Protein AF-A0A6J4UCA2-F1 (afdb_monomer_lite)

Structure (mmCIF, N/CA/C/O backbone):
data_AF-A0A6J4UCA2-F1
#
_entry.id   AF-A0A6J4UCA2-F1
#
loop_
_atom_site.group_PDB
_atom_site.id
_atom_site.type_symbol
_atom_site.label_atom_id
_atom_site.label_alt_id
_atom_site.label_comp_id
_atom_site.label_asym_id
_atom_site.label_entity_id
_atom_site.label_seq_id
_atom_site.pdbx_PDB_ins_code
_atom_site.Cartn_x
_atom_site.Cartn_y
_atom_site.Cartn_z
_atom_site.occupancy
_atom_site.B_iso_or_equiv
_atom_site.auth_seq_id
_atom_site.auth_comp_id
_atom_site.auth_asym_id
_atom_site.auth_atom_id
_atom_site.pdbx_PDB_model_num
ATOM 1 N N . ASP A 1 1 ? 24.294 -7.259 -8.183 1.00 54.62 1 ASP A N 1
ATOM 2 C CA . ASP A 1 1 ? 24.715 -6.088 -7.380 1.00 54.62 1 ASP A CA 1
ATOM 3 C C . ASP A 1 1 ? 26.228 -6.201 -7.317 1.00 54.62 1 ASP A C 1
ATOM 5 O O . ASP A 1 1 ? 26.732 -7.064 -6.613 1.00 54.62 1 ASP A O 1
ATOM 9 N N . ALA A 1 2 ? 26.949 -5.469 -8.174 1.00 58.34 2 ALA A N 1
ATOM 10 C CA . ALA A 1 2 ? 28.288 -5.863 -8.644 1.00 58.34 2 ALA A CA 1
ATOM 11 C C . ALA A 1 2 ? 29.355 -6.012 -7.540 1.00 58.34 2 ALA A C 1
ATOM 13 O O . ALA A 1 2 ? 30.392 -6.632 -7.757 1.00 58.34 2 ALA A O 1
ATOM 14 N N . MET A 1 3 ? 29.115 -5.439 -6.359 1.00 49.16 3 MET A N 1
ATOM 15 C CA . MET A 1 3 ? 29.996 -5.570 -5.198 1.00 49.16 3 MET A CA 1
ATOM 16 C C . MET A 1 3 ? 29.912 -6.957 -4.552 1.00 49.16 3 MET A C 1
ATOM 18 O O . MET A 1 3 ? 30.919 -7.500 -4.109 1.00 49.16 3 MET A O 1
ATOM 22 N N . LEU A 1 4 ? 28.710 -7.518 -4.496 1.00 52.66 4 LEU A N 1
ATOM 23 C CA . LEU A 1 4 ? 28.399 -8.771 -3.821 1.00 52.66 4 LEU A CA 1
ATOM 24 C C . LEU A 1 4 ? 28.777 -9.987 -4.686 1.00 52.66 4 LEU A C 1
ATOM 26 O O . LEU A 1 4 ? 29.343 -10.957 -4.179 1.00 52.66 4 LEU A O 1
ATOM 30 N N . ASP A 1 5 ? 28.587 -9.866 -6.000 1.00 59.41 5 ASP A N 1
ATOM 31 C CA . ASP A 1 5 ? 28.944 -10.888 -6.994 1.00 59.41 5 ASP A CA 1
ATOM 32 C C . ASP A 1 5 ? 30.471 -11.111 -7.034 1.00 59.41 5 ASP A C 1
ATOM 34 O O . ASP A 1 5 ? 30.952 -12.245 -7.026 1.00 59.41 5 ASP A O 1
ATOM 38 N N . ARG A 1 6 ? 31.246 -10.022 -6.917 1.00 57.03 6 ARG A N 1
ATOM 39 C CA . ARG A 1 6 ? 32.719 -10.049 -6.838 1.00 57.03 6 ARG A CA 1
ATOM 40 C C . ARG A 1 6 ? 33.247 -10.798 -5.612 1.00 57.03 6 ARG A C 1
ATOM 42 O O . ARG A 1 6 ? 34.323 -11.379 -5.654 1.00 57.03 6 ARG A O 1
ATOM 49 N N . ILE A 1 7 ? 32.497 -10.771 -4.511 1.00 52.72 7 ILE A N 1
ATOM 50 C CA . ILE A 1 7 ? 32.869 -11.432 -3.256 1.00 52.72 7 ILE A CA 1
ATOM 51 C C . ILE A 1 7 ? 32.569 -12.943 -3.315 1.00 52.72 7 ILE A C 1
ATOM 53 O O . ILE A 1 7 ? 33.256 -13.731 -2.660 1.00 52.72 7 ILE A O 1
ATOM 57 N N . MET A 1 8 ? 31.571 -13.370 -4.100 1.00 56.06 8 MET A N 1
ATOM 58 C CA . MET A 1 8 ? 31.248 -14.792 -4.278 1.00 56.06 8 MET A CA 1
ATOM 59 C C . MET A 1 8 ? 32.252 -15.537 -5.155 1.00 56.06 8 MET A C 1
ATOM 61 O O . MET A 1 8 ? 32.602 -16.670 -4.809 1.00 56.06 8 MET A O 1
ATOM 65 N N . GLU A 1 9 ? 32.722 -14.916 -6.244 1.00 56.66 9 GLU A N 1
ATOM 66 C CA . GLU A 1 9 ? 33.675 -15.528 -7.186 1.00 56.66 9 GLU A CA 1
ATOM 67 C C . GLU A 1 9 ? 34.970 -16.000 -6.501 1.00 56.66 9 GLU A C 1
ATOM 69 O O . GLU A 1 9 ? 35.557 -16.997 -6.913 1.00 56.66 9 GLU A O 1
ATOM 74 N N . GLU A 1 10 ? 35.387 -15.350 -5.411 1.00 52.94 10 GLU A N 1
ATOM 75 C CA . GLU A 1 10 ? 36.651 -15.660 -4.735 1.00 52.94 10 GLU A CA 1
ATOM 76 C C . GLU A 1 10 ? 36.565 -16.760 -3.660 1.00 52.94 10 GLU A C 1
ATOM 78 O O . GLU A 1 10 ? 37.598 -17.324 -3.296 1.00 52.94 10 GLU A O 1
ATOM 83 N N . ARG A 1 11 ? 35.386 -17.056 -3.085 1.00 53.44 11 ARG A N 1
ATOM 84 C CA . ARG A 1 11 ? 35.318 -17.824 -1.816 1.00 53.44 11 ARG A CA 1
ATOM 85 C C . ARG A 1 11 ? 34.337 -18.992 -1.762 1.00 53.44 11 ARG A C 1
ATOM 87 O O . ARG A 1 11 ? 34.414 -19.767 -0.810 1.00 53.44 11 ARG A O 1
ATOM 94 N N . GLY A 1 12 ? 33.405 -19.139 -2.707 1.00 55.66 12 GLY A N 1
ATOM 95 C CA . GLY A 1 12 ? 32.420 -20.242 -2.710 1.00 55.66 12 GLY A CA 1
ATOM 96 C C . GLY A 1 12 ? 31.450 -20.278 -1.509 1.00 55.66 12 GLY A C 1
ATOM 97 O O . GLY A 1 12 ? 30.543 -21.106 -1.459 1.00 55.66 12 GLY A O 1
ATOM 98 N N . GLN A 1 13 ? 31.611 -19.369 -0.546 1.00 58.91 13 GLN A N 1
ATOM 99 C CA . GLN A 1 13 ? 30.700 -19.042 0.543 1.00 58.91 13 GLN A CA 1
ATOM 100 C C . GLN A 1 13 ? 30.726 -17.526 0.719 1.00 58.91 13 GLN A C 1
ATOM 102 O O . GLN A 1 13 ? 31.796 -16.915 0.679 1.00 58.91 13 GLN A O 1
ATOM 107 N N . LEU A 1 14 ? 29.558 -16.923 0.949 1.00 61.09 14 LEU A N 1
ATOM 108 C CA . LEU A 1 14 ? 29.492 -15.526 1.355 1.00 61.09 14 LEU A CA 1
ATOM 109 C C . LEU A 1 14 ? 30.293 -15.361 2.659 1.00 61.09 14 LEU A C 1
ATOM 111 O O . LEU A 1 14 ? 29.961 -16.019 3.648 1.00 61.09 14 LEU A O 1
ATOM 115 N N . PRO A 1 15 ? 31.329 -14.506 2.699 1.00 72.88 15 PRO A N 1
ATOM 116 C CA . PRO A 1 15 ? 32.141 -14.308 3.899 1.00 72.88 15 PRO A CA 1
ATOM 117 C C . PRO A 1 15 ? 31.351 -13.648 5.039 1.00 72.88 15 PRO A C 1
ATOM 119 O O . PRO A 1 15 ? 31.821 -13.628 6.173 1.00 72.88 15 PRO A O 1
ATOM 122 N N . LEU A 1 16 ? 30.159 -13.116 4.745 1.00 87.94 16 LEU A N 1
ATOM 123 C CA . LEU A 1 16 ? 29.255 -12.450 5.674 1.00 87.94 16 LEU A CA 1
ATOM 124 C C . LEU A 1 16 ? 27.815 -12.911 5.434 1.00 87.94 16 LEU A C 1
ATOM 126 O O . LEU A 1 16 ? 27.400 -13.143 4.299 1.00 87.94 16 LEU A O 1
ATOM 130 N N . TYR A 1 17 ? 27.031 -13.003 6.505 1.00 91.00 17 TYR A N 1
ATOM 131 C CA . TYR A 1 17 ? 25.588 -13.178 6.395 1.00 91.00 17 TYR A CA 1
ATOM 132 C C . TYR A 1 17 ? 24.947 -11.850 5.977 1.00 91.00 17 TYR A C 1
ATOM 134 O O . TYR A 1 17 ? 24.902 -10.904 6.761 1.00 91.00 17 TYR A O 1
ATOM 142 N N . VAL A 1 18 ? 24.475 -11.785 4.732 1.00 93.62 18 VAL A N 1
ATOM 143 C CA . VAL A 1 18 ? 23.823 -10.606 4.146 1.00 93.62 18 VAL A CA 1
ATOM 144 C C . VAL A 1 18 ? 22.371 -10.946 3.854 1.00 93.62 18 VAL A C 1
ATOM 146 O O . VAL A 1 18 ? 22.098 -11.968 3.235 1.00 93.62 18 VAL A O 1
ATOM 149 N N . VAL A 1 19 ? 21.436 -10.094 4.260 1.00 95.44 19 VAL A N 1
ATOM 150 C CA . VAL A 1 19 ? 20.022 -10.194 3.877 1.00 95.44 19 VAL A CA 1
ATOM 151 C C . VAL A 1 19 ? 19.562 -8.889 3.255 1.00 95.44 19 VAL A C 1
ATOM 153 O O . VAL A 1 19 ? 20.020 -7.817 3.647 1.00 95.44 19 VAL A O 1
ATOM 156 N N . ALA A 1 20 ? 18.663 -8.983 2.281 1.00 96.00 20 ALA A N 1
ATOM 157 C CA . ALA A 1 20 ? 18.118 -7.821 1.600 1.00 96.00 20 ALA A CA 1
ATOM 158 C C . ALA A 1 20 ? 16.825 -7.349 2.272 1.00 96.00 20 ALA A C 1
ATOM 160 O O . ALA A 1 20 ? 15.864 -8.110 2.420 1.00 96.00 20 ALA A O 1
ATOM 161 N N . GLU A 1 21 ? 16.748 -6.064 2.602 1.00 97.25 21 GLU A N 1
ATOM 162 C CA . GLU A 1 21 ? 15.450 -5.426 2.776 1.00 97.25 21 GLU A CA 1
ATOM 163 C C . GLU A 1 21 ? 14.813 -5.234 1.395 1.00 97.25 21 GLU A C 1
ATOM 165 O O . GLU A 1 21 ? 15.105 -4.290 0.663 1.00 97.25 21 GLU A O 1
ATOM 170 N N . LYS A 1 22 ? 13.984 -6.200 0.996 1.00 95.88 22 LYS A N 1
ATOM 171 C CA . LYS A 1 22 ? 13.293 -6.195 -0.292 1.00 95.88 22 LYS A CA 1
ATOM 172 C C . LYS A 1 22 ? 11.868 -6.677 -0.108 1.00 95.88 22 LYS A C 1
ATOM 174 O O . LYS A 1 22 ? 11.640 -7.786 0.371 1.00 95.88 22 LYS A O 1
ATOM 179 N N . ILE A 1 23 ? 10.921 -5.854 -0.543 1.00 96.50 23 ILE A N 1
ATOM 180 C CA . ILE A 1 23 ? 9.500 -6.192 -0.515 1.00 96.50 23 ILE A CA 1
ATOM 181 C C . ILE A 1 23 ? 9.160 -7.019 -1.749 1.00 96.50 23 ILE A C 1
ATOM 183 O O . ILE A 1 23 ? 9.384 -6.564 -2.871 1.00 96.50 23 ILE A O 1
ATOM 187 N N . LEU A 1 24 ? 8.686 -8.248 -1.543 1.00 95.06 24 LEU A N 1
ATOM 188 C CA . LEU A 1 24 ? 8.243 -9.153 -2.602 1.00 95.06 24 LEU A CA 1
ATOM 189 C C . LEU A 1 24 ? 6.725 -9.080 -2.739 1.00 95.06 24 LEU A C 1
ATOM 191 O O . LEU A 1 24 ? 6.008 -9.330 -1.773 1.00 95.06 24 LEU A O 1
ATOM 195 N N . GLU A 1 25 ? 6.249 -8.777 -3.942 1.00 93.25 25 GLU A N 1
ATOM 196 C CA . GLU A 1 25 ? 4.823 -8.845 -4.259 1.00 93.25 25 GLU A CA 1
ATOM 197 C C . GLU A 1 25 ? 4.351 -10.298 -4.391 1.00 93.25 25 GLU A C 1
ATOM 199 O O . GLU A 1 25 ? 5.142 -11.234 -4.551 1.00 93.25 25 GLU A O 1
ATOM 204 N N . HIS A 1 26 ? 3.038 -10.523 -4.334 1.00 85.50 26 HIS A N 1
ATOM 205 C CA . HIS A 1 26 ? 2.504 -11.879 -4.435 1.00 85.50 26 HIS A CA 1
ATOM 206 C C . HIS A 1 26 ? 2.902 -12.556 -5.759 1.00 85.50 26 HIS A C 1
ATOM 208 O O . HIS A 1 26 ? 2.584 -12.078 -6.847 1.00 85.50 26 HIS A O 1
ATOM 214 N N . GLY A 1 27 ? 3.563 -13.712 -5.656 1.00 84.56 27 GLY A N 1
ATOM 215 C CA . GLY A 1 27 ? 4.060 -14.464 -6.812 1.00 84.56 27 GLY A CA 1
ATOM 216 C C . GLY A 1 27 ? 5.411 -13.978 -7.348 1.00 84.56 27 GLY A C 1
ATOM 217 O O . GLY A 1 27 ? 5.944 -14.601 -8.264 1.00 84.56 27 GLY A O 1
ATOM 218 N N . GLU A 1 28 ? 5.988 -12.922 -6.771 1.00 92.56 28 GLU A N 1
ATOM 219 C CA . GLU A 1 28 ? 7.353 -12.491 -7.051 1.00 92.56 28 GLU A CA 1
ATOM 220 C C . GLU A 1 28 ? 8.355 -13.379 -6.295 1.00 92.56 28 GLU A C 1
ATOM 222 O O . GLU A 1 28 ? 8.170 -13.708 -5.122 1.00 92.56 28 GLU A O 1
ATOM 227 N N . ALA A 1 29 ? 9.437 -13.767 -6.968 1.00 89.94 29 ALA A N 1
ATOM 228 C CA . ALA A 1 29 ? 10.555 -14.471 -6.354 1.00 89.94 29 ALA A CA 1
ATOM 229 C C . ALA A 1 29 ? 11.757 -13.532 -6.219 1.00 89.94 29 ALA A C 1
ATOM 231 O O . ALA A 1 29 ? 11.998 -12.692 -7.087 1.00 89.94 29 ALA A O 1
ATOM 232 N N . LEU A 1 30 ? 12.529 -13.703 -5.144 1.00 93.25 30 LEU A N 1
ATOM 233 C CA . LEU A 1 30 ? 13.847 -13.086 -5.045 1.00 93.25 30 LEU A CA 1
ATOM 234 C C . LEU A 1 30 ? 14.755 -13.657 -6.141 1.00 93.25 30 LEU A C 1
ATOM 236 O O . LEU A 1 30 ? 14.691 -14.852 -6.440 1.00 93.25 30 LEU A O 1
ATOM 240 N N . ARG A 1 31 ? 15.574 -12.784 -6.723 1.00 90.38 31 ARG A N 1
ATOM 241 C CA . ARG A 1 31 ? 16.547 -13.105 -7.765 1.00 90.38 31 ARG A CA 1
ATOM 242 C C . ARG A 1 31 ? 17.587 -14.095 -7.237 1.00 90.38 31 ARG A C 1
ATOM 244 O O . ARG A 1 31 ? 18.148 -13.872 -6.170 1.00 90.38 31 ARG A O 1
ATOM 251 N N . ASP A 1 32 ? 17.777 -15.204 -7.943 1.00 88.50 32 ASP A N 1
ATOM 252 C CA . ASP A 1 32 ? 18.620 -16.336 -7.534 1.00 88.50 32 ASP A CA 1
ATOM 253 C C . ASP A 1 32 ? 20.118 -16.082 -7.727 1.00 88.50 32 ASP A C 1
ATOM 255 O O . ASP A 1 32 ? 20.935 -16.696 -7.044 1.00 88.50 32 ASP A O 1
ATOM 259 N N . ASP A 1 33 ? 20.466 -15.146 -8.605 1.00 86.00 33 ASP A N 1
ATOM 260 C CA . ASP A 1 33 ? 21.823 -14.658 -8.838 1.00 86.00 33 ASP A CA 1
ATOM 261 C C . ASP A 1 33 ? 22.303 -13.651 -7.778 1.00 86.00 33 ASP A C 1
ATOM 263 O O . ASP A 1 33 ? 23.468 -13.264 -7.784 1.00 86.00 33 ASP A O 1
ATOM 267 N N . TRP A 1 34 ? 21.445 -13.222 -6.844 1.00 89.38 34 TRP A N 1
ATOM 268 C CA . TRP A 1 34 ? 21.849 -12.290 -5.792 1.00 89.38 34 TRP A CA 1
ATOM 269 C C . TRP A 1 34 ? 22.654 -12.980 -4.698 1.00 89.38 34 TRP A C 1
ATOM 271 O O . TRP A 1 34 ? 22.188 -13.926 -4.061 1.00 89.38 34 TRP A O 1
ATOM 281 N N . ALA A 1 35 ? 23.816 -12.411 -4.378 1.00 90.25 35 ALA A N 1
ATOM 282 C CA . ALA A 1 35 ? 24.671 -12.873 -3.291 1.00 90.25 35 ALA A CA 1
ATOM 283 C C . ALA A 1 35 ? 24.138 -12.499 -1.887 1.00 90.25 35 ALA A C 1
ATOM 285 O O . ALA A 1 35 ? 24.766 -11.769 -1.116 1.00 90.25 35 ALA A O 1
ATOM 286 N N . VAL A 1 36 ? 22.957 -13.005 -1.536 1.00 93.19 36 VAL A N 1
ATOM 287 C CA . VAL A 1 36 ? 22.306 -12.797 -0.237 1.00 93.19 36 VAL A CA 1
ATOM 288 C C . VAL A 1 36 ? 21.849 -14.127 0.359 1.00 93.19 36 VAL A C 1
ATOM 290 O O . VAL A 1 36 ? 21.718 -15.137 -0.320 1.00 93.19 36 VAL A O 1
ATOM 293 N N . ALA A 1 37 ? 21.602 -14.151 1.662 1.00 93.88 37 ALA A N 1
ATOM 294 C CA . ALA A 1 37 ? 21.025 -15.294 2.360 1.00 93.88 37 ALA A CA 1
ATOM 295 C C . ALA A 1 37 ? 19.491 -15.367 2.221 1.00 93.88 37 ALA A C 1
ATOM 297 O O . ALA A 1 37 ? 18.897 -16.417 2.482 1.00 93.88 37 ALA A O 1
ATOM 298 N N . GLY A 1 38 ? 18.862 -14.263 1.808 1.00 95.31 38 GLY A N 1
ATOM 299 C CA . GLY A 1 38 ? 17.424 -14.107 1.612 1.00 95.31 38 GLY A CA 1
ATOM 300 C C . GLY A 1 38 ? 16.980 -12.665 1.862 1.00 95.31 38 GLY A C 1
ATOM 301 O O . GLY A 1 38 ? 17.782 -11.732 1.754 1.00 95.31 38 GLY A O 1
ATOM 302 N N . THR A 1 39 ? 15.708 -12.485 2.212 1.00 96.75 39 THR A N 1
ATOM 303 C CA . THR A 1 39 ? 15.143 -11.186 2.600 1.00 96.75 39 THR A CA 1
ATOM 304 C C . THR A 1 39 ? 15.144 -11.013 4.123 1.00 96.75 39 THR A C 1
ATOM 306 O O . THR A 1 39 ? 15.463 -11.936 4.880 1.00 96.75 39 THR A O 1
ATOM 309 N N . VAL A 1 40 ? 14.732 -9.830 4.581 1.00 97.00 40 VAL A N 1
ATOM 310 C CA . VAL A 1 40 ? 14.415 -9.571 5.995 1.00 97.00 4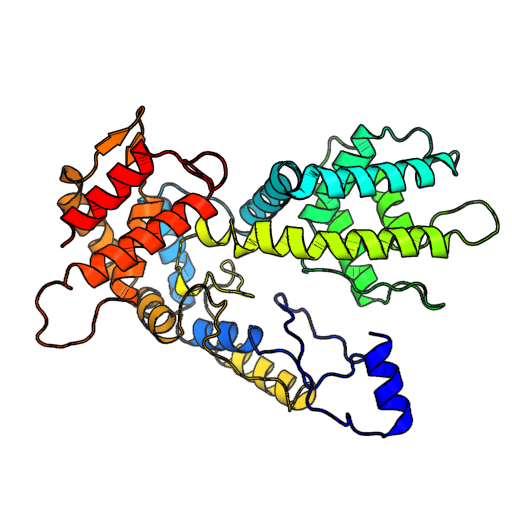0 VAL A CA 1
ATOM 311 C C . VAL A 1 40 ? 13.132 -10.263 6.479 1.00 97.00 40 VAL A C 1
ATOM 313 O O . VAL A 1 40 ? 12.928 -10.325 7.688 1.00 97.00 40 VAL A O 1
ATOM 316 N N . GLY A 1 41 ? 12.301 -10.824 5.589 1.00 96.12 41 GLY A N 1
ATOM 317 C CA . GLY A 1 41 ? 11.211 -11.740 5.953 1.00 96.12 41 GLY A CA 1
ATOM 318 C C . GLY A 1 41 ? 9.785 -11.173 5.967 1.00 96.12 41 GLY A C 1
ATOM 319 O O . GLY A 1 41 ? 8.904 -11.812 6.548 1.00 96.12 41 GLY A O 1
ATOM 320 N N . TYR A 1 42 ? 9.514 -10.023 5.331 1.00 96.81 42 TYR A N 1
ATOM 321 C CA . TYR A 1 42 ? 8.149 -9.469 5.243 1.00 96.81 42 TYR A CA 1
ATOM 322 C C . TYR A 1 42 ? 7.154 -10.457 4.614 1.00 96.81 42 TYR A C 1
ATOM 324 O O . TYR A 1 42 ? 6.018 -10.575 5.072 1.00 96.81 42 TYR A O 1
ATOM 332 N N . GLU A 1 43 ? 7.580 -11.242 3.621 1.00 94.62 43 GLU A N 1
ATOM 333 C CA . GLU A 1 43 ? 6.721 -12.238 2.979 1.00 94.62 43 GLU A CA 1
ATOM 334 C C . GLU A 1 43 ? 6.283 -13.353 3.944 1.00 94.62 43 GLU A C 1
ATOM 336 O O . GLU A 1 43 ? 5.188 -13.901 3.806 1.00 94.62 43 GLU A O 1
ATOM 341 N N . PHE A 1 44 ? 7.102 -13.672 4.956 1.00 95.69 44 PHE A N 1
ATOM 342 C CA . PHE A 1 44 ? 6.688 -14.578 6.024 1.00 95.69 44 PHE A CA 1
ATOM 343 C C . PHE A 1 44 ? 5.675 -13.914 6.961 1.00 95.69 44 PHE A C 1
ATOM 345 O O . PHE A 1 44 ? 4.645 -14.526 7.245 1.00 95.69 44 PHE A O 1
ATOM 352 N N . ALA A 1 45 ? 5.929 -12.680 7.411 1.00 95.69 45 ALA A N 1
ATOM 353 C CA . ALA A 1 45 ? 5.033 -11.963 8.324 1.00 95.69 45 ALA A CA 1
ATOM 354 C C . ALA A 1 45 ? 3.605 -11.853 7.767 1.00 95.69 45 ALA A C 1
ATOM 356 O O . ALA A 1 45 ? 2.626 -12.046 8.497 1.00 95.69 45 ALA A O 1
ATOM 357 N N . GLN A 1 46 ? 3.486 -11.600 6.461 1.00 94.81 46 GLN A N 1
ATOM 358 C CA . GLN A 1 46 ? 2.208 -11.531 5.751 1.00 94.81 46 GLN A CA 1
ATOM 359 C C . GLN A 1 46 ? 1.507 -12.886 5.691 1.00 94.81 46 GLN A C 1
ATOM 361 O O . GLN A 1 46 ? 0.319 -12.996 5.999 1.00 94.81 46 GLN A O 1
ATOM 366 N N . ALA A 1 47 ? 2.244 -13.940 5.337 1.00 94.69 47 ALA A N 1
ATOM 367 C CA . ALA A 1 47 ? 1.702 -15.289 5.272 1.00 94.69 47 ALA A CA 1
ATOM 368 C C . ALA A 1 47 ? 1.219 -15.778 6.645 1.00 94.69 47 ALA A C 1
ATOM 370 O O . ALA A 1 47 ? 0.123 -16.327 6.743 1.00 94.69 47 ALA A O 1
ATOM 371 N N . ALA A 1 48 ? 2.008 -15.522 7.694 1.00 95.88 48 ALA A N 1
ATOM 372 C CA . ALA A 1 48 ? 1.680 -15.860 9.073 1.00 95.88 48 ALA A CA 1
ATOM 373 C C . ALA A 1 48 ? 0.457 -15.080 9.575 1.00 95.88 48 ALA A C 1
ATOM 375 O O . ALA A 1 48 ? -0.459 -15.684 10.120 1.00 95.88 48 ALA A O 1
ATOM 376 N N . THR A 1 49 ? 0.388 -13.767 9.327 1.00 96.75 49 THR A N 1
ATOM 377 C CA . THR A 1 49 ? -0.799 -12.959 9.671 1.00 96.75 49 THR A CA 1
ATOM 378 C C . THR A 1 49 ? -2.041 -13.482 8.943 1.00 96.75 49 THR A C 1
ATOM 380 O O . THR A 1 49 ? -3.099 -13.627 9.546 1.00 96.75 49 THR A O 1
ATOM 383 N N . GLY A 1 50 ? -1.906 -13.837 7.661 1.00 96.38 50 GLY A N 1
ATOM 384 C CA . GLY A 1 50 ? -3.004 -14.368 6.858 1.00 96.38 50 GLY A CA 1
ATOM 385 C C . GLY A 1 50 ? -3.560 -15.713 7.337 1.00 96.38 50 GLY A C 1
ATOM 386 O O . GLY A 1 50 ? -4.713 -15.997 7.032 1.00 96.38 50 GLY A O 1
ATOM 387 N N . LEU A 1 51 ? -2.799 -16.522 8.086 1.00 96.75 51 LEU A N 1
ATOM 388 C CA . LEU A 1 51 ? -3.315 -17.762 8.691 1.00 96.75 51 LEU A CA 1
ATOM 389 C C . LEU A 1 51 ? -4.371 -17.500 9.771 1.00 96.75 51 LEU A C 1
ATOM 391 O O . LEU A 1 51 ? -5.232 -18.344 9.988 1.00 96.75 51 LEU A O 1
ATOM 395 N N . PHE A 1 52 ? -4.298 -16.348 10.441 1.00 96.81 52 PHE A N 1
ATOM 396 C CA . PHE A 1 52 ? -5.230 -15.948 11.500 1.00 96.81 52 PHE A CA 1
ATOM 397 C C . PHE A 1 52 ? -6.436 -15.165 10.968 1.00 96.81 52 PHE A C 1
ATOM 399 O O . PHE A 1 52 ? -7.182 -14.573 11.743 1.00 96.81 52 PHE A O 1
ATOM 406 N N . VAL A 1 53 ? -6.604 -15.103 9.646 1.00 98.25 53 VAL A N 1
ATOM 407 C CA . VAL A 1 53 ? -7.741 -14.448 9.002 1.00 98.25 53 VAL A CA 1
ATOM 408 C C . VAL A 1 53 ? -8.620 -15.514 8.374 1.00 98.25 53 VAL A C 1
ATOM 410 O O . VAL A 1 53 ? -8.158 -16.243 7.498 1.00 98.25 53 VAL A O 1
ATOM 413 N N . ASP A 1 54 ? -9.890 -15.556 8.770 1.00 97.69 54 ASP A N 1
ATOM 414 C CA . ASP A 1 54 ? -10.901 -16.421 8.172 1.00 97.69 54 ASP A CA 1
ATOM 415 C C . ASP A 1 54 ? -11.232 -15.953 6.736 1.00 97.69 54 ASP A C 1
ATOM 417 O O . ASP A 1 54 ? -11.876 -14.911 6.548 1.00 97.69 54 ASP A O 1
ATOM 421 N N . PRO A 1 55 ? -10.816 -16.699 5.691 1.00 96.25 55 PRO A N 1
ATOM 422 C CA . PRO A 1 55 ? -11.052 -16.308 4.308 1.00 96.25 55 PRO A CA 1
ATOM 423 C C . PRO A 1 55 ? -12.536 -16.369 3.912 1.00 96.25 55 PRO A C 1
ATOM 425 O O . PRO A 1 55 ? -12.942 -15.657 2.983 1.00 96.25 55 PRO A O 1
ATOM 428 N N . GLU A 1 56 ? -13.358 -17.174 4.595 1.00 96.44 56 GLU A N 1
ATOM 429 C CA . GLU A 1 56 ? -14.787 -17.333 4.286 1.00 96.44 56 GLU A CA 1
ATOM 430 C C . GLU A 1 56 ? -15.567 -16.044 4.578 1.00 96.44 56 GLU A C 1
ATOM 432 O O . GLU A 1 56 ? -16.510 -15.679 3.865 1.00 96.44 56 GLU A O 1
ATOM 437 N N . SER A 1 57 ? -15.088 -15.266 5.547 1.00 97.00 57 SER A N 1
ATOM 438 C CA . SER A 1 57 ? -15.693 -14.004 5.964 1.00 97.00 57 SER A CA 1
ATOM 439 C C . SER A 1 57 ? -15.427 -12.822 5.023 1.00 97.00 57 SER A C 1
ATOM 441 O O . SER A 1 57 ? -16.012 -11.747 5.205 1.00 97.00 57 SER A O 1
ATOM 443 N N . ARG A 1 58 ? -14.637 -13.002 3.950 1.00 96.75 58 ARG A N 1
ATOM 444 C CA . ARG A 1 58 ? -14.298 -11.946 2.972 1.00 96.75 58 ARG A CA 1
ATOM 445 C C . ARG A 1 58 ? -15.521 -11.180 2.464 1.00 96.75 58 ARG A C 1
ATOM 447 O O . ARG A 1 58 ? -15.549 -9.951 2.505 1.00 96.75 58 ARG A O 1
ATOM 454 N N . VAL A 1 59 ? -16.534 -11.899 1.973 1.00 96.81 59 VAL A N 1
ATOM 455 C CA . VAL A 1 59 ? -17.723 -11.290 1.347 1.00 96.81 59 VAL A CA 1
ATOM 456 C C . VAL A 1 59 ? -18.540 -10.499 2.370 1.00 96.81 59 VAL A C 1
ATOM 458 O O . VAL A 1 59 ? -19.108 -9.453 2.043 1.00 96.81 59 VAL A O 1
ATOM 461 N N . LEU A 1 60 ? -18.604 -10.975 3.617 1.00 97.31 60 LEU A N 1
ATOM 462 C CA . LEU A 1 60 ? -19.267 -10.251 4.698 1.00 97.31 60 LEU A CA 1
ATOM 463 C C . LEU A 1 60 ? -18.486 -8.991 5.068 1.00 97.31 60 LEU A C 1
ATOM 465 O O . LEU A 1 60 ? -19.098 -7.927 5.167 1.00 97.31 60 LEU A O 1
ATOM 469 N N . PHE A 1 61 ? -17.159 -9.070 5.176 1.00 97.31 61 PHE A N 1
ATOM 470 C CA . PHE A 1 61 ? -16.302 -7.914 5.449 1.00 97.31 61 PHE A CA 1
ATOM 471 C C . PHE A 1 61 ? -16.384 -6.839 4.365 1.00 97.31 61 PHE A C 1
ATOM 473 O O . PHE A 1 61 ? -16.491 -5.658 4.696 1.00 97.31 61 PHE A O 1
ATOM 480 N N . ASP A 1 62 ? -16.432 -7.228 3.088 1.00 96.56 62 ASP A N 1
ATOM 481 C CA . ASP A 1 62 ? -16.660 -6.296 1.975 1.00 96.56 62 ASP A CA 1
ATOM 482 C C . ASP A 1 62 ? -17.976 -5.526 2.149 1.00 96.56 62 ASP A C 1
ATOM 484 O O . ASP A 1 62 ? -18.021 -4.301 2.017 1.00 96.56 62 ASP A O 1
ATOM 488 N N . ARG A 1 63 ? -19.056 -6.229 2.511 1.00 97.25 63 ARG A N 1
ATOM 489 C CA . ARG A 1 63 ? -20.373 -5.611 2.739 1.00 97.25 63 ARG A CA 1
ATOM 490 C C . ARG A 1 63 ? -20.397 -4.732 3.987 1.00 97.25 63 ARG A C 1
ATOM 492 O O . ARG A 1 63 ? -21.037 -3.682 3.959 1.00 97.25 63 ARG A O 1
ATOM 499 N N . ILE A 1 64 ? -19.758 -5.165 5.076 1.00 97.94 64 ILE A N 1
ATOM 500 C CA . ILE A 1 64 ? -19.688 -4.418 6.341 1.00 97.94 64 ILE A CA 1
ATOM 501 C C . ILE A 1 64 ? -18.949 -3.105 6.116 1.00 97.94 64 ILE A C 1
ATOM 503 O O . ILE A 1 64 ? -19.502 -2.045 6.412 1.00 97.94 64 ILE A O 1
ATOM 507 N N . TYR A 1 65 ? -17.752 -3.182 5.533 1.00 97.69 65 TYR A N 1
ATOM 508 C CA . TYR A 1 65 ? -16.926 -2.021 5.239 1.00 97.69 65 TYR A CA 1
ATOM 509 C C . TYR A 1 65 ? -17.665 -1.048 4.316 1.00 97.69 65 TYR A C 1
ATOM 511 O O . TYR A 1 65 ? -17.923 0.085 4.717 1.00 97.69 65 TYR A O 1
ATOM 519 N N . ALA A 1 66 ? -18.143 -1.514 3.156 1.00 97.31 66 ALA A N 1
ATOM 520 C CA . ALA A 1 66 ? -18.822 -0.655 2.185 1.00 97.31 66 ALA A CA 1
ATOM 521 C C . ALA A 1 66 ? -20.104 -0.005 2.724 1.00 97.31 66 ALA A C 1
ATOM 523 O O . ALA A 1 66 ? -20.427 1.126 2.364 1.00 97.31 66 ALA A O 1
ATOM 524 N N . ARG A 1 67 ? -20.863 -0.698 3.584 1.00 97.56 67 ARG A N 1
ATOM 525 C CA . ARG A 1 67 ? -22.077 -0.134 4.192 1.00 97.56 67 ARG A CA 1
ATOM 526 C C . ARG A 1 67 ? -21.757 0.887 5.281 1.00 97.56 67 ARG A C 1
ATOM 528 O O . ARG A 1 67 ? -22.510 1.844 5.425 1.00 97.56 67 ARG A O 1
ATOM 535 N N . PHE A 1 68 ? -20.698 0.671 6.060 1.00 97.81 68 PHE A N 1
ATOM 536 C CA . PHE A 1 68 ? -20.344 1.565 7.160 1.00 97.81 68 PHE A CA 1
ATOM 537 C C . PHE A 1 68 ? -19.631 2.829 6.672 1.00 97.81 68 PHE A C 1
ATOM 539 O O . PHE A 1 68 ? -19.967 3.926 7.117 1.00 97.81 68 PHE A O 1
ATOM 546 N N . THR A 1 69 ? -18.665 2.686 5.761 1.00 96.06 69 THR A N 1
ATOM 547 C CA . THR A 1 69 ? -17.839 3.802 5.271 1.00 96.06 69 THR A CA 1
ATOM 548 C C . THR A 1 69 ? -18.429 4.494 4.049 1.00 96.06 69 THR A C 1
ATOM 550 O O . THR A 1 69 ? -18.180 5.679 3.852 1.00 96.06 69 THR A O 1
ATOM 553 N N . GLY A 1 70 ? -19.222 3.774 3.250 1.00 95.25 70 GLY A N 1
ATOM 554 C CA . GLY A 1 70 ? -19.667 4.217 1.927 1.00 95.25 70 GLY A CA 1
ATOM 555 C C . GLY A 1 70 ? -18.648 3.945 0.813 1.00 95.25 70 GLY A C 1
ATOM 556 O O . GLY A 1 70 ? -18.989 4.097 -0.360 1.00 95.25 70 GLY A O 1
ATOM 557 N N . ASP A 1 71 ? -17.434 3.498 1.149 1.00 91.44 71 ASP A N 1
ATOM 558 C CA . ASP A 1 71 ? -16.370 3.253 0.176 1.00 91.44 71 ASP A CA 1
ATOM 559 C C . ASP A 1 71 ? -16.596 1.907 -0.543 1.00 91.44 71 ASP A C 1
ATOM 561 O O . ASP A 1 71 ? -16.769 0.859 0.080 1.00 91.44 71 ASP A O 1
ATOM 565 N N . ARG A 1 72 ? -16.588 1.924 -1.882 1.00 88.69 72 ARG A N 1
ATOM 566 C CA . ARG A 1 72 ? -16.770 0.731 -2.744 1.00 88.69 72 ARG A CA 1
ATOM 567 C C . ARG A 1 72 ? -15.603 0.491 -3.704 1.00 88.69 72 ARG A C 1
ATOM 569 O O . ARG A 1 72 ? -15.753 -0.218 -4.698 1.00 88.69 72 ARG A O 1
ATOM 576 N N . ILE A 1 73 ? -14.458 1.116 -3.443 1.00 87.38 73 ILE A N 1
ATOM 577 C CA . ILE A 1 73 ? -13.318 1.068 -4.353 1.00 87.38 73 ILE A CA 1
ATOM 578 C C . ILE A 1 73 ? -12.668 -0.318 -4.354 1.00 87.38 73 ILE A C 1
ATOM 580 O O . ILE A 1 73 ? -12.484 -0.950 -3.311 1.00 87.38 73 ILE A O 1
ATOM 584 N N . ARG A 1 74 ? -12.305 -0.796 -5.544 1.00 93.94 74 ARG A N 1
ATOM 585 C CA . ARG A 1 74 ? -11.495 -2.003 -5.695 1.00 93.94 74 ARG A CA 1
ATOM 586 C C . ARG A 1 74 ? -10.051 -1.666 -5.355 1.00 93.94 74 ARG A C 1
ATOM 588 O O . ARG A 1 74 ? -9.502 -0.708 -5.888 1.00 93.94 74 ARG A O 1
ATOM 595 N N . PHE A 1 75 ? -9.423 -2.490 -4.523 1.00 95.31 75 PHE A N 1
ATOM 596 C CA . PHE A 1 75 ? -8.061 -2.229 -4.061 1.00 95.31 75 PHE A CA 1
ATOM 597 C C . PHE A 1 75 ? -7.036 -2.006 -5.197 1.00 95.31 75 PHE A C 1
ATOM 599 O O . PHE A 1 75 ? -6.327 -1.006 -5.136 1.00 95.31 75 PHE A O 1
ATOM 606 N N . PRO A 1 76 ? -6.999 -2.808 -6.284 1.00 94.88 76 PRO A N 1
ATOM 607 C CA . PRO A 1 76 ? -6.060 -2.555 -7.383 1.00 94.88 76 PRO A CA 1
ATOM 608 C C . PRO A 1 76 ? -6.263 -1.204 -8.084 1.00 94.88 76 PRO A C 1
ATOM 610 O O . PRO A 1 76 ? -5.293 -0.582 -8.511 1.00 94.88 76 PRO A O 1
ATOM 613 N N . ASP A 1 77 ? -7.511 -0.736 -8.188 1.00 95.94 77 ASP A N 1
ATOM 614 C CA . ASP A 1 77 ? -7.817 0.567 -8.788 1.00 95.94 77 ASP A CA 1
ATOM 615 C C . ASP A 1 77 ? -7.372 1.707 -7.864 1.00 95.94 77 ASP A C 1
ATOM 617 O O . ASP A 1 77 ? -6.762 2.668 -8.326 1.00 95.94 77 ASP A O 1
ATOM 621 N N . LEU A 1 78 ? -7.559 1.550 -6.548 1.00 96.75 78 LEU A N 1
ATOM 622 C CA . LEU A 1 78 ? -7.037 2.489 -5.556 1.00 96.75 78 LEU A CA 1
ATOM 623 C C . LEU A 1 78 ? -5.506 2.602 -5.629 1.00 96.75 78 LEU A C 1
ATOM 625 O O . LEU A 1 78 ? -4.981 3.711 -5.644 1.00 96.75 78 LEU A O 1
ATOM 629 N N . VAL A 1 79 ? -4.781 1.480 -5.692 1.00 97.50 79 VAL A N 1
ATOM 630 C CA . VAL A 1 79 ? -3.308 1.488 -5.786 1.00 97.50 79 VAL A CA 1
ATOM 631 C C . VAL A 1 79 ? -2.851 2.219 -7.047 1.00 97.50 79 VAL A C 1
ATOM 633 O O . VAL A 1 79 ? -1.967 3.073 -6.981 1.00 97.50 79 VAL A O 1
ATOM 636 N N . TYR A 1 80 ? -3.484 1.932 -8.184 1.00 97.50 80 TYR A N 1
ATOM 637 C CA . TYR A 1 80 ? -3.222 2.619 -9.446 1.00 97.50 80 TYR A CA 1
ATOM 638 C C . TYR A 1 80 ? -3.448 4.139 -9.335 1.00 97.50 80 TYR A C 1
ATOM 640 O O . TYR A 1 80 ? -2.576 4.928 -9.712 1.00 97.50 80 TYR A O 1
ATOM 648 N N . GLU A 1 81 ? -4.577 4.566 -8.761 1.00 97.06 81 GLU A N 1
ATOM 649 C CA . GLU A 1 81 ? -4.888 5.985 -8.558 1.00 97.06 81 GLU A CA 1
ATOM 650 C C . GLU A 1 81 ? -3.869 6.672 -7.641 1.00 97.06 81 GLU A C 1
ATOM 652 O O . GLU A 1 81 ? -3.444 7.800 -7.916 1.00 97.06 81 GLU A O 1
ATOM 657 N N . MET A 1 82 ? -3.455 6.001 -6.560 1.00 97.69 82 MET A N 1
ATOM 658 C CA . MET A 1 82 ? -2.505 6.562 -5.597 1.00 97.69 82 MET A CA 1
ATOM 659 C C . MET A 1 82 ? -1.095 6.651 -6.176 1.00 97.69 82 MET A C 1
ATOM 661 O O . MET A 1 82 ? -0.453 7.686 -6.006 1.00 97.69 82 MET A O 1
ATOM 665 N N . LYS A 1 83 ? -0.639 5.664 -6.958 1.00 98.25 83 LYS A N 1
ATOM 666 C CA . LYS A 1 83 ? 0.620 5.771 -7.722 1.00 98.25 83 LYS A CA 1
ATOM 667 C C . LYS A 1 83 ? 0.600 6.976 -8.659 1.00 98.25 83 LYS A C 1
ATOM 669 O O . LYS A 1 83 ? 1.537 7.774 -8.670 1.00 98.25 83 LYS A O 1
ATOM 674 N N . HIS A 1 84 ? -0.495 7.162 -9.401 1.00 97.50 84 HIS A N 1
ATOM 675 C CA . HIS A 1 84 ? -0.679 8.330 -10.270 1.00 97.50 84 HIS A CA 1
ATOM 676 C C . HIS A 1 84 ? -0.628 9.647 -9.512 1.00 97.50 84 HIS A C 1
ATOM 678 O O . HIS A 1 84 ? -0.050 10.621 -9.997 1.00 97.50 84 HIS A O 1
ATOM 684 N N . ARG A 1 85 ? -1.247 9.688 -8.333 1.00 96.50 85 ARG A N 1
ATOM 685 C CA . ARG A 1 85 ? -1.227 10.861 -7.469 1.00 96.50 85 ARG A CA 1
ATOM 686 C C . ARG A 1 85 ? 0.182 11.167 -6.975 1.00 96.50 85 ARG A C 1
ATOM 688 O O . ARG A 1 85 ? 0.632 12.295 -7.148 1.00 96.50 85 ARG A O 1
ATOM 695 N N . MET A 1 86 ? 0.899 10.169 -6.465 1.00 96.06 86 MET A N 1
ATOM 696 C CA . MET A 1 86 ? 2.273 10.337 -5.988 1.00 96.06 86 MET A CA 1
ATOM 697 C C . MET A 1 86 ? 3.212 10.797 -7.104 1.00 96.06 86 MET A C 1
ATOM 699 O O . MET A 1 86 ? 4.029 11.684 -6.885 1.00 96.06 86 MET A O 1
ATOM 703 N N . MET A 1 87 ? 3.037 10.302 -8.331 1.00 97.81 87 MET A N 1
ATOM 704 C CA . MET A 1 87 ? 3.786 10.797 -9.491 1.00 97.81 87 MET A CA 1
ATOM 705 C C . MET A 1 87 ? 3.514 12.267 -9.843 1.00 97.81 87 MET A C 1
ATOM 707 O O . MET A 1 87 ? 4.376 12.909 -10.434 1.00 97.81 87 MET A O 1
ATOM 711 N N . ARG A 1 88 ? 2.335 12.814 -9.513 1.00 95.75 88 ARG A N 1
ATOM 712 C CA . ARG A 1 88 ? 2.024 14.243 -9.724 1.00 95.75 88 ARG A CA 1
ATOM 713 C C . ARG A 1 88 ? 2.505 15.134 -8.595 1.00 95.75 88 ARG A C 1
ATOM 715 O O . ARG A 1 88 ? 2.865 16.272 -8.858 1.00 95.75 88 ARG A O 1
ATOM 722 N N . GLU A 1 89 ? 2.416 14.646 -7.366 1.00 93.19 89 GLU A N 1
ATOM 723 C CA . GLU A 1 89 ? 2.593 15.470 -6.170 1.00 93.19 89 GLU A CA 1
ATOM 724 C C . GLU A 1 89 ? 4.005 15.327 -5.599 1.00 93.19 89 GLU A C 1
ATOM 726 O O . GLU A 1 89 ? 4.682 16.327 -5.391 1.00 93.19 89 GLU A O 1
ATOM 731 N N . ALA A 1 90 ? 4.470 14.092 -5.397 1.00 94.31 90 ALA A N 1
ATOM 732 C CA . ALA A 1 90 ? 5.741 13.805 -4.735 1.00 94.31 90 ALA A CA 1
ATOM 733 C C . ALA A 1 90 ? 6.903 13.578 -5.715 1.00 94.31 90 ALA A C 1
ATOM 735 O O . ALA A 1 90 ? 8.039 13.892 -5.379 1.00 94.31 90 ALA A O 1
ATOM 736 N N . PHE A 1 91 ? 6.627 13.056 -6.918 1.00 97.25 91 PHE A N 1
ATOM 737 C CA . PHE A 1 91 ? 7.663 12.648 -7.883 1.00 97.25 91 PHE A CA 1
ATOM 738 C C . PHE A 1 91 ? 7.573 13.357 -9.241 1.00 97.25 91 PHE A C 1
ATOM 740 O O . PHE A 1 91 ? 7.981 12.818 -10.275 1.00 97.25 91 PHE A O 1
ATOM 747 N N . ALA A 1 92 ? 6.999 14.563 -9.268 1.00 97.00 92 ALA A N 1
ATOM 748 C CA . ALA A 1 92 ? 6.823 15.319 -10.507 1.00 97.00 92 ALA A CA 1
ATOM 749 C C . ALA A 1 92 ? 8.163 15.575 -11.218 1.00 97.00 92 ALA A C 1
ATOM 751 O O . ALA A 1 92 ? 8.253 15.474 -12.444 1.00 97.00 92 ALA A O 1
ATOM 752 N N . SER A 1 93 ? 9.209 15.875 -10.446 1.00 97.50 93 SER A N 1
ATOM 753 C CA . SER A 1 93 ? 10.555 16.155 -10.950 1.00 97.50 93 SER A CA 1
ATOM 754 C C . SER A 1 93 ? 11.190 14.927 -11.602 1.00 97.50 93 SER A C 1
ATOM 756 O O . SER A 1 93 ? 11.679 15.015 -12.727 1.00 97.50 93 SER A O 1
ATOM 758 N N . GLU A 1 94 ? 11.130 13.765 -10.956 1.00 98.12 94 GLU A N 1
ATOM 759 C CA . GLU A 1 94 ? 11.690 12.507 -11.458 1.00 98.12 94 GLU A CA 1
ATOM 760 C C . GLU A 1 94 ? 10.970 12.047 -12.729 1.00 98.12 94 GLU A C 1
ATOM 762 O O . GLU A 1 94 ? 11.614 11.641 -13.701 1.00 98.12 94 GLU A O 1
ATOM 767 N N . VAL A 1 95 ? 9.639 12.182 -12.764 1.00 98.25 95 VAL A N 1
ATOM 768 C CA . VAL A 1 95 ? 8.840 11.914 -13.968 1.00 98.25 95 VAL A CA 1
ATOM 769 C C . VAL A 1 95 ? 9.237 12.857 -15.106 1.00 98.25 95 VAL A C 1
ATOM 771 O O . VAL A 1 95 ? 9.372 12.410 -16.246 1.00 98.25 95 VAL A O 1
ATOM 774 N N . ASN A 1 96 ? 9.462 14.145 -14.828 1.00 97.88 96 ASN A N 1
ATOM 775 C CA . ASN A 1 96 ? 9.907 15.104 -15.843 1.00 97.88 96 ASN A CA 1
ATOM 776 C C . ASN A 1 96 ? 11.309 14.764 -16.376 1.00 97.88 96 ASN A C 1
ATOM 778 O O . ASN A 1 96 ? 11.529 14.831 -17.585 1.00 97.88 96 ASN A O 1
ATOM 782 N N . VAL A 1 97 ? 12.239 14.339 -15.513 1.00 97.75 97 VAL A N 1
ATOM 783 C CA . VAL A 1 97 ? 13.581 13.889 -15.928 1.00 97.75 97 VAL A CA 1
ATOM 784 C C . VAL A 1 97 ? 13.492 12.695 -16.880 1.00 97.75 97 VAL A C 1
ATOM 786 O O . VAL A 1 97 ? 14.097 12.726 -17.952 1.00 97.75 97 VAL A O 1
ATOM 789 N N . LEU A 1 98 ? 12.705 11.672 -16.535 1.00 98.06 98 LEU A N 1
ATOM 790 C CA . LEU A 1 98 ? 12.503 10.505 -17.401 1.00 98.06 98 LEU A CA 1
ATOM 791 C C . LEU A 1 98 ? 11.785 10.871 -18.705 1.00 98.06 98 LEU A C 1
ATOM 793 O O . LEU A 1 98 ? 12.159 10.390 -19.769 1.00 98.06 98 LEU A O 1
ATOM 797 N N . THR A 1 99 ? 10.800 11.766 -18.649 1.00 98.06 99 THR A N 1
ATOM 798 C CA . THR A 1 99 ? 10.103 12.255 -19.848 1.00 98.06 99 THR A CA 1
ATOM 799 C C . THR A 1 99 ? 11.074 12.960 -20.798 1.00 98.06 99 THR A C 1
ATOM 801 O O . THR A 1 99 ? 11.053 12.705 -21.998 1.00 98.06 99 THR A O 1
ATOM 804 N N . ASN A 1 100 ? 11.961 13.813 -20.276 1.00 97.06 100 ASN A N 1
ATOM 805 C CA . ASN A 1 100 ? 12.975 14.496 -21.083 1.00 97.06 100 ASN A CA 1
ATOM 806 C C . ASN A 1 100 ? 13.965 13.510 -21.709 1.00 97.06 100 ASN A C 1
ATOM 808 O O . ASN A 1 100 ? 14.369 13.694 -22.856 1.00 97.06 100 ASN A O 1
ATOM 812 N N . ALA A 1 101 ? 14.341 12.459 -20.975 1.00 95.25 101 ALA A N 1
ATOM 813 C CA . ALA A 1 101 ? 15.171 11.390 -21.514 1.00 95.25 101 ALA A CA 1
ATOM 814 C C . ALA A 1 101 ? 14.454 10.643 -22.653 1.00 95.25 101 ALA A C 1
ATOM 816 O O . ALA A 1 101 ? 15.039 10.492 -23.721 1.00 95.25 101 ALA A O 1
ATOM 817 N N . LEU A 1 102 ? 13.179 10.267 -22.478 1.00 95.12 102 LEU A N 1
ATOM 818 C CA . LEU A 1 102 ? 12.372 9.646 -23.539 1.00 95.12 102 LEU A CA 1
ATOM 819 C C . LEU A 1 102 ? 12.248 10.532 -24.776 1.00 95.12 102 LEU A C 1
ATOM 821 O O . LEU A 1 102 ? 12.375 10.028 -25.885 1.00 95.12 102 LEU A O 1
ATOM 825 N N . ASN A 1 103 ? 12.033 11.836 -24.592 1.00 95.31 103 ASN A N 1
ATOM 826 C CA . ASN A 1 103 ? 11.898 12.776 -25.703 1.00 95.31 103 ASN A CA 1
ATOM 827 C C . ASN A 1 103 ? 13.171 12.805 -26.563 1.00 95.31 103 ASN A C 1
ATOM 829 O O . ASN A 1 103 ? 13.098 12.656 -27.780 1.00 95.31 103 ASN A O 1
ATOM 833 N N . ARG A 1 104 ? 14.350 12.877 -25.929 1.00 92.94 104 ARG A N 1
ATOM 834 C CA . ARG A 1 104 ? 15.641 12.811 -26.638 1.00 92.94 104 ARG A CA 1
ATOM 835 C C . ARG A 1 104 ? 15.837 11.494 -27.387 1.00 92.94 104 ARG A C 1
ATOM 837 O O . ARG A 1 104 ? 16.425 11.499 -28.459 1.00 92.94 104 ARG A O 1
ATOM 844 N N . ILE A 1 105 ? 15.366 10.377 -26.827 1.00 91.75 105 ILE A N 1
ATOM 845 C CA . ILE A 1 105 ? 15.416 9.072 -27.503 1.00 91.75 105 ILE A CA 1
ATOM 846 C C . ILE A 1 105 ? 14.463 9.068 -28.704 1.00 91.75 105 ILE A C 1
ATOM 848 O O . I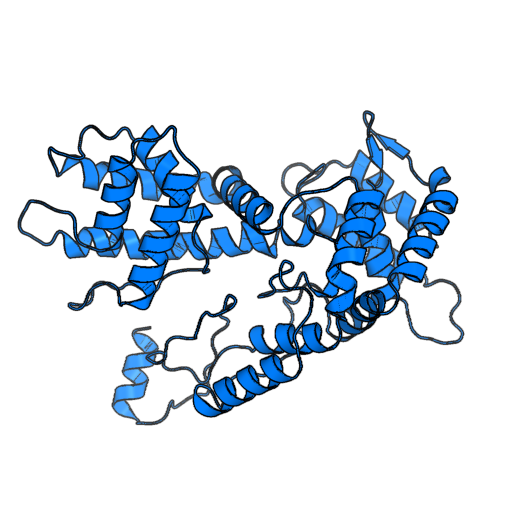LE A 1 105 ? 14.831 8.595 -29.774 1.00 91.75 105 ILE A O 1
ATOM 852 N N . SER A 1 106 ? 13.259 9.629 -28.558 1.00 92.94 106 SER A N 1
ATOM 853 C CA . SER A 1 106 ? 12.266 9.670 -29.637 1.00 92.94 106 SER A CA 1
ATOM 854 C C . SER A 1 106 ? 12.706 10.531 -30.827 1.00 92.94 106 SER A C 1
ATOM 856 O O . SER A 1 106 ? 12.465 10.172 -31.972 1.00 92.94 106 SER A O 1
ATOM 858 N N . GLU A 1 107 ? 13.447 11.618 -30.591 1.00 91.50 107 GLU A N 1
ATOM 859 C CA . GLU A 1 107 ? 13.958 12.502 -31.652 1.00 91.50 107 GLU A CA 1
ATOM 860 C C . GLU A 1 107 ? 14.942 11.800 -32.615 1.00 91.50 107 GLU A C 1
ATOM 862 O O . GLU A 1 107 ? 15.122 12.237 -33.757 1.00 91.50 107 GLU A O 1
ATOM 867 N N . GLN A 1 108 ? 15.551 10.688 -32.186 1.00 87.75 108 GLN A N 1
ATOM 868 C CA . GLN A 1 108 ? 16.543 9.937 -32.963 1.00 87.75 108 GLN A CA 1
ATOM 869 C C . GLN A 1 108 ? 15.927 9.077 -34.077 1.00 87.75 108 GLN A C 1
ATOM 871 O O . GLN A 1 108 ? 16.638 8.689 -35.001 1.00 87.75 108 GLN A O 1
ATOM 876 N N . ASP A 1 109 ? 14.619 8.810 -34.045 1.00 84.00 109 ASP A N 1
ATOM 877 C CA . ASP A 1 109 ? 13.927 7.978 -35.034 1.00 84.00 109 ASP A CA 1
ATOM 878 C C . ASP A 1 109 ? 12.816 8.782 -35.733 1.00 84.00 109 ASP A C 1
ATOM 880 O O . ASP A 1 109 ? 12.125 9.614 -35.147 1.00 84.00 109 ASP A O 1
ATOM 884 N N . ARG A 1 110 ? 12.656 8.576 -37.041 1.00 85.81 110 ARG A N 1
ATOM 885 C CA . ARG A 1 110 ? 11.588 9.201 -37.834 1.00 85.81 110 ARG A CA 1
ATOM 886 C C . ARG A 1 110 ? 10.199 8.733 -37.415 1.00 85.81 110 ARG A C 1
ATOM 888 O O . ARG A 1 110 ? 9.264 9.509 -37.549 1.00 85.81 110 ARG A O 1
ATOM 895 N N . LEU A 1 111 ? 10.069 7.505 -36.918 1.00 85.75 111 LEU A N 1
ATOM 896 C CA . LEU A 1 111 ? 8.782 6.929 -36.525 1.00 85.75 111 LEU A CA 1
ATOM 897 C C . LEU A 1 111 ? 8.291 7.411 -35.154 1.00 85.75 111 LEU A C 1
ATOM 899 O O . LEU A 1 111 ? 7.101 7.302 -34.878 1.00 85.75 111 LEU A O 1
ATOM 903 N N . SER A 1 112 ? 9.180 7.935 -34.303 1.00 89.00 112 SER A N 1
ATOM 904 C CA . SER A 1 112 ? 8.841 8.357 -32.937 1.00 89.00 112 SER A CA 1
ATOM 905 C C . SER A 1 112 ? 9.079 9.841 -32.647 1.00 89.00 112 SER A C 1
ATOM 907 O O . SER A 1 112 ? 8.551 10.340 -31.657 1.00 89.00 112 SER A O 1
ATOM 909 N N . ARG A 1 113 ? 9.786 10.588 -33.508 1.00 90.56 113 ARG A N 1
ATOM 910 C CA . ARG A 1 113 ? 10.077 12.025 -33.297 1.00 90.56 113 ARG A CA 1
ATOM 911 C C . ARG A 1 113 ? 8.861 12.941 -33.174 1.00 90.56 113 ARG A C 1
ATOM 913 O O . ARG A 1 113 ? 8.982 14.010 -32.590 1.00 90.56 113 ARG A O 1
ATOM 920 N N . ASP A 1 114 ? 7.715 12.540 -33.720 1.00 92.75 114 ASP A N 1
ATOM 921 C CA . ASP A 1 114 ? 6.480 13.330 -33.654 1.00 92.75 114 ASP A CA 1
ATOM 922 C C . ASP A 1 114 ? 5.704 13.084 -32.345 1.00 92.75 114 ASP A C 1
ATOM 924 O O . ASP A 1 114 ? 4.662 13.700 -32.095 1.00 92.75 114 ASP A O 1
ATOM 928 N N . PHE A 1 115 ? 6.199 12.202 -31.467 1.00 94.62 115 PHE A N 1
ATOM 929 C CA . PHE A 1 115 ? 5.620 12.016 -30.144 1.00 94.62 115 PHE A CA 1
ATOM 930 C C . PHE A 1 115 ? 5.828 13.260 -29.291 1.00 94.62 115 PHE A C 1
ATOM 932 O O . PHE A 1 115 ? 6.938 13.634 -28.926 1.00 94.62 115 PHE A O 1
ATOM 939 N N . THR A 1 116 ? 4.720 13.890 -28.911 1.00 94.31 116 THR A N 1
ATOM 940 C CA . THR A 1 116 ? 4.779 15.058 -28.036 1.00 94.31 116 THR A CA 1
ATOM 941 C C . THR A 1 116 ? 5.264 14.671 -26.638 1.00 94.31 116 THR A C 1
ATOM 943 O O . THR A 1 116 ? 4.898 13.626 -26.090 1.00 94.31 116 THR A O 1
ATOM 946 N N . GLN A 1 117 ? 5.999 15.578 -25.993 1.00 95.31 117 GLN A N 1
ATOM 947 C CA . GLN A 1 117 ? 6.409 15.434 -24.592 1.00 95.31 117 GLN A CA 1
ATOM 948 C C . GLN A 1 117 ? 5.211 15.171 -23.656 1.00 95.31 117 GLN A C 1
ATOM 950 O O . GLN A 1 117 ? 5.328 14.439 -22.671 1.00 95.31 117 GLN A O 1
ATOM 955 N N . HIS A 1 118 ? 4.039 15.738 -23.970 1.00 94.88 118 HIS A N 1
ATOM 956 C CA . HIS A 1 118 ? 2.798 15.482 -23.240 1.00 94.88 118 HIS A CA 1
ATOM 957 C C . HIS A 1 118 ? 2.391 14.002 -23.308 1.00 94.88 118 HIS A C 1
ATOM 959 O O . HIS A 1 118 ? 2.150 13.398 -22.261 1.00 94.88 118 HIS A O 1
ATOM 965 N N . ASN A 1 119 ? 2.367 13.417 -24.511 1.00 95.31 119 ASN A N 1
ATOM 966 C CA . ASN A 1 119 ? 1.996 12.016 -24.719 1.00 95.31 119 ASN A CA 1
ATOM 967 C C . ASN A 1 119 ? 3.018 11.061 -24.094 1.00 95.31 119 ASN A C 1
ATOM 969 O O . ASN A 1 119 ? 2.619 10.104 -23.432 1.00 95.31 119 ASN A O 1
ATOM 973 N N . LEU A 1 120 ? 4.318 11.355 -24.219 1.00 96.75 120 LEU A N 1
ATOM 974 C CA . LEU A 1 120 ? 5.385 10.577 -23.576 1.00 96.75 120 LEU A CA 1
ATOM 975 C C . LEU A 1 120 ? 5.233 10.567 -22.053 1.00 96.75 120 LEU A C 1
ATOM 977 O O . LEU A 1 120 ? 5.281 9.508 -21.430 1.00 96.75 120 LEU A O 1
ATOM 981 N N . ARG A 1 121 ? 4.989 11.735 -21.445 1.00 97.25 121 ARG A N 1
ATOM 982 C CA . ARG A 1 121 ? 4.782 11.846 -19.995 1.00 97.25 121 ARG A CA 1
ATOM 983 C C . ARG A 1 121 ? 3.535 11.104 -19.536 1.00 97.25 121 ARG A C 1
ATOM 985 O O . ARG A 1 121 ? 3.563 10.461 -18.488 1.00 97.25 121 ARG A O 1
ATOM 992 N N . ALA A 1 122 ? 2.439 11.230 -20.284 1.00 96.19 122 ALA A N 1
ATOM 993 C CA . ALA A 1 122 ? 1.197 10.531 -19.985 1.00 96.19 122 ALA A CA 1
ATOM 994 C C . ALA A 1 122 ? 1.420 9.013 -20.031 1.00 96.19 122 ALA A C 1
ATOM 996 O O . ALA A 1 122 ? 1.230 8.351 -19.015 1.00 96.19 122 ALA A O 1
ATOM 997 N N . ALA A 1 123 ? 1.935 8.482 -21.143 1.00 97.56 123 ALA A N 1
ATOM 998 C CA . ALA A 1 123 ? 2.198 7.053 -21.309 1.00 97.56 123 ALA A CA 1
ATOM 999 C C . ALA A 1 123 ? 3.194 6.503 -20.272 1.00 97.56 123 ALA A C 1
ATOM 1001 O O . ALA A 1 123 ? 2.958 5.443 -19.695 1.00 97.56 123 ALA A O 1
ATOM 1002 N N . LEU A 1 124 ? 4.268 7.242 -19.967 1.00 97.69 124 LEU A N 1
ATOM 1003 C CA . LEU A 1 124 ? 5.244 6.861 -18.942 1.00 97.69 124 LEU A CA 1
ATOM 1004 C C . LEU A 1 124 ? 4.590 6.690 -17.566 1.00 97.69 124 LEU A C 1
ATOM 1006 O O . LEU A 1 124 ? 4.836 5.699 -16.879 1.00 97.69 124 LEU A O 1
ATOM 1010 N N . ARG A 1 125 ? 3.751 7.648 -17.159 1.00 97.75 125 ARG A N 1
ATOM 1011 C CA . ARG A 1 125 ? 3.036 7.574 -15.878 1.00 97.75 125 ARG A CA 1
ATOM 1012 C C . ARG A 1 125 ? 2.068 6.400 -15.842 1.00 97.75 125 ARG A C 1
ATOM 1014 O O . ARG A 1 125 ? 1.947 5.750 -14.812 1.00 97.75 125 ARG A O 1
ATOM 1021 N N . GLU A 1 126 ? 1.407 6.113 -16.954 1.00 97.81 126 GLU A N 1
ATOM 1022 C CA . GLU A 1 126 ? 0.489 4.979 -17.045 1.00 97.81 126 GLU A CA 1
ATOM 1023 C C . GLU A 1 126 ? 1.208 3.639 -16.901 1.00 97.81 126 GLU A C 1
ATOM 1025 O O . GLU A 1 126 ? 0.783 2.784 -16.122 1.00 97.81 126 GLU A O 1
ATOM 1030 N N . ILE A 1 127 ? 2.355 3.488 -17.565 1.00 98.00 127 ILE A N 1
ATOM 1031 C CA . ILE A 1 127 ? 3.213 2.308 -17.424 1.00 98.00 127 ILE A CA 1
ATOM 1032 C C . ILE A 1 127 ? 3.707 2.175 -15.975 1.00 98.00 127 ILE A C 1
ATOM 1034 O O . ILE A 1 127 ? 3.563 1.108 -15.379 1.00 98.00 127 ILE A O 1
ATOM 1038 N N . LEU A 1 128 ? 4.220 3.257 -15.371 1.00 98.00 128 LEU A N 1
ATOM 1039 C CA . LEU A 1 128 ? 4.678 3.272 -13.973 1.00 98.00 128 LEU A CA 1
ATOM 1040 C C . LEU A 1 128 ? 3.572 2.879 -12.981 1.00 98.00 128 LEU A C 1
ATOM 1042 O O . LEU A 1 128 ? 3.818 2.102 -12.058 1.00 98.00 128 LEU A O 1
ATOM 1046 N N . ALA A 1 129 ? 2.347 3.370 -13.179 1.00 97.81 129 ALA A N 1
ATOM 1047 C CA . ALA A 1 129 ? 1.209 3.025 -12.329 1.00 97.81 129 ALA A CA 1
ATOM 1048 C C . ALA A 1 129 ? 0.790 1.548 -12.468 1.00 97.81 129 ALA A C 1
ATOM 1050 O O . ALA A 1 129 ? 0.279 0.967 -11.506 1.00 97.81 129 ALA A O 1
ATOM 1051 N N . CYS A 1 130 ? 1.030 0.938 -13.633 1.00 97.50 130 CYS A N 1
ATOM 1052 C CA . CYS A 1 130 ? 0.660 -0.444 -13.942 1.00 97.50 130 CYS A CA 1
ATOM 1053 C C . CYS A 1 130 ? 1.730 -1.491 -13.588 1.00 97.50 130 CYS A C 1
ATOM 1055 O O . CYS A 1 130 ? 1.457 -2.685 -13.704 1.00 97.50 130 CYS A O 1
ATOM 1057 N N . PHE A 1 131 ? 2.924 -1.098 -13.129 1.00 96.25 131 PHE A N 1
ATOM 1058 C CA . PHE A 1 131 ? 3.890 -2.076 -12.618 1.00 96.25 131 PHE A CA 1
ATOM 1059 C C . PHE A 1 131 ? 3.326 -2.816 -11.398 1.00 96.25 131 PHE A C 1
ATOM 1061 O O . PHE A 1 131 ? 2.931 -2.201 -10.402 1.00 96.25 131 PHE A O 1
ATOM 1068 N N . SER A 1 132 ? 3.319 -4.148 -11.480 1.00 94.12 132 SER A N 1
ATOM 1069 C CA . SER A 1 132 ? 2.840 -5.055 -10.428 1.00 94.12 132 SER A CA 1
ATOM 1070 C C . SER A 1 132 ? 3.918 -5.459 -9.421 1.00 94.12 132 SER A C 1
ATOM 1072 O O . SER A 1 132 ? 3.643 -6.263 -8.545 1.00 94.12 132 SER A O 1
ATOM 1074 N N . VAL A 1 133 ? 5.137 -4.945 -9.579 1.00 95.94 133 VAL A N 1
ATOM 1075 C CA . VAL A 1 133 ? 6.290 -5.157 -8.695 1.00 95.94 133 VAL A CA 1
ATOM 1076 C C . VAL A 1 133 ? 6.920 -3.812 -8.364 1.00 95.94 133 VAL A C 1
ATOM 1078 O O . VAL A 1 133 ? 6.714 -2.839 -9.093 1.00 95.94 133 VAL A O 1
ATOM 1081 N N . TYR A 1 134 ? 7.712 -3.747 -7.293 1.00 96.62 134 TYR A N 1
ATOM 1082 C CA . TYR A 1 134 ? 8.419 -2.516 -6.920 1.00 96.62 134 TYR A CA 1
ATOM 1083 C C . TYR A 1 134 ? 9.336 -2.040 -8.048 1.00 96.62 134 TYR A C 1
ATOM 1085 O O . TYR A 1 134 ? 9.394 -0.851 -8.352 1.00 96.62 134 TYR A O 1
ATOM 1093 N N . ARG A 1 135 ? 10.061 -2.956 -8.693 1.00 95.69 135 ARG A N 1
ATOM 1094 C CA . ARG A 1 135 ? 10.955 -2.632 -9.807 1.00 95.69 135 ARG A CA 1
ATOM 1095 C C . ARG A 1 135 ? 11.384 -3.878 -10.565 1.00 95.69 135 ARG A C 1
ATOM 1097 O O . ARG A 1 135 ? 11.389 -4.971 -10.009 1.00 95.69 135 ARG A O 1
ATOM 1104 N N . THR A 1 136 ? 11.806 -3.662 -11.801 1.00 94.81 136 THR A N 1
ATOM 1105 C CA . THR A 1 136 ? 12.610 -4.613 -12.570 1.00 94.81 136 THR A CA 1
ATOM 1106 C C . THR A 1 136 ? 14.101 -4.456 -12.240 1.00 94.81 136 THR A C 1
ATOM 1108 O O . THR A 1 136 ? 14.510 -3.521 -11.528 1.00 94.81 136 THR A O 1
ATOM 1111 N N . TYR A 1 137 ? 14.920 -5.374 -12.747 1.00 92.06 137 TYR A N 1
ATOM 1112 C CA . TYR A 1 137 ? 16.360 -5.457 -12.499 1.00 92.06 137 TYR A CA 1
ATOM 1113 C C . TYR A 1 137 ? 17.184 -5.593 -13.790 1.00 92.06 137 TYR A C 1
ATOM 1115 O O . TYR A 1 137 ? 18.297 -6.116 -13.771 1.00 92.06 137 TYR A O 1
ATOM 1123 N N . SER A 1 138 ? 16.690 -5.024 -14.891 1.00 88.31 138 SER A N 1
ATOM 1124 C CA . SER A 1 138 ? 17.413 -4.923 -16.154 1.00 88.31 138 SER A CA 1
ATOM 1125 C C . SER A 1 138 ? 18.718 -4.144 -15.968 1.00 88.31 138 SER A C 1
ATOM 1127 O O . SER A 1 138 ? 18.743 -3.073 -15.345 1.00 88.31 138 SER A O 1
ATOM 1129 N N . THR A 1 139 ? 19.796 -4.679 -16.542 1.00 85.69 139 THR A N 1
ATOM 1130 C CA . THR A 1 139 ? 21.150 -4.103 -16.564 1.00 85.69 139 THR A CA 1
ATOM 1131 C C . THR A 1 139 ? 21.675 -4.033 -17.998 1.00 85.69 139 THR A C 1
ATOM 1133 O O . THR A 1 139 ? 21.090 -4.620 -18.909 1.00 85.69 139 THR A O 1
ATOM 1136 N N . CYS A 1 140 ? 22.792 -3.333 -18.221 1.00 82.81 140 CYS A N 1
ATOM 1137 C CA . CYS A 1 140 ? 23.352 -3.139 -19.569 1.00 82.81 140 CYS A CA 1
ATOM 1138 C C . CYS A 1 140 ? 24.215 -4.319 -20.033 1.00 82.81 140 CYS A C 1
ATOM 1140 O O . CYS A 1 140 ? 25.121 -4.150 -20.842 1.00 82.81 140 CYS A O 1
ATOM 1142 N N . THR A 1 141 ? 23.957 -5.512 -19.500 1.00 74.06 141 THR A N 1
ATOM 1143 C CA . THR A 1 141 ? 24.666 -6.736 -19.872 1.00 74.06 141 THR A CA 1
ATOM 1144 C C . THR A 1 141 ? 24.302 -7.174 -21.292 1.00 74.06 141 THR A C 1
ATOM 1146 O O . THR A 1 141 ? 23.230 -6.860 -21.821 1.00 74.06 141 THR A O 1
ATOM 1149 N N . GLU A 1 142 ? 25.188 -7.952 -21.920 1.00 66.25 142 GLU A N 1
ATOM 1150 C CA . GLU A 1 142 ? 25.020 -8.439 -23.296 1.00 66.25 142 GLU A CA 1
ATOM 1151 C C . GLU A 1 142 ? 23.799 -9.358 -23.502 1.00 66.25 142 GLU A C 1
ATOM 1153 O O . GLU A 1 142 ? 23.434 -9.633 -24.648 1.00 66.25 142 GLU A O 1
ATOM 1158 N N . GLY A 1 143 ? 23.109 -9.776 -22.433 1.00 69.06 143 GLY A N 1
ATOM 1159 C CA . GLY A 1 143 ? 21.849 -10.532 -22.477 1.00 69.06 143 GLY A CA 1
ATOM 1160 C C . GLY A 1 143 ? 20.577 -9.671 -22.524 1.00 69.06 143 GLY A C 1
ATOM 1161 O O . GLY A 1 143 ? 19.565 -10.113 -23.060 1.00 69.06 143 GLY A O 1
ATOM 1162 N N . GLY A 1 144 ? 20.640 -8.402 -22.093 1.00 74.06 144 GLY A N 1
ATOM 1163 C CA . GLY A 1 144 ? 19.474 -7.512 -22.014 1.00 74.06 144 GLY A CA 1
ATOM 1164 C C . GLY A 1 144 ? 18.588 -7.865 -20.816 1.00 74.06 144 GLY A C 1
ATOM 1165 O O . GLY A 1 144 ? 19.045 -8.570 -19.918 1.00 74.06 144 GLY A O 1
ATOM 1166 N N . PRO A 1 145 ? 17.334 -7.378 -20.768 1.00 82.25 145 PRO A N 1
ATOM 1167 C CA . PRO A 1 145 ? 16.404 -7.767 -19.714 1.00 82.25 145 PRO A CA 1
ATOM 1168 C C . PRO A 1 145 ? 16.185 -9.277 -19.717 1.00 82.25 145 PRO A C 1
ATOM 1170 O O . PRO A 1 145 ? 15.928 -9.870 -20.768 1.00 82.25 145 PRO A O 1
ATOM 1173 N N . ASP A 1 146 ? 16.228 -9.888 -18.538 1.00 87.06 146 ASP A N 1
ATOM 1174 C CA . ASP A 1 146 ? 15.854 -11.289 -18.408 1.00 87.06 146 ASP A CA 1
ATOM 1175 C C . ASP A 1 146 ? 14.359 -11.515 -18.700 1.00 87.06 146 ASP A C 1
ATOM 1177 O O . ASP A 1 146 ? 13.554 -10.583 -18.818 1.00 87.06 146 ASP A O 1
ATOM 1181 N N . MET A 1 147 ? 13.967 -12.786 -18.826 1.00 89.69 147 MET A N 1
ATOM 1182 C CA . MET A 1 147 ? 12.585 -13.152 -19.156 1.00 89.69 147 MET A CA 1
ATOM 1183 C C . MET A 1 147 ? 11.563 -12.651 -18.126 1.00 89.69 147 MET A C 1
ATOM 1185 O O . MET A 1 147 ? 10.416 -12.382 -18.490 1.00 89.69 147 MET A O 1
ATOM 1189 N N . LEU A 1 148 ? 11.950 -12.538 -16.852 1.00 90.31 148 LEU A N 1
ATOM 1190 C CA . LEU A 1 148 ? 11.047 -12.119 -15.787 1.00 90.31 148 LEU A CA 1
ATOM 1191 C C . LEU A 1 148 ? 10.785 -10.609 -15.860 1.00 90.31 148 LEU A C 1
ATOM 1193 O O . LEU A 1 148 ? 9.627 -10.191 -15.862 1.00 90.31 148 LEU A O 1
ATOM 1197 N N . ASP A 1 149 ? 11.835 -9.802 -16.004 1.00 92.56 149 ASP A N 1
ATOM 1198 C CA . ASP A 1 149 ? 11.726 -8.350 -16.174 1.00 92.56 149 ASP A CA 1
ATOM 1199 C C . ASP A 1 149 ? 11.003 -7.997 -17.467 1.00 92.56 149 ASP A C 1
ATOM 1201 O O . ASP A 1 149 ? 10.110 -7.147 -17.464 1.00 92.56 149 ASP A O 1
ATOM 1205 N N . ARG A 1 150 ? 11.316 -8.708 -18.557 1.00 94.50 150 ARG A N 1
ATOM 1206 C CA . ARG A 1 150 ? 10.603 -8.562 -19.826 1.00 94.50 150 ARG A CA 1
ATOM 1207 C C . ARG A 1 150 ? 9.103 -8.773 -19.649 1.00 94.50 150 ARG A C 1
ATOM 1209 O O . ARG A 1 150 ? 8.314 -7.942 -20.095 1.00 94.50 150 ARG A O 1
ATOM 1216 N N . ARG A 1 151 ? 8.706 -9.838 -18.947 1.00 95.25 151 ARG A N 1
ATOM 1217 C CA . ARG A 1 151 ? 7.295 -10.129 -18.668 1.00 95.25 151 ARG A CA 1
ATOM 1218 C C . ARG A 1 151 ? 6.638 -9.026 -17.837 1.00 95.25 151 ARG A C 1
ATOM 1220 O O . ARG A 1 151 ? 5.499 -8.665 -18.127 1.00 95.25 151 ARG A O 1
ATOM 1227 N N . TYR A 1 152 ? 7.316 -8.485 -16.823 1.00 96.25 152 TYR A N 1
ATOM 1228 C CA . TYR A 1 152 ? 6.767 -7.380 -16.030 1.00 96.25 152 TYR A CA 1
ATOM 1229 C C . TYR A 1 152 ? 6.567 -6.112 -16.862 1.00 96.25 152 TYR A C 1
ATOM 1231 O O . TYR A 1 152 ? 5.510 -5.488 -16.757 1.00 96.25 152 TYR A O 1
ATOM 1239 N N . VAL A 1 153 ? 7.532 -5.765 -17.720 1.00 96.94 153 VAL A N 1
ATOM 1240 C CA . VAL A 1 153 ? 7.418 -4.625 -18.643 1.00 96.94 153 VAL A CA 1
ATOM 1241 C C . VAL A 1 153 ? 6.242 -4.820 -19.604 1.00 96.94 153 VAL A C 1
ATOM 1243 O O . VAL A 1 153 ? 5.380 -3.948 -19.697 1.00 96.94 153 VAL A O 1
ATOM 1246 N N . GLU A 1 154 ? 6.157 -5.970 -20.275 1.00 97.38 154 GLU A N 1
ATOM 1247 C CA . GLU A 1 154 ? 5.091 -6.266 -21.246 1.00 97.38 154 GLU A CA 1
ATOM 1248 C C . GLU A 1 154 ? 3.695 -6.253 -20.595 1.00 97.38 154 GLU A C 1
ATOM 1250 O O . GLU A 1 154 ? 2.746 -5.699 -21.158 1.00 97.38 154 GLU A O 1
ATOM 1255 N N . LEU A 1 155 ? 3.557 -6.806 -19.382 1.00 97.06 155 LEU A N 1
ATOM 1256 C CA . LEU A 1 155 ? 2.298 -6.775 -18.630 1.00 97.06 155 LEU A CA 1
ATOM 1257 C C . LEU A 1 155 ? 1.905 -5.351 -18.221 1.00 97.06 155 LEU A C 1
ATOM 1259 O O . LEU A 1 155 ? 0.743 -4.975 -18.395 1.00 97.06 155 LEU A O 1
ATOM 1263 N N . ALA A 1 156 ? 2.850 -4.557 -17.708 1.00 97.50 156 ALA A N 1
ATOM 1264 C CA . ALA A 1 156 ? 2.594 -3.172 -17.319 1.00 97.50 156 ALA A CA 1
ATOM 1265 C C . ALA A 1 156 ? 2.159 -2.328 -18.528 1.00 97.50 156 ALA A C 1
ATOM 1267 O O . ALA A 1 156 ? 1.170 -1.599 -18.450 1.00 97.50 156 ALA A O 1
ATOM 1268 N N . VAL A 1 157 ? 2.831 -2.489 -19.672 1.00 97.94 157 VAL A N 1
ATOM 1269 C CA . VAL A 1 157 ? 2.489 -1.799 -20.925 1.00 97.94 157 VAL A CA 1
ATOM 1270 C C . VAL A 1 157 ? 1.118 -2.231 -21.448 1.00 97.94 157 VAL A C 1
ATOM 1272 O O . VAL A 1 157 ? 0.305 -1.378 -21.805 1.00 97.94 157 VAL A O 1
ATOM 1275 N N . GLN A 1 158 ? 0.805 -3.533 -21.454 1.00 97.25 158 GLN A N 1
ATOM 1276 C CA . GLN A 1 158 ? -0.528 -4.003 -21.851 1.00 97.25 158 GLN A CA 1
ATOM 1277 C C . GLN A 1 158 ? -1.636 -3.427 -20.966 1.00 97.25 158 GLN A C 1
ATOM 1279 O O . GLN A 1 158 ? -2.694 -3.047 -21.475 1.00 97.25 158 GLN A O 1
ATOM 1284 N N . GLN A 1 159 ? -1.423 -3.372 -19.651 1.00 96.69 159 GLN A N 1
ATOM 1285 C CA . GLN A 1 159 ? -2.398 -2.796 -18.727 1.00 96.69 159 GLN A CA 1
ATOM 1286 C C . GLN A 1 159 ? -2.555 -1.287 -18.938 1.00 96.69 159 GLN A C 1
ATOM 1288 O O . GLN A 1 159 ? -3.689 -0.808 -18.981 1.00 96.69 159 GLN A O 1
ATOM 1293 N N . ALA A 1 160 ? -1.453 -0.567 -19.156 1.00 97.19 160 ALA A N 1
ATOM 1294 C CA . ALA A 1 160 ? -1.462 0.863 -19.447 1.00 97.19 160 ALA A CA 1
ATOM 1295 C C . ALA A 1 160 ? -2.267 1.176 -20.721 1.00 97.19 160 ALA A C 1
ATOM 1297 O O . ALA A 1 160 ? -3.190 1.989 -20.685 1.00 97.19 160 ALA A O 1
ATOM 1298 N N . LYS A 1 161 ? -2.036 0.432 -21.812 1.00 96.44 161 LYS A N 1
ATOM 1299 C CA . LYS A 1 161 ? -2.819 0.556 -23.057 1.00 96.44 161 LYS A CA 1
ATOM 1300 C C . LYS A 1 161 ? -4.321 0.359 -22.839 1.00 96.44 161 LYS A C 1
ATOM 1302 O O . LYS A 1 161 ? -5.130 1.072 -23.422 1.00 96.44 161 LYS A O 1
ATOM 1307 N N . ARG A 1 162 ? -4.715 -0.600 -21.990 1.00 94.81 162 ARG A N 1
ATOM 1308 C CA . ARG A 1 162 ? -6.135 -0.860 -21.680 1.00 94.81 162 ARG A CA 1
ATOM 1309 C C . ARG A 1 162 ? -6.774 0.246 -20.841 1.00 94.81 162 ARG A C 1
ATOM 1311 O O . ARG A 1 162 ? -7.973 0.474 -20.973 1.00 94.81 162 ARG A O 1
ATOM 1318 N N . ARG A 1 163 ? -6.007 0.895 -19.959 1.00 93.25 163 ARG A N 1
ATOM 1319 C CA . ARG A 1 163 ? -6.498 1.966 -19.077 1.00 93.25 163 ARG A CA 1
ATOM 1320 C C . ARG A 1 163 ? -6.514 3.342 -19.747 1.00 93.25 163 ARG A C 1
ATOM 1322 O O . ARG A 1 163 ? -7.281 4.197 -19.311 1.00 93.25 163 ARG A O 1
ATOM 1329 N N . SER A 1 164 ? -5.743 3.533 -20.817 1.00 90.19 164 SER A N 1
ATOM 1330 C CA . SER A 1 164 ? -5.545 4.841 -21.457 1.00 90.19 164 SER A CA 1
ATOM 1331 C C . SER A 1 164 ? -5.915 4.836 -22.946 1.00 90.19 164 SER A C 1
ATOM 1333 O O . SER A 1 164 ? -5.040 4.993 -23.795 1.00 90.19 164 SER A O 1
ATOM 1335 N N . PRO A 1 165 ? -7.213 4.730 -23.295 1.00 80.44 165 PRO A N 1
ATOM 1336 C CA . PRO A 1 165 ? -7.656 4.679 -24.692 1.00 80.44 165 PRO A CA 1
ATOM 1337 C C . PRO A 1 165 ? -7.440 5.992 -25.465 1.00 80.44 165 PRO A C 1
ATOM 1339 O O . PRO A 1 165 ? -7.540 6.000 -26.686 1.00 80.44 165 PRO A O 1
ATOM 1342 N N . ALA A 1 166 ? -7.183 7.105 -24.770 1.00 80.44 166 ALA A N 1
ATOM 1343 C CA . ALA A 1 166 ? -7.005 8.425 -25.378 1.00 80.44 166 ALA A CA 1
ATOM 1344 C C . ALA A 1 166 ? -5.574 8.698 -25.877 1.00 80.44 166 ALA A C 1
ATOM 1346 O O . ALA A 1 166 ? -5.367 9.647 -26.629 1.00 80.44 166 ALA A O 1
ATOM 1347 N N . VAL A 1 167 ? -4.587 7.910 -25.440 1.00 83.19 167 VAL A N 1
ATOM 1348 C CA . VAL A 1 167 ? -3.187 8.055 -25.861 1.00 83.19 167 VAL A CA 1
ATOM 1349 C C . VAL A 1 167 ? -2.918 7.067 -26.990 1.00 83.19 167 VAL A C 1
ATOM 1351 O O . VAL A 1 167 ? -3.338 5.914 -26.911 1.00 83.19 167 VAL A O 1
ATOM 1354 N N . ASP A 1 168 ? -2.212 7.512 -28.029 1.00 88.31 168 ASP A N 1
ATOM 1355 C CA . ASP A 1 168 ? -1.831 6.641 -29.140 1.00 88.31 168 ASP A CA 1
ATOM 1356 C C . ASP A 1 168 ? -1.024 5.433 -28.630 1.00 88.31 168 ASP A C 1
ATOM 1358 O O . ASP A 1 168 ? -0.029 5.563 -27.909 1.00 88.31 168 ASP A O 1
ATOM 1362 N N . VAL A 1 169 ? -1.478 4.242 -29.022 1.00 92.25 169 VAL A N 1
ATOM 1363 C CA . VAL A 1 169 ? -0.880 2.949 -28.684 1.00 92.25 169 VAL A CA 1
ATOM 1364 C C . VAL A 1 169 ? 0.589 2.882 -29.114 1.00 92.25 169 VAL A C 1
ATOM 1366 O O . VAL A 1 169 ? 1.393 2.266 -28.409 1.00 92.25 169 VAL A O 1
ATOM 1369 N N . SER A 1 170 ? 0.954 3.571 -30.201 1.00 94.12 170 SER A N 1
ATOM 1370 C CA . SER A 1 170 ? 2.325 3.638 -30.721 1.00 94.12 170 SER A CA 1
ATOM 1371 C C . SER A 1 170 ? 3.329 4.200 -29.704 1.00 94.12 170 SER A C 1
ATOM 1373 O O . SER A 1 170 ? 4.464 3.727 -29.630 1.00 94.12 170 SER A O 1
ATOM 1375 N N . VAL A 1 171 ? 2.903 5.130 -28.840 1.00 96.06 171 VAL A N 1
ATOM 1376 C CA . VAL A 1 171 ? 3.749 5.726 -27.790 1.00 96.06 171 VAL A CA 1
ATOM 1377 C C . VAL A 1 171 ? 4.088 4.692 -26.715 1.00 96.06 171 VAL A C 1
ATOM 1379 O O . VAL A 1 171 ? 5.218 4.629 -26.233 1.00 96.06 171 VAL A O 1
ATOM 1382 N N . PHE A 1 172 ? 3.124 3.844 -26.352 1.00 97.06 172 PHE A N 1
ATOM 1383 C CA . PHE A 1 172 ? 3.346 2.757 -25.398 1.00 97.06 172 PHE A CA 1
ATOM 1384 C C . PHE A 1 172 ? 4.280 1.686 -25.963 1.00 97.06 172 PHE A C 1
ATOM 1386 O O . PHE A 1 172 ? 5.157 1.209 -25.245 1.00 97.06 172 PHE A O 1
ATOM 1393 N N . ASP A 1 173 ? 4.108 1.326 -27.239 1.00 95.50 173 ASP A N 1
ATOM 1394 C CA . ASP A 1 173 ? 4.993 0.380 -27.930 1.00 95.50 173 ASP A CA 1
ATOM 1395 C C . ASP A 1 173 ? 6.424 0.904 -28.026 1.00 95.50 173 ASP A C 1
ATOM 1397 O O . ASP A 1 173 ? 7.374 0.160 -27.781 1.00 95.50 173 ASP A O 1
ATOM 1401 N N . PHE A 1 174 ? 6.584 2.200 -28.288 1.00 95.62 174 PHE A N 1
ATOM 1402 C CA . PHE A 1 174 ? 7.887 2.849 -28.262 1.00 95.62 174 PHE A CA 1
ATOM 1403 C C . PHE A 1 174 ? 8.544 2.768 -26.881 1.00 95.62 174 PHE A C 1
ATOM 1405 O O . PHE A 1 174 ? 9.671 2.289 -26.780 1.00 95.62 174 PHE A O 1
ATOM 1412 N N . ILE A 1 175 ? 7.847 3.159 -25.806 1.00 96.12 175 ILE A N 1
ATOM 1413 C CA . ILE A 1 175 ? 8.414 3.089 -24.447 1.00 96.12 175 ILE A CA 1
ATOM 1414 C C . ILE A 1 175 ? 8.749 1.639 -24.069 1.00 96.12 175 ILE A C 1
ATOM 1416 O O . ILE A 1 175 ? 9.797 1.395 -23.470 1.00 96.12 175 ILE A O 1
ATOM 1420 N N . GLN A 1 176 ? 7.912 0.668 -24.450 1.00 96.19 176 GLN A N 1
ATOM 1421 C CA . GLN A 1 176 ? 8.220 -0.753 -24.273 1.00 96.19 176 GLN A CA 1
ATOM 1422 C C . GLN A 1 176 ? 9.521 -1.130 -24.989 1.00 96.19 176 GLN A C 1
ATOM 1424 O O . GLN A 1 176 ? 10.390 -1.758 -24.388 1.00 96.19 176 GLN A O 1
ATOM 1429 N N . GLY A 1 177 ? 9.674 -0.721 -26.248 1.00 93.12 177 GLY A N 1
ATOM 1430 C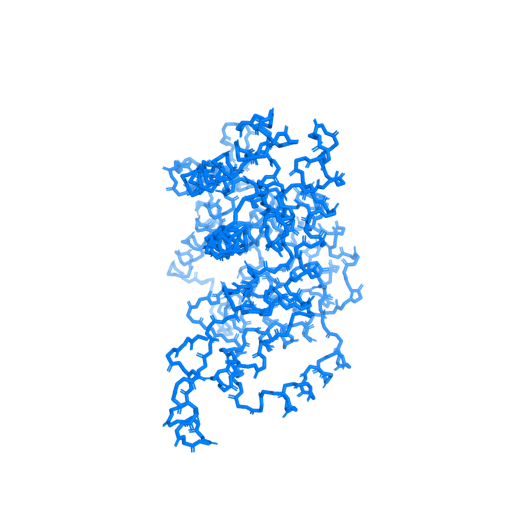 CA . GLY A 1 177 ? 10.883 -0.959 -27.026 1.00 93.12 177 GLY A CA 1
ATOM 1431 C C . GLY A 1 177 ? 12.129 -0.349 -26.376 1.00 93.12 177 GLY A C 1
ATOM 1432 O O . GLY A 1 177 ? 13.150 -1.028 -26.284 1.00 93.12 177 GLY A O 1
ATOM 1433 N N . VAL A 1 178 ? 12.030 0.870 -25.835 1.00 93.00 178 VAL A N 1
ATOM 1434 C CA . VAL A 1 178 ? 13.122 1.514 -25.080 1.00 93.00 178 VAL A CA 1
ATOM 1435 C C . VAL A 1 178 ? 13.487 0.693 -23.842 1.00 93.00 178 VAL A C 1
ATOM 1437 O O . VAL A 1 178 ? 14.658 0.375 -23.641 1.00 93.00 178 VAL A O 1
ATOM 1440 N N . LEU A 1 179 ? 12.496 0.298 -23.036 1.00 93.69 179 LEU A N 1
ATOM 1441 C CA . LEU A 1 179 ? 12.709 -0.483 -21.810 1.00 93.69 179 LEU A CA 1
ATOM 1442 C C . LEU A 1 179 ? 13.293 -1.872 -22.073 1.00 93.69 179 LEU A C 1
ATOM 1444 O O . LEU A 1 179 ? 14.013 -2.407 -21.231 1.00 93.69 179 LEU A O 1
ATOM 1448 N N . LEU A 1 180 ? 12.990 -2.449 -23.236 1.00 91.38 180 LEU A N 1
ATOM 1449 C CA . LEU A 1 180 ? 13.501 -3.749 -23.654 1.00 91.38 180 LEU A CA 1
ATOM 1450 C C . LEU A 1 180 ? 14.805 -3.667 -24.463 1.00 91.38 180 LEU A C 1
ATOM 1452 O O . LEU A 1 180 ? 15.307 -4.705 -24.896 1.00 91.38 180 LEU A O 1
ATOM 1456 N N . GLY A 1 181 ? 15.356 -2.466 -24.673 1.00 85.94 181 GLY A N 1
ATOM 1457 C CA . GLY A 1 181 ? 16.583 -2.252 -25.447 1.00 85.94 181 GLY A CA 1
ATOM 1458 C C . GLY A 1 181 ? 16.444 -2.572 -26.941 1.00 85.94 181 GLY A C 1
ATOM 1459 O O . GLY A 1 181 ? 17.419 -2.972 -27.570 1.00 85.94 181 GLY A O 1
ATOM 1460 N N . GLN A 1 182 ? 15.236 -2.439 -27.495 1.00 81.69 182 GLN A N 1
ATOM 1461 C CA . GLN A 1 182 ? 14.872 -2.799 -28.874 1.00 81.69 182 GLN A CA 1
ATOM 1462 C C . GLN A 1 182 ? 14.826 -1.598 -29.836 1.00 81.69 182 GLN A C 1
ATOM 1464 O O . GLN A 1 182 ? 14.675 -1.792 -31.038 1.00 81.69 182 GLN A O 1
ATOM 1469 N N . THR A 1 183 ? 14.936 -0.362 -29.340 1.00 68.69 183 THR A N 1
ATOM 1470 C CA . THR A 1 183 ? 14.804 0.867 -30.147 1.00 68.69 183 THR A CA 1
ATOM 1471 C C . THR A 1 183 ? 16.144 1.558 -30.389 1.00 68.69 183 THR A C 1
ATOM 1473 O O . THR A 1 183 ? 16.800 1.943 -29.421 1.00 68.69 183 THR A O 1
ATOM 1476 N N . GLY A 1 184 ? 16.489 1.796 -31.661 1.00 56.19 184 GLY A N 1
ATOM 1477 C CA . GLY A 1 184 ? 17.489 2.773 -32.120 1.00 56.19 184 GLY A CA 1
ATOM 1478 C C . GLY A 1 184 ? 18.026 2.458 -33.524 1.00 56.19 184 GLY A C 1
ATOM 1479 O O . GLY A 1 184 ? 18.169 1.294 -33.890 1.00 56.19 184 GLY A O 1
ATOM 1480 N N . VAL A 1 185 ? 18.269 3.510 -34.314 1.00 49.41 185 VAL A N 1
ATOM 1481 C CA . VAL A 1 185 ? 18.503 3.422 -35.771 1.00 49.41 185 VAL A CA 1
ATOM 1482 C C . VAL A 1 185 ? 19.981 3.611 -36.161 1.00 49.41 185 VAL A C 1
ATOM 1484 O O . VAL A 1 185 ? 20.356 3.173 -37.241 1.00 49.41 185 VAL A O 1
ATOM 1487 N N . ASP A 1 186 ? 20.845 4.146 -35.283 1.00 50.09 186 ASP A N 1
ATOM 1488 C CA . ASP A 1 186 ? 22.267 4.402 -35.590 1.00 50.09 186 ASP A CA 1
ATOM 1489 C C . ASP A 1 186 ? 23.272 3.832 -34.560 1.00 50.09 186 ASP A C 1
ATOM 1491 O O . ASP A 1 186 ? 22.989 3.594 -33.383 1.00 50.09 186 ASP A O 1
ATOM 1495 N N . SER A 1 187 ? 24.478 3.570 -35.063 1.00 48.12 187 SER A N 1
ATOM 1496 C CA . SER A 1 187 ? 25.370 2.443 -34.769 1.00 48.12 187 SER A CA 1
ATOM 1497 C C . SER A 1 187 ? 26.406 2.611 -33.640 1.00 48.12 187 SER A C 1
ATOM 1499 O O . SER A 1 187 ? 27.557 2.214 -33.820 1.00 48.12 187 SER A O 1
ATOM 1501 N N . THR A 1 188 ? 26.046 3.137 -32.464 1.00 52.31 188 THR A N 1
ATOM 1502 C CA . THR A 1 188 ? 26.983 3.141 -31.303 1.00 52.31 188 THR A CA 1
ATOM 1503 C C . THR A 1 188 ? 26.446 2.580 -29.983 1.00 52.31 188 THR A C 1
ATOM 1505 O O . THR A 1 188 ? 27.256 2.211 -29.143 1.00 52.31 188 THR A O 1
ATOM 1508 N N . SER A 1 189 ? 25.129 2.395 -29.841 1.00 62.66 189 SER A N 1
ATOM 1509 C CA . SER A 1 189 ? 24.451 1.223 -29.239 1.00 62.66 189 SER A CA 1
ATOM 1510 C C . SER A 1 189 ? 23.053 1.619 -28.703 1.00 62.66 189 SER A C 1
ATOM 1512 O O . SER A 1 189 ? 22.881 2.034 -27.554 1.00 62.66 189 SER A O 1
ATOM 1514 N N . PRO A 1 190 ? 21.997 1.473 -29.527 1.00 65.44 190 PRO A N 1
ATOM 1515 C CA . PRO A 1 190 ? 20.585 1.605 -29.124 1.00 65.44 190 PRO A CA 1
ATOM 1516 C C . PRO A 1 190 ? 20.243 0.959 -27.771 1.00 65.44 190 PRO A C 1
ATOM 1518 O O . PRO A 1 190 ? 19.495 1.485 -26.944 1.00 65.44 190 PRO A O 1
ATOM 1521 N N . ARG A 1 191 ? 20.884 -0.182 -27.529 1.00 73.25 191 ARG A N 1
ATOM 1522 C CA . ARG A 1 191 ? 20.767 -0.992 -26.327 1.00 73.25 191 ARG A CA 1
ATOM 1523 C C . ARG A 1 191 ? 21.255 -0.293 -25.059 1.00 73.25 191 ARG A C 1
ATOM 1525 O O . ARG A 1 191 ? 20.606 -0.427 -24.027 1.00 73.25 191 ARG A O 1
ATOM 1532 N N . GLU A 1 192 ? 22.369 0.435 -25.109 1.00 82.12 192 GLU A N 1
ATOM 1533 C CA . GLU A 1 192 ? 22.921 1.117 -23.932 1.00 82.12 192 GLU A CA 1
ATOM 1534 C C . GLU A 1 192 ? 22.040 2.293 -23.524 1.00 82.12 192 GLU A C 1
ATOM 1536 O O . GLU A 1 192 ? 21.712 2.437 -22.350 1.00 82.12 192 GLU A O 1
ATOM 1541 N N . THR A 1 193 ? 21.558 3.076 -24.492 1.00 84.31 193 THR A N 1
ATOM 1542 C CA . THR A 1 193 ? 20.654 4.200 -24.201 1.00 84.31 193 THR A CA 1
ATOM 1543 C C . THR A 1 193 ? 19.334 3.711 -23.595 1.00 84.31 193 THR A C 1
ATOM 1545 O O . THR A 1 193 ? 18.905 4.224 -22.557 1.00 84.31 193 THR A O 1
ATOM 1548 N N . GLY A 1 194 ? 18.714 2.684 -24.190 1.00 87.69 194 GLY A N 1
ATOM 1549 C CA . GLY A 1 194 ? 17.507 2.059 -23.637 1.00 87.69 194 GLY A CA 1
ATOM 1550 C C . GLY A 1 194 ? 17.743 1.443 -22.256 1.00 87.69 194 GLY A C 1
ATOM 1551 O O . GLY A 1 194 ? 16.935 1.628 -21.344 1.00 87.69 194 GLY A O 1
ATOM 1552 N N . CYS A 1 195 ? 18.895 0.799 -22.056 1.00 89.19 195 CYS A N 1
ATOM 1553 C CA . CYS A 1 195 ? 19.286 0.260 -20.759 1.00 89.19 195 CYS A CA 1
ATOM 1554 C C . CYS A 1 195 ? 19.428 1.348 -19.685 1.00 89.19 195 CYS A C 1
ATOM 1556 O O . CYS A 1 195 ? 18.842 1.225 -18.609 1.00 89.19 195 CYS A O 1
ATOM 1558 N N . LEU A 1 196 ? 20.180 2.419 -19.957 1.00 91.19 196 LEU A N 1
ATOM 1559 C CA . LEU A 1 196 ? 20.378 3.516 -19.006 1.00 91.19 196 LEU A CA 1
ATOM 1560 C C . LEU A 1 196 ? 19.041 4.161 -18.631 1.00 91.19 196 LEU A C 1
ATOM 1562 O O . LEU A 1 196 ? 18.803 4.475 -17.460 1.00 91.19 196 LEU A O 1
ATOM 1566 N N . PHE A 1 197 ? 18.136 4.294 -19.605 1.00 94.38 197 PHE A N 1
ATOM 1567 C CA . PHE A 1 197 ? 16.770 4.728 -19.350 1.00 94.38 197 PHE A CA 1
ATOM 1568 C C . PHE A 1 197 ? 16.019 3.756 -18.427 1.00 94.38 197 PHE A C 1
ATOM 1570 O O . PHE A 1 197 ? 15.468 4.185 -17.411 1.00 94.38 197 PHE A O 1
ATOM 1577 N N . ALA A 1 198 ? 16.031 2.454 -18.730 1.00 94.31 198 ALA A N 1
ATOM 1578 C CA . ALA A 1 198 ? 15.383 1.430 -17.911 1.00 94.31 198 ALA A 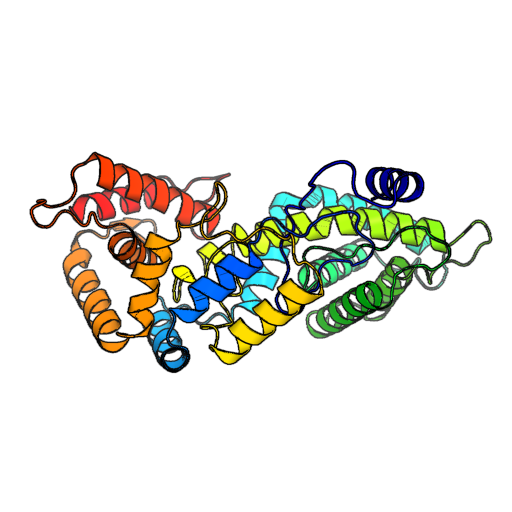CA 1
ATOM 1579 C C . ALA A 1 198 ? 15.933 1.414 -16.476 1.00 94.31 198 ALA A C 1
ATOM 1581 O O . ALA A 1 198 ? 15.164 1.415 -15.515 1.00 94.31 198 ALA A O 1
ATOM 1582 N N . MET A 1 199 ? 17.254 1.504 -16.306 1.00 94.31 199 MET A N 1
ATOM 1583 C CA . MET A 1 199 ? 17.898 1.596 -14.995 1.00 94.31 199 MET A CA 1
ATOM 1584 C C . MET A 1 199 ? 17.441 2.830 -14.214 1.00 94.31 199 MET A C 1
ATOM 1586 O O . MET A 1 199 ? 17.200 2.731 -13.008 1.00 94.31 199 MET A O 1
ATOM 1590 N N . LYS A 1 200 ? 17.269 3.978 -14.882 1.00 95.62 200 LYS A N 1
ATOM 1591 C CA . LYS A 1 200 ? 16.743 5.188 -14.241 1.00 95.62 200 LYS A CA 1
ATOM 1592 C C . LYS A 1 200 ? 15.268 5.041 -13.867 1.00 95.62 200 LYS A C 1
ATOM 1594 O O . LYS A 1 200 ? 14.886 5.440 -12.769 1.00 95.62 200 LYS A O 1
ATOM 1599 N N . LEU A 1 201 ? 14.454 4.426 -14.725 1.00 97.19 201 LEU A N 1
ATOM 1600 C CA . LEU A 1 201 ? 13.048 4.138 -14.428 1.00 97.19 201 LEU A CA 1
ATOM 1601 C C . LEU A 1 201 ? 12.911 3.212 -13.210 1.00 97.19 201 LEU A C 1
ATOM 1603 O O . LEU A 1 201 ? 12.093 3.478 -12.331 1.00 97.19 201 LEU A O 1
ATOM 1607 N N . GLN A 1 202 ? 13.761 2.187 -13.105 1.00 96.25 202 GLN A N 1
ATOM 1608 C CA . GLN A 1 202 ? 13.800 1.245 -11.975 1.00 96.25 202 GLN A CA 1
ATOM 1609 C C . GLN A 1 202 ? 14.118 1.911 -10.628 1.00 96.25 202 GLN A C 1
ATOM 1611 O O . GLN A 1 202 ? 13.733 1.393 -9.580 1.00 96.25 202 GLN A O 1
ATOM 1616 N N . GLN A 1 203 ? 14.820 3.050 -10.633 1.00 96.25 203 GLN A N 1
ATOM 1617 C CA . GLN A 1 203 ? 15.058 3.845 -9.421 1.00 96.25 203 GLN A CA 1
ATOM 1618 C C . GLN A 1 203 ? 13.804 4.607 -8.970 1.00 96.25 203 GLN A C 1
ATOM 1620 O O . GLN A 1 203 ? 13.685 4.907 -7.786 1.00 96.25 203 GLN A O 1
ATOM 1625 N N . LEU A 1 204 ? 12.875 4.907 -9.885 1.00 97.75 204 LEU A N 1
ATOM 1626 C CA . LEU A 1 204 ? 11.634 5.625 -9.587 1.00 97.75 204 LEU A CA 1
ATOM 1627 C C . LEU A 1 204 ? 10.457 4.686 -9.286 1.00 97.75 204 LEU A C 1
ATOM 1629 O O . LEU A 1 204 ? 9.634 5.000 -8.427 1.00 97.75 204 LEU A O 1
ATOM 1633 N N . SER A 1 205 ? 10.363 3.536 -9.960 1.00 97.81 205 SER A N 1
ATOM 1634 C CA . SER A 1 205 ? 9.220 2.624 -9.802 1.00 97.81 205 SER A CA 1
ATOM 1635 C C . SER A 1 205 ? 9.046 2.142 -8.355 1.00 97.81 205 SER A C 1
ATOM 1637 O O . SER A 1 205 ? 7.918 2.073 -7.869 1.00 97.81 205 SER A O 1
ATOM 1639 N N . GLY A 1 206 ? 10.154 1.891 -7.645 1.00 97.00 206 GLY A N 1
ATOM 1640 C CA . GLY A 1 206 ? 10.145 1.442 -6.248 1.00 97.00 206 GLY A CA 1
ATOM 1641 C C . GLY A 1 206 ? 9.536 2.480 -5.301 1.00 97.00 206 GLY A C 1
ATOM 1642 O O . GLY A 1 206 ? 8.538 2.176 -4.651 1.00 97.00 206 GLY A O 1
ATOM 1643 N N . PRO A 1 207 ? 10.065 3.718 -5.252 1.00 97.62 207 PRO A N 1
ATOM 1644 C CA . PRO A 1 207 ? 9.467 4.813 -4.487 1.00 97.62 207 PRO A CA 1
ATOM 1645 C C . PRO A 1 207 ? 8.005 5.104 -4.846 1.00 97.62 207 PRO A C 1
ATOM 1647 O O . PRO A 1 207 ? 7.198 5.365 -3.953 1.00 97.62 207 PRO A O 1
ATOM 1650 N N . VAL A 1 208 ? 7.636 5.020 -6.132 1.00 98.12 208 VAL A N 1
ATOM 1651 C CA . VAL A 1 208 ? 6.239 5.183 -6.575 1.00 98.12 208 VAL A CA 1
ATOM 1652 C C . VAL A 1 208 ? 5.346 4.078 -6.010 1.00 98.12 208 VAL A C 1
ATOM 1654 O O . VAL A 1 208 ? 4.246 4.380 -5.546 1.00 98.12 208 VAL A O 1
ATOM 1657 N N . MET A 1 209 ? 5.808 2.821 -6.011 1.00 97.56 209 MET A N 1
ATOM 1658 C CA . MET A 1 209 ? 5.102 1.713 -5.364 1.00 97.56 209 MET A CA 1
ATOM 1659 C C . MET A 1 209 ? 4.966 1.964 -3.863 1.00 97.56 209 MET A C 1
ATOM 1661 O O . MET A 1 209 ? 3.842 2.017 -3.381 1.00 97.56 209 MET A O 1
ATOM 1665 N N . ALA A 1 210 ? 6.067 2.204 -3.149 1.00 96.75 210 ALA A N 1
ATOM 1666 C CA . ALA A 1 210 ? 6.058 2.389 -1.698 1.00 96.75 210 ALA A CA 1
ATOM 1667 C C . ALA A 1 210 ? 5.124 3.534 -1.265 1.00 96.75 210 ALA A C 1
ATOM 1669 O O . ALA A 1 210 ? 4.236 3.340 -0.436 1.00 96.75 210 ALA A O 1
ATOM 1670 N N . LYS A 1 211 ? 5.245 4.716 -1.886 1.00 96.38 211 LYS A N 1
ATOM 1671 C CA . LYS A 1 211 ? 4.387 5.860 -1.545 1.00 96.38 211 LYS A CA 1
ATOM 1672 C C . LYS A 1 211 ? 2.939 5.682 -1.987 1.00 96.38 211 LYS A C 1
ATOM 1674 O O . LYS A 1 211 ? 2.037 6.078 -1.261 1.00 96.38 211 LYS A O 1
ATOM 1679 N N . GLY A 1 212 ? 2.692 5.086 -3.153 1.00 97.12 212 GLY A N 1
ATOM 1680 C CA . GLY A 1 212 ? 1.329 4.872 -3.645 1.00 97.12 212 GLY A CA 1
ATOM 1681 C C . GLY A 1 212 ? 0.578 3.776 -2.880 1.00 97.12 212 GLY A C 1
ATOM 1682 O O . GLY A 1 212 ? -0.597 3.943 -2.549 1.00 97.12 212 GLY A O 1
ATOM 1683 N N . LEU A 1 213 ? 1.249 2.659 -2.600 1.00 97.00 213 LEU A N 1
ATOM 1684 C CA . LEU A 1 213 ? 0.689 1.475 -1.952 1.00 97.00 213 LEU A CA 1
ATOM 1685 C C . LEU A 1 213 ? 0.737 1.598 -0.425 1.00 97.00 213 LEU A C 1
ATOM 1687 O O . LEU A 1 213 ? -0.309 1.693 0.220 1.00 97.00 213 LEU A O 1
ATOM 1691 N N . GLU A 1 214 ? 1.938 1.615 0.150 1.00 96.25 214 GLU A N 1
ATOM 1692 C CA . GLU A 1 214 ? 2.127 1.448 1.591 1.00 96.25 214 GLU A CA 1
ATOM 1693 C C . GLU A 1 214 ? 1.772 2.696 2.393 1.00 96.25 214 GLU A C 1
ATOM 1695 O O . GLU A 1 214 ? 1.137 2.602 3.444 1.00 96.25 214 GLU A O 1
ATOM 1700 N N . ASP A 1 215 ? 2.176 3.863 1.896 1.00 96.00 215 ASP A N 1
ATOM 1701 C CA . ASP A 1 215 ? 2.009 5.135 2.603 1.00 96.00 215 ASP A CA 1
ATOM 1702 C C . ASP A 1 215 ? 0.746 5.888 2.165 1.00 96.00 215 ASP A C 1
ATOM 1704 O O . ASP A 1 215 ? 0.506 7.012 2.583 1.00 96.00 215 ASP A O 1
ATOM 1708 N N . THR A 1 216 ? -0.110 5.293 1.327 1.00 96.25 216 THR A N 1
ATOM 1709 C CA . THR A 1 216 ? -1.391 5.927 0.971 1.00 96.25 216 THR A CA 1
ATOM 1710 C C . THR A 1 216 ? -2.524 4.922 0.796 1.00 96.25 216 THR A C 1
ATOM 1712 O O . THR A 1 216 ? -3.535 5.024 1.496 1.00 96.25 216 THR A O 1
ATOM 1715 N N . ALA A 1 217 ? -2.408 3.927 -0.093 1.00 97.50 217 ALA A N 1
ATOM 1716 C CA . ALA A 1 217 ? -3.507 2.982 -0.328 1.00 97.50 217 ALA A CA 1
ATOM 1717 C C . ALA A 1 217 ? -3.855 2.153 0.925 1.00 97.50 217 ALA A C 1
ATOM 1719 O O . ALA A 1 217 ? -5.039 1.987 1.233 1.00 97.50 217 ALA A O 1
ATOM 1720 N N . PHE A 1 218 ? -2.858 1.715 1.701 1.00 97.38 218 PHE A N 1
ATOM 1721 C CA . PHE A 1 218 ? -3.068 1.030 2.986 1.00 97.38 218 PHE A CA 1
ATOM 1722 C C . PHE A 1 218 ? -3.757 1.887 4.049 1.00 97.38 218 PHE A C 1
ATOM 1724 O O . PHE A 1 218 ? -4.390 1.332 4.943 1.00 97.38 218 PHE A O 1
ATOM 1731 N N . TYR A 1 219 ? -3.691 3.214 3.959 1.00 96.88 219 TYR A N 1
ATOM 1732 C CA . TYR A 1 219 ? -4.412 4.108 4.871 1.00 96.88 219 TYR A CA 1
ATOM 1733 C C . TYR A 1 219 ? -5.816 4.465 4.367 1.00 96.88 219 TYR A C 1
ATOM 1735 O O . TYR A 1 219 ? -6.612 5.053 5.099 1.00 96.88 219 TYR A O 1
ATOM 1743 N N . ARG A 1 220 ? -6.157 4.084 3.129 1.00 96.12 220 ARG A N 1
ATOM 1744 C CA . ARG A 1 220 ? -7.473 4.321 2.516 1.00 96.12 220 ARG A CA 1
ATOM 1745 C C . ARG A 1 220 ? -8.347 3.073 2.457 1.00 96.12 220 ARG A C 1
ATOM 1747 O O . ARG A 1 220 ? -9.560 3.194 2.599 1.00 96.12 220 ARG A O 1
ATOM 1754 N N . PHE A 1 221 ? -7.765 1.889 2.267 1.00 97.06 221 PHE A N 1
ATOM 1755 C CA . PHE A 1 221 ? -8.503 0.626 2.169 1.00 97.06 221 PHE A CA 1
ATOM 1756 C C . PHE A 1 221 ? -8.548 -0.113 3.509 1.00 97.06 221 PHE A C 1
ATOM 1758 O O . PHE A 1 221 ? -7.887 -1.124 3.714 1.00 97.06 221 PHE A O 1
ATOM 1765 N N . ASN A 1 222 ? -9.344 0.383 4.450 1.00 96.31 222 ASN A N 1
ATOM 1766 C CA . ASN A 1 222 ? -9.277 -0.045 5.852 1.00 96.31 222 ASN A CA 1
ATOM 1767 C C . ASN A 1 222 ? -10.219 -1.205 6.218 1.00 96.31 222 ASN A C 1
ATOM 1769 O O . ASN A 1 222 ? -10.655 -1.291 7.365 1.00 96.31 222 ASN A O 1
ATOM 1773 N N . ARG A 1 223 ? -10.550 -2.091 5.262 1.00 97.12 223 ARG A N 1
ATOM 1774 C CA . ARG A 1 223 ? -11.523 -3.192 5.445 1.00 97.12 223 ARG A CA 1
ATOM 1775 C C . ARG A 1 223 ? -11.195 -4.074 6.653 1.00 97.12 223 ARG A C 1
ATOM 1777 O O . ARG A 1 223 ? -12.083 -4.339 7.462 1.00 97.12 223 ARG A O 1
ATOM 1784 N N . LEU A 1 224 ? -9.937 -4.501 6.750 1.00 98.00 224 LEU A N 1
ATOM 1785 C CA . LEU A 1 224 ? -9.362 -5.220 7.884 1.00 98.00 224 LEU A CA 1
ATOM 1786 C C . LEU A 1 224 ? -7.887 -4.818 7.984 1.00 98.00 224 LEU A C 1
ATOM 1788 O O . LEU A 1 224 ? -7.066 -5.227 7.169 1.00 98.00 224 LEU A O 1
ATOM 1792 N N . THR A 1 225 ? -7.562 -3.966 8.948 1.00 97.81 225 THR A N 1
ATOM 1793 C CA . THR A 1 225 ? -6.278 -3.249 8.983 1.00 97.81 225 THR A CA 1
ATOM 1794 C C . THR A 1 225 ? -5.084 -4.123 9.374 1.00 97.81 225 THR A C 1
ATOM 1796 O O . THR A 1 225 ? -3.948 -3.700 9.173 1.00 97.81 225 THR A O 1
ATOM 1799 N N . SER A 1 226 ? -5.304 -5.354 9.854 1.00 98.00 226 SER A N 1
ATOM 1800 C CA . SER A 1 226 ? -4.231 -6.343 10.035 1.00 98.00 226 SER A CA 1
ATOM 1801 C C . SER A 1 226 ? -3.611 -6.810 8.715 1.00 98.00 226 SER A C 1
ATOM 1803 O O . SER A 1 226 ? -2.468 -7.250 8.723 1.00 98.00 226 SER A O 1
ATOM 1805 N N . LEU A 1 227 ? -4.325 -6.676 7.590 1.00 97.44 227 LEU A N 1
ATOM 1806 C CA . LEU A 1 227 ? -3.824 -7.007 6.249 1.00 97.44 227 LEU A CA 1
ATOM 1807 C C . LEU A 1 227 ? -3.087 -5.836 5.573 1.00 97.44 227 LEU A C 1
ATOM 1809 O O . LEU A 1 227 ? -2.486 -6.012 4.516 1.00 97.44 227 LEU A O 1
ATOM 1813 N N . ASN A 1 228 ? -3.144 -4.638 6.162 1.00 97.19 228 ASN A N 1
ATOM 1814 C CA . ASN A 1 228 ? -2.555 -3.416 5.617 1.00 97.19 228 ASN A CA 1
ATOM 1815 C C . ASN A 1 228 ? -1.165 -3.214 6.220 1.00 97.19 228 ASN A C 1
ATOM 1817 O O . ASN A 1 228 ? -0.980 -2.381 7.114 1.00 97.19 228 ASN A O 1
ATOM 1821 N N . GLU A 1 229 ? -0.218 -4.025 5.764 1.00 96.12 229 GLU A N 1
ATOM 1822 C CA . GLU A 1 229 ? 1.120 -4.121 6.334 1.00 96.12 229 GLU A CA 1
ATOM 1823 C C . GLU A 1 229 ? 2.182 -4.188 5.224 1.00 96.12 229 GLU A C 1
ATOM 1825 O O . GLU A 1 229 ? 1.855 -4.544 4.094 1.00 96.12 229 GLU A O 1
ATOM 1830 N N . VAL A 1 230 ? 3.436 -3.831 5.514 1.00 95.81 230 VAL A N 1
ATOM 1831 C CA . VAL A 1 230 ? 4.549 -3.794 4.549 1.00 95.81 230 VAL A CA 1
ATOM 1832 C C . VAL A 1 230 ? 4.687 -5.142 3.822 1.00 95.81 230 VAL A C 1
ATOM 1834 O O . VAL A 1 230 ? 4.805 -6.194 4.454 1.00 95.81 230 VAL A O 1
ATOM 1837 N N . GLY A 1 231 ? 4.619 -5.122 2.486 1.00 91.38 231 GLY A N 1
ATOM 1838 C CA . GLY A 1 231 ? 4.586 -6.322 1.631 1.00 91.38 231 GLY A CA 1
ATOM 1839 C C . GLY A 1 231 ? 3.251 -7.070 1.568 1.00 91.38 231 GLY A C 1
ATOM 1840 O O . GLY A 1 231 ? 3.190 -8.175 1.033 1.00 91.38 231 GLY A O 1
ATOM 1841 N N . GLY A 1 232 ? 2.187 -6.509 2.137 1.00 91.88 232 GLY A N 1
ATOM 1842 C CA . GLY A 1 232 ? 0.850 -7.091 2.140 1.00 91.88 232 GLY A CA 1
ATOM 1843 C C . GLY A 1 232 ? 0.049 -6.758 0.887 1.00 91.88 232 GLY A C 1
ATOM 1844 O O . GLY A 1 232 ? 0.207 -5.706 0.276 1.00 91.88 232 GLY A O 1
ATOM 1845 N N . ASP A 1 233 ? -0.894 -7.634 0.551 1.00 94.06 233 ASP A N 1
ATOM 1846 C CA . ASP A 1 233 ? -1.917 -7.373 -0.461 1.00 94.06 233 ASP A CA 1
ATOM 1847 C C . ASP A 1 233 ? -3.305 -7.507 0.184 1.00 94.06 233 ASP A C 1
ATOM 1849 O O . ASP A 1 233 ? -3.859 -8.611 0.235 1.00 94.06 233 ASP A O 1
ATOM 1853 N N . PRO A 1 234 ? -3.907 -6.395 0.651 1.00 94.44 234 PRO A N 1
ATOM 1854 C CA . PRO A 1 234 ? -5.252 -6.375 1.214 1.00 94.44 234 PRO A CA 1
ATOM 1855 C C . PRO A 1 234 ? -6.342 -6.923 0.290 1.00 94.44 234 PRO A C 1
ATOM 1857 O O . PRO A 1 234 ? -7.448 -7.187 0.762 1.00 94.44 234 PRO A O 1
ATOM 1860 N N . SER A 1 235 ? -6.095 -7.105 -1.015 1.00 92.81 235 SER A N 1
ATOM 1861 C CA . SER A 1 235 ? -7.046 -7.774 -1.908 1.00 92.81 235 SER A CA 1
ATOM 1862 C C . SER A 1 235 ? -7.122 -9.290 -1.672 1.00 92.81 235 SER A C 1
ATOM 1864 O O . SER A 1 235 ? -8.148 -9.905 -2.000 1.00 92.81 235 SER A O 1
ATOM 1866 N N . ARG A 1 236 ? -6.099 -9.885 -1.043 1.00 92.88 236 ARG A N 1
ATOM 1867 C CA . ARG A 1 236 ? -6.061 -11.277 -0.572 1.00 92.88 236 ARG A CA 1
ATOM 1868 C C . ARG A 1 236 ? -6.494 -11.315 0.894 1.00 92.88 236 ARG A C 1
ATOM 1870 O O . ARG A 1 236 ? -5.844 -10.764 1.772 1.00 92.88 236 ARG A O 1
ATOM 1877 N N . PHE A 1 237 ? -7.646 -11.928 1.151 1.00 95.69 237 PHE A N 1
ATOM 1878 C CA . PHE A 1 237 ? -8.247 -11.973 2.484 1.00 95.69 237 PHE A CA 1
ATOM 1879 C C . PHE A 1 237 ? -7.898 -13.305 3.150 1.00 95.69 237 PHE A C 1
ATOM 1881 O O . PHE A 1 237 ? -8.610 -14.286 2.960 1.00 95.69 237 PHE A O 1
ATOM 1888 N N . GLY A 1 238 ? -6.764 -13.332 3.850 1.00 95.06 238 GLY A N 1
ATOM 1889 C CA . GLY A 1 238 ? -6.229 -14.528 4.501 1.00 95.06 238 GLY A CA 1
ATOM 1890 C C . GLY A 1 238 ? -5.360 -15.418 3.604 1.00 95.06 238 GLY A C 1
ATOM 1891 O O . GLY A 1 238 ? -5.232 -15.210 2.393 1.00 95.06 238 GLY A O 1
ATOM 1892 N N . THR A 1 239 ? -4.744 -16.419 4.232 1.00 94.62 239 THR A N 1
ATOM 1893 C CA . THR A 1 239 ? -3.832 -17.396 3.625 1.00 94.62 239 THR A CA 1
ATOM 1894 C C . THR A 1 239 ? -4.225 -18.793 4.097 1.00 94.62 239 THR A C 1
ATOM 1896 O O . THR A 1 239 ? -4.220 -19.070 5.288 1.00 94.62 239 THR A O 1
ATOM 1899 N N . SER A 1 240 ? -4.528 -19.707 3.170 1.00 95.38 240 SER A N 1
ATOM 1900 C CA . SER A 1 240 ? -4.810 -21.109 3.520 1.00 95.38 240 SER A CA 1
ATOM 1901 C C . SER A 1 240 ? -3.570 -21.817 4.081 1.00 95.38 240 SER A C 1
ATOM 1903 O O . SER A 1 240 ? -2.455 -21.554 3.619 1.00 95.38 240 SER A O 1
ATOM 1905 N N . VAL A 1 241 ? -3.770 -22.808 4.953 1.00 97.31 241 VAL A N 1
ATOM 1906 C CA . VAL A 1 241 ? -2.704 -23.669 5.502 1.00 97.31 241 VAL A CA 1
ATOM 1907 C C . VAL A 1 241 ? -1.847 -24.313 4.400 1.00 97.31 241 VAL A C 1
ATOM 1909 O O . VAL A 1 241 ? -0.617 -24.309 4.481 1.00 97.31 241 VAL A O 1
ATOM 1912 N N . ASP A 1 242 ? -2.465 -24.787 3.314 1.00 97.38 242 ASP A N 1
ATOM 1913 C CA . ASP A 1 242 ? -1.743 -25.382 2.183 1.00 97.38 242 ASP A CA 1
ATOM 1914 C C . ASP A 1 242 ? -0.815 -24.391 1.477 1.00 97.38 242 ASP A C 1
ATOM 1916 O O . ASP A 1 242 ? 0.323 -24.728 1.138 1.00 97.38 242 ASP A O 1
ATOM 1920 N N . GLU A 1 243 ? -1.291 -23.164 1.255 1.00 94.62 243 GLU A N 1
ATOM 1921 C CA . GLU A 1 243 ? -0.487 -22.082 0.681 1.00 94.62 243 GLU A CA 1
ATOM 1922 C C . GLU A 1 243 ? 0.686 -21.722 1.592 1.00 94.62 243 GLU A C 1
ATOM 1924 O O . GLU A 1 243 ? 1.822 -21.647 1.125 1.00 94.62 243 GLU A O 1
ATOM 1929 N N . PHE A 1 244 ? 0.449 -21.604 2.898 1.00 96.38 244 PHE A N 1
ATOM 1930 C CA . PHE A 1 244 ? 1.510 -21.358 3.871 1.00 96.38 244 PHE A CA 1
ATOM 1931 C C . PHE A 1 244 ? 2.578 -22.464 3.853 1.00 96.38 244 PHE A C 1
ATOM 1933 O O . PHE A 1 244 ? 3.780 -22.190 3.782 1.00 96.38 244 PHE A O 1
ATOM 1940 N N . HIS A 1 245 ? 2.171 -23.737 3.822 1.00 97.81 245 HIS A N 1
ATOM 1941 C CA . HIS A 1 245 ? 3.118 -24.847 3.712 1.00 97.81 245 HIS A CA 1
ATOM 1942 C C . HIS A 1 245 ? 3.851 -24.884 2.365 1.00 97.81 245 HIS A C 1
ATOM 1944 O O . HIS A 1 245 ? 5.036 -25.235 2.334 1.00 97.81 245 HIS A O 1
ATOM 1950 N N . ARG A 1 246 ? 3.203 -24.509 1.251 1.00 96.31 246 ARG A N 1
ATOM 1951 C CA . ARG A 1 246 ? 3.883 -24.342 -0.048 1.00 96.31 246 ARG A CA 1
ATOM 1952 C C . ARG A 1 246 ? 4.973 -23.276 0.035 1.00 96.31 246 ARG A C 1
ATOM 1954 O O . ARG A 1 246 ? 6.096 -23.548 -0.390 1.00 96.31 246 ARG A O 1
ATOM 1961 N N . GLN A 1 247 ? 4.677 -22.125 0.634 1.00 94.44 247 GLN A N 1
ATOM 1962 C CA . GLN A 1 247 ? 5.645 -21.041 0.821 1.00 94.44 247 GLN A CA 1
ATOM 1963 C C . GLN A 1 247 ? 6.808 -21.462 1.728 1.00 94.44 247 GLN A C 1
ATOM 1965 O O . GLN A 1 247 ? 7.964 -21.215 1.393 1.00 94.44 247 GLN A O 1
ATOM 1970 N N . ASN A 1 248 ? 6.543 -22.193 2.816 1.00 96.00 248 ASN A N 1
ATOM 1971 C CA . ASN A 1 248 ? 7.600 -22.725 3.683 1.00 96.00 248 ASN A CA 1
ATOM 1972 C C . ASN A 1 248 ? 8.514 -23.725 2.964 1.00 96.00 248 ASN A C 1
ATOM 1974 O O . ASN A 1 248 ? 9.733 -23.671 3.130 1.00 96.00 248 ASN A O 1
ATOM 1978 N N . ARG A 1 249 ? 7.958 -24.607 2.120 1.00 97.12 249 ARG A N 1
ATOM 1979 C CA . ARG A 1 249 ? 8.764 -25.514 1.284 1.00 97.12 249 ARG A CA 1
ATOM 1980 C C . ARG A 1 249 ? 9.608 -24.749 0.264 1.00 97.12 249 ARG A C 1
ATOM 1982 O O . ARG A 1 249 ? 10.776 -25.085 0.088 1.00 97.12 249 ARG A O 1
ATOM 1989 N N . ALA A 1 250 ? 9.041 -23.727 -0.378 1.00 94.19 250 ALA A N 1
ATOM 1990 C CA . ALA A 1 250 ? 9.767 -22.879 -1.320 1.00 94.19 250 ALA A CA 1
ATOM 1991 C C . ALA A 1 250 ? 10.916 -22.124 -0.633 1.00 94.19 250 ALA A C 1
ATOM 1993 O O . ALA A 1 250 ? 12.039 -22.165 -1.129 1.00 94.19 250 ALA A O 1
ATOM 1994 N N . ARG A 1 251 ? 10.672 -21.531 0.545 1.00 94.31 251 ARG A N 1
ATOM 1995 C CA . ARG A 1 251 ? 11.705 -20.862 1.353 1.00 94.31 251 ARG A CA 1
ATOM 1996 C C . ARG A 1 251 ? 12.811 -21.827 1.764 1.00 94.31 251 ARG A C 1
ATOM 1998 O O . ARG A 1 251 ? 13.970 -21.541 1.512 1.00 94.31 251 ARG A O 1
ATOM 2005 N N . LYS A 1 252 ? 12.472 -23.007 2.299 1.00 95.31 252 LYS A N 1
ATOM 2006 C CA . LYS A 1 252 ? 13.470 -24.026 2.675 1.00 95.31 252 LYS A CA 1
ATOM 2007 C C . LYS A 1 252 ? 14.338 -24.468 1.491 1.00 95.31 252 LYS A C 1
ATOM 2009 O O . LYS A 1 252 ? 15.516 -24.741 1.681 1.00 95.31 252 LYS A O 1
ATOM 2014 N N . ARG A 1 253 ? 13.757 -24.583 0.294 1.00 95.19 253 ARG A N 1
ATOM 2015 C CA . ARG A 1 253 ? 14.481 -25.024 -0.905 1.00 95.19 253 ARG A CA 1
ATOM 2016 C C . ARG A 1 253 ? 15.358 -23.922 -1.496 1.00 95.19 253 ARG A C 1
ATOM 2018 O O . ARG A 1 253 ? 16.492 -24.203 -1.856 1.00 95.19 253 ARG A O 1
ATOM 2025 N N . ASN A 1 254 ? 14.820 -22.711 -1.620 1.00 93.25 254 ASN A N 1
ATOM 2026 C CA . ASN A 1 254 ? 15.445 -21.646 -2.402 1.00 93.25 254 ASN A CA 1
ATOM 2027 C C . ASN A 1 254 ? 16.253 -20.672 -1.527 1.00 93.25 254 ASN A C 1
ATOM 2029 O O . ASN A 1 254 ? 17.303 -20.211 -1.946 1.00 93.25 254 ASN A O 1
ATOM 2033 N N . TRP A 1 255 ? 15.782 -20.382 -0.310 1.00 94.94 255 TRP A N 1
ATOM 2034 C CA . TRP A 1 255 ? 16.356 -19.377 0.595 1.00 94.94 255 TRP A CA 1
ATOM 2035 C C . TRP A 1 255 ? 16.357 -19.873 2.056 1.00 94.94 255 TRP A C 1
ATOM 2037 O O . TRP A 1 255 ? 15.710 -19.275 2.921 1.00 94.94 255 TRP A O 1
ATOM 2047 N N . PRO A 1 256 ? 17.050 -20.991 2.368 1.00 94.19 256 PRO A N 1
ATOM 2048 C CA . PRO A 1 256 ? 16.993 -21.643 3.684 1.00 94.19 256 PRO A CA 1
ATOM 2049 C C . PRO A 1 256 ? 17.533 -20.788 4.836 1.00 94.19 256 PRO A C 1
ATOM 2051 O O . PRO A 1 256 ? 17.320 -21.131 5.996 1.00 94.19 256 PRO A O 1
ATOM 2054 N N . ARG A 1 257 ? 18.257 -19.710 4.519 1.00 94.31 257 ARG A N 1
ATOM 2055 C CA . ARG A 1 257 ? 18.852 -18.773 5.475 1.00 94.31 257 ARG A CA 1
ATOM 2056 C C . ARG A 1 257 ? 18.159 -17.404 5.465 1.00 94.31 257 ARG A C 1
ATOM 2058 O O . ARG A 1 257 ? 18.686 -16.482 6.068 1.00 94.31 257 ARG A O 1
ATOM 2065 N N . SER A 1 258 ? 17.014 -17.259 4.793 1.00 95.25 258 SER A N 1
ATOM 2066 C CA . SER A 1 258 ? 16.230 -16.019 4.834 1.00 95.25 258 SER A CA 1
ATOM 2067 C C . SER A 1 258 ? 15.737 -15.752 6.251 1.00 95.25 258 SER A C 1
ATOM 2069 O O . SER A 1 258 ? 15.393 -16.695 6.971 1.00 95.25 258 SER A O 1
ATOM 2071 N N . MET A 1 259 ? 15.644 -14.480 6.643 1.00 96.62 259 MET A N 1
ATOM 2072 C CA . MET A 1 259 ? 15.032 -14.140 7.923 1.00 96.62 259 MET A CA 1
ATOM 2073 C C . MET A 1 259 ? 13.543 -14.495 7.927 1.00 96.62 259 MET A C 1
ATOM 2075 O O . MET A 1 259 ? 12.859 -14.493 6.902 1.00 96.62 259 MET A O 1
ATOM 2079 N N . ILE A 1 260 ? 13.055 -14.789 9.124 1.00 96.31 260 ILE A N 1
ATOM 2080 C CA . ILE A 1 260 ? 11.645 -14.957 9.449 1.00 96.31 260 ILE A CA 1
ATOM 2081 C C . ILE A 1 260 ? 11.350 -13.883 10.488 1.00 96.31 260 ILE A C 1
ATOM 2083 O O . ILE A 1 260 ? 11.979 -13.873 11.545 1.00 96.31 260 ILE A O 1
ATOM 2087 N N . ASN A 1 261 ? 10.434 -12.971 10.175 1.00 95.44 261 ASN A N 1
ATOM 2088 C CA . ASN A 1 261 ? 10.030 -11.910 11.087 1.00 95.44 261 ASN A CA 1
ATOM 2089 C C . ASN A 1 261 ? 8.503 -11.862 11.217 1.00 95.44 261 ASN A C 1
ATOM 2091 O O . ASN A 1 261 ? 7.770 -12.398 10.387 1.00 95.44 261 ASN A O 1
ATOM 2095 N N . SER A 1 262 ? 8.039 -11.218 12.278 1.00 96.00 262 SER A N 1
ATOM 2096 C CA . SER A 1 262 ? 6.625 -10.948 12.540 1.00 96.00 262 SER A CA 1
ATOM 2097 C C . SER A 1 262 ? 6.397 -9.477 12.904 1.00 96.00 262 SER A C 1
ATOM 2099 O O . SER A 1 262 ? 5.330 -8.938 12.612 1.00 96.00 262 SER A O 1
ATOM 2101 N N . SER A 1 263 ? 7.404 -8.779 13.429 1.00 97.56 263 SER A N 1
ATOM 2102 C CA . SER A 1 263 ? 7.395 -7.327 13.635 1.00 97.56 263 SER A CA 1
ATOM 2103 C C . SER A 1 263 ? 8.759 -6.734 13.285 1.00 97.56 263 SER A C 1
ATOM 2105 O O . SER A 1 263 ? 9.792 -7.348 13.553 1.00 97.56 263 SER A O 1
ATOM 2107 N N . THR A 1 264 ? 8.769 -5.531 12.714 1.00 97.50 264 THR A N 1
ATOM 2108 C CA . THR A 1 264 ? 9.989 -4.749 12.443 1.00 97.50 264 THR A CA 1
ATOM 2109 C C . THR A 1 264 ? 9.799 -3.311 12.925 1.00 97.50 264 THR A C 1
ATOM 2111 O O . THR A 1 264 ? 8.703 -2.922 13.334 1.00 97.50 264 THR A O 1
ATOM 2114 N N . HIS A 1 265 ? 10.855 -2.501 12.868 1.00 96.94 265 HIS A N 1
ATOM 2115 C CA . HIS A 1 265 ? 10.753 -1.068 13.154 1.00 96.94 265 HIS A CA 1
ATOM 2116 C C . HIS A 1 265 ? 9.904 -0.306 12.118 1.00 96.94 265 HIS A C 1
ATOM 2118 O O . HIS A 1 265 ? 9.386 0.759 12.446 1.00 96.94 265 HIS A O 1
ATOM 2124 N N . ASP A 1 266 ? 9.695 -0.882 10.929 1.00 96.69 266 ASP A N 1
ATOM 2125 C CA . ASP A 1 266 ? 8.908 -0.288 9.843 1.00 96.69 266 ASP A CA 1
ATOM 2126 C C . ASP A 1 266 ? 7.513 -0.900 9.677 1.00 96.69 266 ASP A C 1
ATOM 2128 O O . ASP A 1 266 ? 6.692 -0.363 8.924 1.00 96.69 266 ASP A O 1
ATOM 2132 N N . THR A 1 267 ? 7.201 -1.990 10.395 1.00 96.75 267 THR A N 1
ATOM 2133 C CA . THR A 1 267 ? 5.843 -2.545 10.353 1.00 96.75 267 THR A CA 1
ATOM 2134 C C . THR A 1 267 ? 4.812 -1.506 10.796 1.00 96.75 267 THR A C 1
ATOM 2136 O O . THR A 1 267 ? 4.977 -0.833 11.816 1.00 96.75 267 THR A O 1
ATOM 2139 N N . LYS A 1 268 ? 3.715 -1.377 10.044 1.00 96.81 268 LYS A N 1
ATOM 2140 C CA . LYS A 1 268 ? 2.636 -0.420 10.336 1.00 96.81 268 LYS A CA 1
ATOM 2141 C C . LYS A 1 268 ? 1.943 -0.762 11.662 1.00 96.81 268 LYS A C 1
ATOM 2143 O O . LYS A 1 268 ? 1.454 0.144 12.342 1.00 96.81 268 LYS A O 1
ATOM 2148 N N . ARG A 1 269 ? 1.879 -2.051 12.025 1.00 97.00 269 ARG A N 1
ATOM 2149 C CA . ARG A 1 269 ? 1.361 -2.582 13.305 1.00 97.00 269 ARG A CA 1
ATOM 2150 C C . ARG A 1 269 ? 2.207 -3.773 13.758 1.00 97.00 269 ARG A C 1
ATOM 2152 O O . ARG A 1 269 ? 2.599 -4.571 12.915 1.00 97.00 269 ARG A O 1
ATOM 2159 N N . SER A 1 270 ? 2.427 -3.944 15.065 1.00 97.50 270 SER A N 1
ATOM 2160 C CA . SER A 1 270 ? 3.115 -5.133 15.595 1.00 97.50 270 SER A CA 1
ATOM 2161 C C . SER A 1 270 ? 2.275 -6.407 15.439 1.00 97.50 270 SER A C 1
ATOM 2163 O O . SER A 1 270 ? 1.056 -6.350 15.256 1.00 97.50 270 SER A O 1
ATOM 2165 N N . GLU A 1 271 ? 2.924 -7.565 15.526 1.00 97.94 271 GLU A N 1
ATOM 2166 C CA . GLU A 1 271 ? 2.298 -8.884 15.380 1.00 97.94 271 GLU A CA 1
ATOM 2167 C C . GLU A 1 271 ? 1.101 -9.105 16.306 1.00 97.94 271 GLU A C 1
ATOM 2169 O O . GLU A 1 271 ? 0.051 -9.516 15.821 1.00 97.94 271 GLU A O 1
ATOM 2174 N N . ASP A 1 272 ? 1.202 -8.738 17.586 1.00 97.25 272 ASP A N 1
ATOM 2175 C CA . ASP A 1 272 ? 0.107 -8.900 18.551 1.00 97.25 272 ASP A CA 1
ATOM 2176 C C . ASP A 1 272 ? -1.108 -8.041 18.189 1.00 97.25 272 ASP A C 1
ATOM 2178 O O . ASP A 1 272 ? -2.256 -8.477 18.303 1.00 97.25 272 ASP A O 1
ATOM 2182 N N . VAL A 1 273 ? -0.865 -6.819 17.703 1.00 97.88 273 VAL A N 1
ATOM 2183 C CA . VAL A 1 273 ? -1.927 -5.912 17.251 1.00 97.88 273 VAL A CA 1
ATOM 2184 C C . VAL A 1 273 ? -2.628 -6.505 16.034 1.00 97.88 273 VAL A C 1
ATOM 2186 O O . VAL A 1 273 ? -3.861 -6.518 15.970 1.00 97.88 273 VAL A O 1
ATOM 2189 N N . ARG A 1 274 ? -1.861 -7.038 15.073 1.00 98.25 274 ARG A N 1
ATOM 2190 C CA . ARG A 1 274 ? -2.425 -7.693 13.885 1.00 98.25 274 ARG A CA 1
ATOM 2191 C C . ARG A 1 274 ? -3.168 -8.976 14.249 1.00 98.25 274 ARG A C 1
ATOM 2193 O O . ARG A 1 274 ? -4.246 -9.195 13.698 1.00 98.25 274 ARG A O 1
ATOM 2200 N N . ALA A 1 275 ? -2.660 -9.779 15.182 1.00 97.62 275 ALA A N 1
ATOM 2201 C CA . ALA A 1 275 ? -3.315 -10.997 15.652 1.00 97.62 275 ALA A CA 1
ATOM 2202 C C . ALA A 1 275 ? -4.695 -10.687 16.250 1.00 97.62 275 ALA A C 1
ATOM 2204 O O . ALA A 1 275 ? -5.694 -11.255 15.816 1.00 97.62 275 ALA A O 1
ATOM 2205 N N . ARG A 1 276 ? -4.784 -9.696 17.148 1.00 97.75 276 ARG A N 1
ATOM 2206 C CA . ARG A 1 276 ? -6.064 -9.280 17.752 1.00 97.75 276 ARG A CA 1
ATOM 2207 C C . ARG A 1 276 ? -7.063 -8.738 16.740 1.00 97.75 276 ARG A C 1
ATOM 2209 O O . ARG A 1 276 ? -8.241 -9.072 16.804 1.00 97.75 276 ARG A O 1
ATOM 2216 N N . ILE A 1 277 ? -6.610 -7.907 15.801 1.00 98.50 277 ILE A N 1
ATOM 2217 C CA . ILE A 1 277 ? -7.487 -7.375 14.748 1.00 98.50 277 ILE A CA 1
ATOM 2218 C C . ILE A 1 277 ? -7.976 -8.506 13.835 1.00 98.50 277 ILE A C 1
ATOM 2220 O O . ILE A 1 277 ? -9.124 -8.475 13.401 1.00 98.50 277 ILE A O 1
ATOM 2224 N N . SER A 1 278 ? -7.145 -9.517 13.564 1.00 98.38 278 SER A N 1
ATOM 2225 C CA . SER A 1 278 ? -7.500 -10.619 12.659 1.00 98.38 278 SER A CA 1
ATOM 2226 C C . SER A 1 278 ? -8.651 -11.480 13.186 1.00 98.38 278 SER A C 1
ATOM 2228 O O . SER A 1 278 ? -9.474 -11.907 12.381 1.00 98.38 278 SER A O 1
ATOM 2230 N N . VAL A 1 279 ? -8.825 -11.595 14.510 1.00 98.06 279 VAL A N 1
ATOM 2231 C CA . VAL A 1 279 ? -9.988 -12.263 15.141 1.00 98.06 279 VAL A CA 1
ATOM 2232 C C . VAL A 1 279 ? -11.324 -11.647 14.710 1.00 98.06 279 VAL A C 1
ATOM 2234 O O . VAL A 1 279 ? -12.342 -12.333 14.671 1.00 98.06 279 VAL A O 1
ATOM 2237 N N . LEU A 1 280 ? -11.355 -10.368 14.307 1.00 98.44 280 LEU A N 1
ATOM 2238 C CA . LEU A 1 280 ? -12.578 -9.762 13.768 1.00 98.44 280 LEU A CA 1
ATOM 2239 C C . LEU A 1 280 ? -13.107 -10.523 12.548 1.00 98.44 280 LEU A C 1
ATOM 2241 O O . LEU A 1 280 ? -14.319 -10.536 12.332 1.00 98.44 280 LEU A O 1
ATOM 2245 N N . SER A 1 281 ? -12.218 -11.148 11.767 1.00 98.44 281 SER A N 1
ATOM 2246 C CA . SER A 1 281 ? -12.604 -11.973 10.622 1.00 98.44 281 SER A CA 1
ATOM 2247 C C . SER A 1 281 ? -13.452 -13.180 11.020 1.00 98.44 281 SER A C 1
ATOM 2249 O O . SER A 1 281 ? -14.336 -13.533 10.257 1.00 98.44 281 SER A O 1
ATOM 2251 N N . GLU A 1 282 ? -13.278 -13.726 12.225 1.00 98.38 282 GLU A N 1
ATOM 2252 C CA . GLU A 1 282 ? -14.066 -14.849 12.754 1.00 98.38 282 GLU A CA 1
ATOM 2253 C C . GLU A 1 282 ? -15.415 -14.396 13.344 1.00 98.38 282 GLU A C 1
ATOM 2255 O O . GLU A 1 282 ? -16.325 -15.200 13.537 1.00 98.38 282 GLU A O 1
ATOM 2260 N N . LEU A 1 283 ? -15.570 -13.093 13.614 1.00 97.94 283 LEU A N 1
ATOM 2261 C CA . LEU A 1 283 ? -16.732 -12.498 14.287 1.00 97.94 283 LEU A CA 1
ATOM 2262 C C . LEU A 1 283 ? -17.382 -11.364 13.459 1.00 97.94 283 LEU A C 1
ATOM 2264 O O . LEU A 1 283 ? -17.611 -10.259 13.974 1.00 97.94 283 LEU A O 1
ATOM 2268 N N . PRO A 1 284 ? -17.695 -11.565 12.158 1.00 97.88 284 PRO A N 1
ATOM 2269 C CA . PRO A 1 284 ? -18.162 -10.487 11.283 1.00 97.88 284 PRO A CA 1
ATOM 2270 C C . PRO A 1 284 ? -19.510 -9.897 11.726 1.00 97.88 284 PRO A C 1
ATOM 2272 O O . PRO A 1 284 ? -19.777 -8.704 11.535 1.00 97.88 284 PRO A O 1
ATOM 2275 N N . THR A 1 285 ? -20.390 -10.710 12.314 1.00 98.00 285 THR A N 1
ATOM 2276 C CA . THR A 1 285 ? -21.728 -10.265 12.728 1.00 98.00 285 THR A CA 1
ATOM 2277 C C . THR A 1 285 ? -21.655 -9.382 13.969 1.00 98.00 285 THR A C 1
ATOM 2279 O O . THR A 1 285 ? -22.278 -8.314 14.004 1.00 98.00 285 THR A O 1
ATOM 2282 N N . GLU A 1 286 ? -20.858 -9.793 14.947 1.00 98.50 286 GLU A N 1
ATOM 2283 C CA . GLU A 1 286 ? -20.560 -9.096 16.192 1.00 98.50 286 GLU A CA 1
ATOM 2284 C C . GLU A 1 286 ? -19.822 -7.798 15.893 1.00 98.50 286 GLU A C 1
ATOM 2286 O O . GLU A 1 286 ? -20.223 -6.741 16.383 1.00 98.50 286 GLU A O 1
ATOM 2291 N N . TRP A 1 287 ? -18.819 -7.848 15.012 1.00 98.50 287 TRP A N 1
ATOM 2292 C CA . TRP A 1 287 ? -18.096 -6.669 14.548 1.00 98.50 287 TRP A CA 1
ATOM 2293 C C . TRP A 1 287 ? -19.045 -5.631 13.940 1.00 98.50 287 TRP A C 1
ATOM 2295 O O . TRP A 1 287 ? -19.061 -4.466 14.350 1.00 98.50 287 TRP A O 1
ATOM 2305 N N . ARG A 1 288 ? -19.924 -6.058 13.023 1.00 98.56 288 ARG A N 1
ATOM 2306 C CA . ARG A 1 288 ? -20.951 -5.188 12.432 1.00 98.56 288 ARG A CA 1
ATOM 2307 C C . ARG A 1 288 ? -21.885 -4.599 13.491 1.00 98.56 288 ARG A C 1
ATOM 2309 O O . ARG A 1 288 ? -22.261 -3.429 13.390 1.00 98.56 288 ARG A O 1
ATOM 2316 N N . ALA A 1 289 ? -22.322 -5.391 14.466 1.00 98.56 289 ALA A N 1
ATOM 2317 C CA . ALA A 1 289 ? -23.191 -4.904 15.534 1.00 98.56 289 ALA A CA 1
ATOM 2318 C C . ALA A 1 289 ? -22.465 -3.870 16.412 1.00 98.56 289 ALA A C 1
ATOM 2320 O O . ALA A 1 289 ? -23.030 -2.815 16.718 1.00 98.56 289 ALA A O 1
ATOM 2321 N N . ALA A 1 290 ? -21.200 -4.133 16.744 1.00 98.50 290 ALA A N 1
ATOM 2322 C CA . ALA A 1 290 ? -20.360 -3.283 17.574 1.00 98.50 290 ALA A CA 1
ATOM 2323 C C . ALA A 1 290 ? -20.132 -1.904 16.945 1.00 98.50 290 ALA A C 1
ATOM 2325 O O . ALA A 1 290 ? -20.491 -0.906 17.569 1.00 98.50 290 ALA A O 1
ATOM 2326 N N . ILE A 1 291 ? -19.663 -1.824 15.692 1.00 98.31 291 ILE A N 1
ATOM 2327 C CA . ILE A 1 291 ? -19.406 -0.528 15.029 1.00 98.31 291 ILE A CA 1
ATOM 2328 C C . ILE A 1 291 ? -20.667 0.324 14.878 1.00 98.31 291 ILE A C 1
ATOM 2330 O O . ILE A 1 291 ? -20.618 1.544 15.027 1.00 98.31 291 ILE A O 1
ATOM 2334 N N . ASN A 1 292 ? -21.821 -0.299 14.619 1.00 98.38 292 ASN A N 1
ATOM 2335 C CA . ASN A 1 292 ? -23.084 0.428 14.493 1.00 98.38 292 ASN A CA 1
ATOM 2336 C C . ASN A 1 292 ? -23.552 0.962 15.849 1.00 98.38 292 ASN A C 1
ATOM 2338 O O . ASN A 1 292 ? -24.004 2.106 15.944 1.00 98.38 292 ASN A O 1
ATOM 2342 N N . ARG A 1 293 ? -23.415 0.153 16.907 1.00 98.50 293 ARG A N 1
ATOM 2343 C CA . ARG A 1 293 ? -23.724 0.561 18.280 1.00 98.50 293 ARG A CA 1
ATOM 2344 C C . ARG A 1 293 ? -22.807 1.696 18.732 1.00 98.50 293 ARG A C 1
ATOM 2346 O O . ARG A 1 293 ? -23.312 2.733 19.155 1.00 98.50 293 ARG A O 1
ATOM 2353 N N . TRP A 1 294 ? -21.492 1.524 18.617 1.00 98.31 294 TRP A N 1
ATOM 2354 C CA . TRP A 1 294 ? -20.511 2.523 19.043 1.00 98.31 294 TRP A CA 1
ATOM 2355 C C . TRP A 1 294 ? -20.662 3.822 18.269 1.00 98.31 294 TRP A C 1
ATOM 2357 O O . TRP A 1 294 ? -20.718 4.883 18.879 1.00 98.31 294 TRP A O 1
ATOM 2367 N N . SER A 1 295 ? -20.875 3.758 16.957 1.00 97.62 295 SER A N 1
ATOM 2368 C CA . SER A 1 295 ? -21.055 4.986 16.191 1.00 97.62 295 SER A CA 1
ATOM 2369 C C . SER A 1 295 ? -22.343 5.738 16.548 1.00 97.62 295 SER A C 1
ATOM 2371 O O . SER A 1 295 ? -22.380 6.970 16.538 1.00 97.62 295 SER A O 1
ATOM 2373 N N . LYS A 1 296 ? -23.412 5.023 16.928 1.00 97.88 296 LYS A N 1
ATOM 2374 C CA . LYS A 1 296 ? -24.628 5.658 17.458 1.00 97.88 296 LYS A CA 1
ATOM 2375 C C . LYS A 1 296 ? -24.363 6.349 18.799 1.00 97.88 296 LYS A C 1
ATOM 2377 O O . LYS A 1 296 ? -24.830 7.472 18.984 1.00 97.88 296 LYS A O 1
ATOM 2382 N N . LEU A 1 297 ? -23.629 5.699 19.706 1.00 97.62 297 LEU A N 1
ATOM 2383 C CA . LEU A 1 297 ? -23.261 6.254 21.018 1.00 97.62 297 LEU A CA 1
ATOM 2384 C C . LEU A 1 297 ? -22.359 7.489 20.877 1.00 97.62 297 LEU A C 1
ATOM 2386 O O . LEU A 1 297 ? -22.598 8.514 21.517 1.00 97.62 297 LEU A O 1
ATOM 2390 N N . ASN A 1 298 ? -21.393 7.419 19.964 1.00 97.88 298 ASN A N 1
ATOM 2391 C CA . ASN A 1 298 ? -20.361 8.436 19.782 1.00 97.88 298 ASN A CA 1
ATOM 2392 C C . ASN A 1 298 ? -20.806 9.571 18.850 1.00 97.88 298 ASN A C 1
ATOM 2394 O O . ASN A 1 298 ? -20.065 10.524 18.634 1.00 97.88 298 ASN A O 1
ATOM 2398 N N . ARG A 1 299 ? -22.037 9.527 18.316 1.00 96.56 299 ARG A N 1
ATOM 2399 C CA . ARG A 1 299 ? -22.569 10.555 17.404 1.00 96.56 299 ARG A CA 1
ATOM 2400 C C . ARG A 1 299 ? -22.481 11.967 17.986 1.00 96.56 299 ARG A C 1
ATOM 2402 O O . ARG A 1 299 ? -22.239 12.903 17.235 1.00 96.56 299 ARG A O 1
ATOM 2409 N N . LYS A 1 300 ? -22.677 12.113 19.302 1.00 97.06 300 LYS A N 1
ATOM 2410 C CA . LYS A 1 300 ? -22.602 13.404 20.009 1.00 97.06 300 LYS A CA 1
ATOM 2411 C C . LYS A 1 300 ? -21.184 13.984 20.090 1.00 97.06 300 LYS A C 1
ATOM 2413 O O . LYS A 1 300 ? -21.049 15.172 20.338 1.00 97.06 300 LYS A O 1
ATOM 2418 N N . LEU A 1 301 ? -20.159 13.150 19.908 1.00 97.56 301 LEU A N 1
ATOM 2419 C CA . LEU A 1 301 ? -18.751 13.553 19.939 1.00 97.56 301 LEU A CA 1
ATOM 2420 C C . LEU A 1 301 ? -18.282 14.085 18.580 1.00 97.56 301 LEU A C 1
ATOM 2422 O O . LEU A 1 301 ? -17.233 14.712 18.493 1.00 97.56 301 LEU A O 1
ATOM 2426 N N . LYS A 1 302 ? -19.042 13.826 17.508 1.00 97.06 302 LYS A N 1
ATOM 2427 C CA . LYS A 1 302 ? -18.686 14.288 16.169 1.00 97.06 302 LYS A CA 1
ATOM 2428 C C . LYS A 1 302 ? -18.944 15.777 16.014 1.00 97.06 302 LYS A C 1
ATOM 2430 O O . LYS A 1 302 ? -19.993 16.278 16.419 1.00 97.06 302 LYS A O 1
ATOM 2435 N N . ARG A 1 303 ? -18.033 16.452 15.320 1.00 96.19 303 ARG A N 1
ATOM 2436 C CA . ARG A 1 303 ? -18.189 17.852 14.909 1.00 96.19 303 ARG A CA 1
ATOM 2437 C C . ARG A 1 303 ? -18.397 17.943 13.407 1.00 96.19 303 ARG A C 1
ATOM 2439 O O . ARG A 1 303 ? -18.043 17.029 12.666 1.00 96.19 303 ARG A O 1
ATOM 2446 N N . LYS A 1 304 ? -19.011 19.034 12.957 1.00 95.56 304 LYS A N 1
ATOM 2447 C CA . LYS A 1 304 ? -19.179 19.331 11.535 1.00 95.56 304 LYS A CA 1
ATOM 2448 C C . LYS A 1 304 ? -18.214 20.452 11.165 1.00 95.56 304 LYS A C 1
ATOM 2450 O O . LYS A 1 304 ? -18.393 21.565 11.645 1.00 95.56 304 LYS A O 1
ATOM 2455 N N . ILE A 1 305 ? -17.224 20.137 10.339 1.00 93.69 305 ILE A N 1
ATOM 2456 C CA . ILE A 1 305 ? -16.200 21.055 9.831 1.00 93.69 305 ILE A CA 1
ATOM 2457 C C . ILE A 1 305 ? -16.453 21.205 8.330 1.00 93.69 305 ILE A C 1
ATOM 2459 O O . ILE A 1 305 ? -16.512 20.200 7.625 1.00 93.69 305 ILE A O 1
ATOM 2463 N N . ASP A 1 306 ? -16.736 22.422 7.863 1.00 88.31 306 ASP A N 1
ATOM 2464 C CA . ASP A 1 306 ? -16.977 22.738 6.443 1.00 88.31 306 ASP A CA 1
ATOM 2465 C C . ASP A 1 306 ? -17.950 21.795 5.719 1.00 88.31 306 ASP A C 1
ATOM 2467 O O . ASP A 1 306 ? -17.761 21.373 4.581 1.00 88.31 306 ASP A O 1
ATOM 2471 N N . GLY A 1 307 ? -19.036 21.423 6.400 1.00 88.31 307 GLY A N 1
ATOM 2472 C CA . GLY A 1 307 ? -20.039 20.523 5.829 1.00 88.31 307 GLY A CA 1
ATOM 2473 C C . GLY A 1 307 ? -19.778 19.033 6.068 1.00 88.31 307 GLY A C 1
ATOM 2474 O O . GLY A 1 307 ? -20.719 18.243 5.961 1.00 88.31 307 GLY A O 1
ATOM 2475 N N . VAL A 1 308 ? -18.563 18.652 6.463 1.00 90.56 308 VAL A N 1
ATOM 2476 C CA . VAL A 1 308 ? -18.114 17.267 6.659 1.00 90.56 308 VAL A CA 1
ATOM 2477 C C . VAL A 1 308 ? -18.141 16.898 8.143 1.00 90.56 308 VAL A C 1
ATOM 2479 O O . VAL A 1 308 ? -17.753 17.678 9.007 1.00 90.56 308 VAL A O 1
ATOM 2482 N N . LEU A 1 309 ? -18.621 15.695 8.468 1.00 93.94 309 LEU A N 1
ATOM 2483 C CA . LEU A 1 309 ? -18.540 15.178 9.837 1.00 93.94 309 LEU A CA 1
ATOM 2484 C C . LEU A 1 309 ? -17.130 14.660 10.131 1.00 93.94 309 LEU A C 1
ATOM 2486 O O . LEU A 1 309 ? -16.625 13.813 9.394 1.00 93.94 309 LEU A O 1
ATOM 2490 N N . ALA A 1 310 ? -16.560 15.110 11.244 1.00 95.19 310 ALA A N 1
ATOM 2491 C CA . ALA A 1 310 ? -15.277 14.680 11.773 1.00 95.19 310 ALA A CA 1
ATOM 2492 C C . ALA A 1 310 ? -15.476 13.841 13.057 1.00 95.19 310 ALA A C 1
ATOM 2494 O O . ALA A 1 310 ? -16.218 14.268 13.951 1.00 95.19 310 ALA A O 1
ATOM 2495 N N . PRO A 1 311 ? -14.859 12.647 13.155 1.00 96.75 311 PRO A N 1
ATOM 2496 C CA . PRO A 1 311 ? -14.179 11.935 12.073 1.00 96.75 311 PRO A CA 1
ATOM 2497 C C . PRO A 1 311 ? -15.158 11.404 11.012 1.00 96.75 311 PRO A C 1
ATOM 2499 O O . PRO A 1 311 ? -16.320 11.066 11.309 1.00 96.75 311 PRO A O 1
ATOM 2502 N N . GLN A 1 312 ? -14.667 11.258 9.778 1.00 95.69 312 GLN A N 1
ATOM 2503 C CA . GLN A 1 312 ? -15.359 10.515 8.728 1.00 95.69 312 GLN A CA 1
ATOM 2504 C C . GLN A 1 312 ? -15.572 9.057 9.152 1.00 95.69 312 GLN A C 1
ATOM 2506 O O . GLN A 1 312 ? -14.893 8.517 10.024 1.00 95.69 312 GLN A O 1
ATOM 2511 N N . ARG A 1 313 ? -16.536 8.386 8.514 1.00 96.44 313 ARG A N 1
ATOM 2512 C CA . ARG A 1 313 ? -16.861 6.982 8.815 1.00 96.44 313 ARG A CA 1
ATOM 2513 C C . ARG A 1 313 ? -15.671 6.041 8.629 1.00 96.44 313 ARG A C 1
ATOM 2515 O O . ARG A 1 313 ? -15.525 5.103 9.400 1.00 96.44 313 ARG A O 1
ATOM 2522 N N . VAL A 1 314 ? -14.839 6.278 7.617 1.00 96.31 314 VAL A N 1
ATOM 2523 C CA . VAL A 1 314 ? -13.642 5.464 7.373 1.00 96.31 314 VAL A CA 1
ATOM 2524 C C . VAL A 1 314 ? -12.612 5.614 8.493 1.00 96.31 314 VAL A C 1
ATOM 2526 O O . VAL A 1 314 ? -12.065 4.610 8.937 1.00 96.31 314 VAL A O 1
ATOM 2529 N N . ASP A 1 315 ? -12.429 6.826 9.015 1.00 97.44 315 ASP A N 1
ATOM 2530 C CA . ASP A 1 315 ? -11.490 7.088 10.106 1.00 97.44 315 ASP A CA 1
ATOM 2531 C C . ASP A 1 315 ? -12.018 6.507 11.421 1.00 97.44 315 ASP A C 1
ATOM 2533 O O . ASP A 1 315 ? -11.289 5.822 12.130 1.00 97.44 315 ASP A O 1
ATOM 2537 N N . GLU A 1 316 ? -13.317 6.660 11.699 1.00 97.69 316 GLU A N 1
ATOM 2538 C CA . GLU A 1 316 ? -13.991 6.016 12.836 1.00 97.69 316 GLU A CA 1
ATOM 2539 C C . GLU A 1 316 ? -13.846 4.482 12.799 1.00 97.69 316 GLU A C 1
ATOM 2541 O O . GLU A 1 316 ? -13.588 3.851 13.823 1.00 97.69 316 GLU A O 1
ATOM 2546 N N . TYR A 1 317 ? -13.937 3.876 11.610 1.00 98.38 317 TYR A N 1
ATOM 2547 C CA . TYR A 1 317 ? -13.732 2.438 11.420 1.00 98.38 317 TYR A CA 1
ATOM 2548 C C . TYR A 1 317 ? -12.287 1.998 11.731 1.00 98.38 317 TYR A C 1
ATOM 2550 O O . TYR A 1 317 ? -12.082 0.909 12.273 1.00 98.38 317 TYR A O 1
ATOM 2558 N N . VAL A 1 318 ? -11.286 2.837 11.428 1.00 98.25 318 VAL A N 1
ATOM 2559 C CA . VAL A 1 318 ? -9.877 2.595 11.797 1.00 98.25 318 VAL A CA 1
ATOM 2560 C C . VAL A 1 318 ? -9.648 2.788 13.291 1.00 98.25 318 VAL A C 1
ATOM 2562 O O . VAL A 1 318 ? -8.947 1.970 13.889 1.00 98.25 318 VAL A O 1
ATOM 2565 N N . ILE A 1 319 ? -10.254 3.808 13.911 1.00 98.50 319 ILE A N 1
ATOM 2566 C CA . ILE A 1 319 ? -10.165 4.037 15.363 1.00 98.50 319 ILE A CA 1
ATOM 2567 C C . ILE A 1 319 ? -10.621 2.782 16.103 1.00 98.50 319 ILE A C 1
ATOM 2569 O O . ILE A 1 319 ? -9.894 2.270 16.948 1.00 98.50 319 ILE A O 1
ATOM 2573 N N . TYR A 1 320 ? -11.782 2.229 15.745 1.00 98.56 320 TYR A N 1
ATOM 2574 C CA . TYR A 1 320 ? -12.314 1.041 16.414 1.00 98.56 320 TYR A CA 1
ATOM 2575 C C . TYR A 1 320 ? -11.413 -0.190 16.274 1.00 98.56 320 TYR A C 1
ATOM 2577 O O . TYR A 1 320 ? -11.184 -0.883 17.263 1.00 98.56 320 TYR A O 1
ATOM 2585 N N . GLN A 1 321 ? -10.852 -0.448 15.089 1.00 98.69 321 GLN A N 1
ATOM 2586 C CA . GLN A 1 321 ? -9.889 -1.544 14.922 1.00 98.69 321 GLN A CA 1
ATOM 2587 C C . GLN A 1 321 ? -8.589 -1.293 15.694 1.00 98.69 321 GLN A C 1
ATOM 2589 O O . GLN A 1 321 ? -8.049 -2.215 16.297 1.00 98.69 321 GLN A O 1
ATOM 2594 N N . THR A 1 322 ? -8.108 -0.048 15.715 1.00 98.19 322 THR A N 1
ATOM 2595 C CA . THR A 1 322 ? -6.910 0.349 16.469 1.00 98.19 322 THR A CA 1
ATOM 2596 C C . THR A 1 322 ? -7.102 0.123 17.961 1.00 98.19 322 THR A C 1
ATOM 2598 O O . THR A 1 322 ? -6.232 -0.470 18.597 1.00 98.19 322 THR A O 1
ATOM 2601 N N . LEU A 1 323 ? -8.244 0.541 18.515 1.00 97.00 323 LEU A N 1
ATOM 2602 C CA . LEU A 1 323 ? -8.566 0.327 19.923 1.00 97.00 323 LEU A CA 1
ATOM 2603 C C . LEU A 1 323 ? -8.611 -1.168 20.238 1.00 97.00 323 LEU A C 1
ATOM 2605 O O . LEU A 1 323 ? -7.908 -1.597 21.139 1.00 97.00 323 LEU A O 1
ATOM 2609 N N . ILE A 1 324 ? -9.312 -1.985 19.446 1.00 96.19 324 ILE A N 1
ATOM 2610 C CA . ILE A 1 324 ? -9.345 -3.450 19.637 1.00 96.19 324 ILE A CA 1
ATOM 2611 C C . ILE A 1 324 ? -7.940 -4.066 19.578 1.00 96.19 324 ILE A C 1
ATOM 2613 O O . ILE A 1 324 ? -7.578 -4.890 20.418 1.00 96.19 324 ILE A O 1
ATOM 2617 N N . GLY A 1 325 ? -7.132 -3.655 18.601 1.00 97.06 325 GLY A N 1
ATOM 2618 C CA . GLY A 1 325 ? -5.792 -4.195 18.405 1.00 97.06 325 GLY A CA 1
ATOM 2619 C C . GLY A 1 325 ? -4.797 -3.797 19.494 1.00 97.06 325 GLY A C 1
ATOM 2620 O O . GLY A 1 325 ? -3.872 -4.550 19.774 1.00 97.06 325 GLY A O 1
ATOM 2621 N N . THR A 1 326 ? -4.970 -2.629 20.115 1.00 95.69 326 THR A N 1
ATOM 2622 C CA . THR A 1 326 ? -3.967 -2.045 21.024 1.00 95.69 326 THR A CA 1
ATOM 2623 C C . THR A 1 326 ? -4.442 -1.885 22.465 1.00 95.69 326 THR A C 1
ATOM 2625 O O . THR A 1 326 ? -3.649 -1.443 23.296 1.00 95.69 326 THR A O 1
ATOM 2628 N N . TRP A 1 327 ? -5.697 -2.230 22.779 1.00 92.88 327 TRP A N 1
ATOM 2629 C CA . TRP A 1 327 ? -6.238 -2.083 24.129 1.00 92.88 327 TRP A CA 1
ATOM 2630 C C . TRP A 1 327 ? -5.361 -2.835 25.145 1.00 92.88 327 TRP A C 1
ATOM 2632 O O . TRP A 1 327 ? -5.010 -3.996 24.899 1.00 92.88 327 TRP A O 1
ATOM 2642 N N . PRO A 1 328 ? -4.972 -2.218 26.272 1.00 87.81 328 PRO A N 1
ATOM 2643 C CA . PRO A 1 328 ? -4.217 -2.904 27.318 1.00 87.81 328 PRO A CA 1
ATOM 2644 C C . PRO A 1 328 ? -4.956 -4.156 27.820 1.00 87.81 328 PRO A C 1
ATOM 2646 O O . PRO A 1 328 ? -6.166 -4.119 28.012 1.00 87.81 328 PRO A O 1
ATOM 2649 N N . LEU A 1 329 ? -4.233 -5.265 28.021 1.00 77.88 329 LEU A N 1
ATOM 2650 C CA . LEU A 1 329 ? -4.810 -6.543 28.480 1.00 77.88 329 LEU A CA 1
ATOM 2651 C C . LEU A 1 329 ? -4.976 -6.645 29.996 1.00 77.88 329 LEU A C 1
ATOM 2653 O O . LEU A 1 329 ? -5.441 -7.673 30.472 1.00 77.88 329 LEU A O 1
ATOM 2657 N N . ASP A 1 330 ? -4.547 -5.636 30.749 1.00 78.50 330 ASP A N 1
ATOM 2658 C CA . ASP A 1 330 ? -4.525 -5.725 32.203 1.00 78.50 330 ASP A CA 1
ATOM 2659 C C . ASP A 1 330 ? -5.961 -5.895 32.730 1.00 78.50 330 ASP A C 1
ATOM 2661 O O . ASP A 1 330 ? -6.794 -4.996 32.584 1.00 78.50 330 ASP A O 1
ATOM 2665 N N . GLU A 1 331 ? -6.255 -7.074 33.293 1.00 52.34 331 GLU A N 1
ATOM 2666 C CA . GLU A 1 331 ? -7.608 -7.583 33.597 1.00 52.34 331 GLU A CA 1
ATOM 2667 C C . GLU A 1 331 ? -8.378 -6.721 34.619 1.00 52.34 331 GLU A C 1
ATOM 2669 O O . GLU A 1 331 ? -9.579 -6.902 34.816 1.00 52.34 331 GLU A O 1
ATOM 2674 N N . PHE A 1 332 ? -7.702 -5.742 35.232 1.00 52.16 332 PHE A N 1
ATOM 2675 C CA . PHE A 1 332 ? -8.235 -4.835 36.251 1.00 52.16 332 PHE A CA 1
ATOM 2676 C C . PHE A 1 332 ? -8.092 -3.346 35.909 1.00 52.16 332 PHE A C 1
ATOM 2678 O O . PHE A 1 332 ? -8.408 -2.495 36.746 1.00 52.16 332 PHE A O 1
ATOM 2685 N N . ALA A 1 333 ? -7.614 -2.991 34.714 1.00 56.03 333 ALA A N 1
ATOM 2686 C CA . ALA A 1 333 ? -7.441 -1.588 34.369 1.00 56.03 333 ALA A CA 1
ATOM 2687 C C . ALA A 1 333 ? -8.798 -0.908 34.116 1.00 56.03 333 ALA A C 1
ATOM 2689 O O . ALA A 1 333 ? -9.600 -1.340 33.286 1.00 56.03 333 ALA A O 1
ATOM 2690 N N . ALA A 1 334 ? -9.017 0.221 34.801 1.00 64.06 334 ALA A N 1
ATOM 2691 C CA . ALA A 1 334 ? -9.929 1.262 34.336 1.00 64.06 334 ALA A CA 1
ATOM 2692 C C . ALA A 1 334 ? -9.601 1.649 32.876 1.00 64.06 334 ALA A C 1
ATOM 2694 O O . ALA A 1 334 ? -8.574 1.234 32.332 1.00 64.06 334 ALA A O 1
ATOM 2695 N N . ALA A 1 335 ? -10.459 2.457 32.239 1.00 66.56 335 ALA A N 1
ATOM 2696 C CA . ALA A 1 335 ? -10.179 2.998 30.908 1.00 66.56 335 ALA A CA 1
ATOM 2697 C C . ALA A 1 335 ? -8.702 3.452 30.800 1.00 66.56 335 ALA A C 1
ATOM 2699 O O . ALA A 1 335 ? -8.191 4.056 31.751 1.00 66.56 335 ALA A O 1
ATOM 2700 N N . PRO A 1 336 ? -7.995 3.125 29.699 1.00 76.31 336 PRO A N 1
ATOM 2701 C CA . PRO A 1 336 ? -6.578 3.418 29.557 1.00 76.31 336 PRO A CA 1
ATOM 2702 C C . PRO A 1 336 ? -6.303 4.889 29.861 1.00 76.31 336 PRO A C 1
ATOM 2704 O O . PRO A 1 336 ? -7.023 5.767 29.391 1.00 76.31 336 PRO A O 1
ATOM 2707 N N . GLY A 1 337 ? -5.262 5.159 30.649 1.00 82.44 337 GLY A N 1
ATOM 2708 C CA . GLY A 1 337 ? -4.931 6.524 31.051 1.00 82.44 337 GLY A CA 1
ATOM 2709 C C . GLY A 1 337 ? -4.532 7.425 29.875 1.00 82.44 337 GLY A C 1
ATOM 2710 O O . GLY A 1 337 ? -4.293 6.962 28.757 1.00 82.44 337 GLY A O 1
ATOM 2711 N N . ALA A 1 338 ? -4.369 8.721 30.156 1.00 89.38 338 ALA A N 1
ATOM 2712 C CA . ALA A 1 338 ? -4.088 9.765 29.161 1.00 89.38 338 ALA A CA 1
ATOM 2713 C C . ALA A 1 338 ? -2.941 9.426 28.188 1.00 89.38 338 ALA A C 1
ATOM 2715 O O . ALA A 1 338 ? -3.036 9.704 26.998 1.00 89.38 338 ALA A O 1
ATOM 2716 N N . VAL A 1 339 ? -1.886 8.749 28.659 1.00 91.69 339 VAL A N 1
ATOM 2717 C CA . VAL A 1 339 ? -0.747 8.336 27.817 1.00 91.69 339 VAL A CA 1
ATOM 2718 C C . VAL A 1 339 ? -1.180 7.441 26.650 1.00 91.69 339 VAL A C 1
ATOM 2720 O O . VAL A 1 339 ? -0.658 7.567 25.543 1.00 91.69 339 VAL A O 1
ATOM 2723 N N . TYR A 1 340 ? -2.134 6.533 26.863 1.00 93.19 340 TYR A N 1
ATOM 2724 C CA . TYR A 1 340 ? -2.645 5.683 25.790 1.00 93.19 340 TYR A CA 1
ATOM 2725 C C . TYR A 1 340 ? -3.502 6.484 24.805 1.00 93.19 340 TYR A C 1
ATOM 2727 O O . TYR A 1 340 ? -3.309 6.350 23.596 1.00 93.19 340 TYR A O 1
ATOM 2735 N N . ALA A 1 341 ? -4.382 7.354 25.309 1.00 94.06 341 ALA A N 1
ATOM 2736 C CA . ALA A 1 341 ? -5.189 8.237 24.470 1.00 94.06 341 ALA A CA 1
ATOM 2737 C C . ALA A 1 341 ? -4.305 9.114 23.562 1.00 94.06 341 ALA A C 1
ATOM 2739 O O . ALA A 1 341 ? -4.544 9.174 22.357 1.00 94.06 341 ALA A O 1
ATOM 2740 N N . GLU A 1 342 ? -3.219 9.693 24.091 1.00 96.62 342 GLU A N 1
ATOM 2741 C CA . GLU A 1 342 ? -2.241 10.454 23.297 1.00 96.62 342 GLU A CA 1
ATOM 2742 C C . GLU A 1 342 ? -1.585 9.616 22.193 1.00 96.62 342 GLU A C 1
ATOM 2744 O O . GLU A 1 342 ? -1.436 10.078 21.061 1.00 96.62 342 GLU A O 1
ATOM 2749 N N . ARG A 1 343 ? -1.244 8.350 22.469 1.00 97.25 343 ARG A N 1
ATOM 2750 C CA . ARG A 1 343 ? -0.690 7.448 21.444 1.00 97.25 343 ARG A CA 1
ATOM 2751 C C . ARG A 1 343 ? -1.699 7.152 20.336 1.00 97.25 343 ARG A C 1
ATOM 2753 O O . ARG A 1 343 ? -1.316 7.134 19.166 1.00 97.25 343 ARG A O 1
ATOM 2760 N N . VAL A 1 344 ? -2.970 6.942 20.684 1.00 97.69 344 VAL A N 1
ATOM 2761 C CA . VAL A 1 344 ? -4.045 6.735 19.700 1.00 97.69 344 VAL A CA 1
ATOM 2762 C C . VAL A 1 344 ? -4.266 8.002 18.874 1.00 97.69 344 VAL A C 1
ATOM 2764 O O . VAL A 1 344 ? -4.362 7.907 17.652 1.00 97.69 344 VAL A O 1
ATOM 2767 N N . LYS A 1 345 ? -4.268 9.186 19.499 1.00 98.31 345 LYS A N 1
ATOM 2768 C CA . LYS A 1 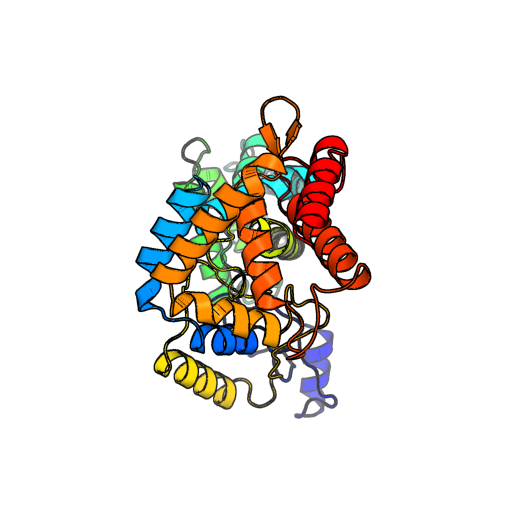345 ? -4.361 10.478 18.801 1.00 98.31 345 LYS A CA 1
ATOM 2769 C C . LYS A 1 345 ? -3.217 10.673 17.813 1.00 98.31 345 LYS A C 1
ATOM 2771 O O . LYS A 1 345 ? -3.474 10.868 16.627 1.00 98.31 345 LYS A O 1
ATOM 2776 N N . ALA A 1 346 ? -1.971 10.533 18.262 1.00 98.38 346 ALA A N 1
ATOM 2777 C CA . ALA A 1 346 ? -0.794 10.673 17.405 1.00 98.38 346 ALA A CA 1
ATOM 2778 C C . ALA A 1 346 ? -0.821 9.689 16.223 1.00 98.38 346 ALA A C 1
ATOM 2780 O O . ALA A 1 346 ? -0.551 10.065 15.079 1.00 98.38 346 ALA A O 1
ATOM 2781 N N . TYR A 1 347 ? -1.209 8.436 16.481 1.00 98.25 347 TYR A N 1
ATOM 2782 C CA . TYR A 1 347 ? -1.381 7.436 15.433 1.00 98.25 347 TYR A CA 1
ATOM 2783 C C . TYR A 1 347 ? -2.474 7.827 14.432 1.00 98.25 347 TYR A C 1
ATOM 2785 O O . TYR A 1 347 ? -2.259 7.742 13.225 1.00 98.25 347 TYR A O 1
ATOM 2793 N N . MET A 1 348 ? -3.631 8.289 14.906 1.00 98.44 348 MET A N 1
ATOM 2794 C CA . MET A 1 348 ? -4.742 8.654 14.031 1.00 98.44 348 MET A CA 1
ATOM 2795 C C . MET A 1 348 ? -4.455 9.903 13.196 1.00 98.44 348 MET A C 1
ATOM 2797 O O . MET A 1 348 ? -4.853 9.925 12.035 1.00 98.44 348 MET A O 1
ATOM 2801 N N . ILE A 1 349 ? -3.704 10.881 13.718 1.00 98.56 349 ILE A N 1
ATOM 2802 C CA . ILE A 1 349 ? -3.192 12.014 12.926 1.00 98.56 349 ILE A CA 1
ATOM 2803 C C . ILE A 1 349 ? -2.305 11.515 11.786 1.00 98.56 349 ILE A C 1
ATOM 2805 O O . ILE A 1 349 ? -2.512 11.898 10.634 1.00 98.56 349 ILE A O 1
ATOM 2809 N N . LYS A 1 350 ? -1.370 10.598 12.076 1.00 98.00 350 LYS A N 1
ATOM 2810 C CA . LYS A 1 350 ? -0.568 9.948 11.031 1.00 98.00 350 LYS A CA 1
ATOM 2811 C C . LYS A 1 350 ? -1.475 9.266 10.004 1.00 98.00 350 LYS A C 1
ATOM 2813 O O . LYS A 1 350 ? -1.333 9.533 8.819 1.00 98.00 350 LYS A O 1
ATOM 2818 N N . VAL A 1 351 ? -2.444 8.456 10.438 1.00 97.88 351 VAL A N 1
ATOM 2819 C CA . VAL A 1 351 ? -3.375 7.752 9.537 1.00 97.88 351 VAL A CA 1
ATOM 2820 C C . VAL A 1 351 ? -4.076 8.709 8.573 1.00 97.88 351 VAL A C 1
ATOM 2822 O O . VAL A 1 351 ? -4.073 8.453 7.370 1.00 97.88 351 VAL A O 1
ATOM 2825 N N . VAL A 1 352 ? -4.662 9.805 9.067 1.00 97.88 352 VAL A N 1
ATOM 2826 C CA . VAL A 1 352 ? -5.431 10.716 8.204 1.00 97.88 352 VAL A CA 1
ATOM 2827 C C . VAL A 1 352 ? -4.540 11.557 7.287 1.00 97.88 352 VAL A C 1
ATOM 2829 O O . VAL A 1 352 ? -4.956 11.858 6.165 1.00 97.88 352 VAL A O 1
ATOM 2832 N N . ARG A 1 353 ? -3.304 11.868 7.709 1.00 97.88 353 ARG A N 1
ATOM 2833 C CA . ARG A 1 353 ? -2.309 12.560 6.875 1.00 97.88 353 ARG A CA 1
ATOM 2834 C C . ARG A 1 353 ? -1.742 11.665 5.775 1.00 97.88 353 ARG A C 1
ATOM 2836 O O . ARG A 1 353 ? -1.686 12.109 4.631 1.00 97.88 353 ARG A O 1
ATOM 2843 N N . GLU A 1 354 ? -1.401 10.412 6.082 1.00 97.06 354 GLU A N 1
ATOM 2844 C CA . GLU A 1 354 ? -0.963 9.416 5.086 1.00 97.06 354 GLU A CA 1
ATOM 2845 C C . GLU A 1 354 ? -2.097 9.074 4.108 1.00 97.06 354 GLU A C 1
ATOM 2847 O O . GLU A 1 354 ? -1.903 8.980 2.896 1.00 97.06 354 GLU A O 1
ATOM 2852 N N . ALA A 1 355 ? -3.337 8.978 4.603 1.00 95.94 355 ALA A N 1
ATOM 2853 C CA . ALA A 1 355 ? -4.498 8.819 3.737 1.00 95.94 355 ALA A CA 1
ATOM 2854 C C . ALA A 1 355 ? -4.658 10.003 2.770 1.00 95.94 355 ALA A C 1
ATOM 2856 O O . ALA A 1 355 ? -5.233 9.821 1.697 1.00 95.94 355 ALA A O 1
ATOM 2857 N N . ASN A 1 356 ? -4.171 11.206 3.099 1.00 94.69 356 ASN A N 1
ATOM 2858 C CA . ASN A 1 356 ? -4.151 12.372 2.211 1.00 94.69 356 ASN A CA 1
ATOM 2859 C C . ASN A 1 356 ? -5.547 12.674 1.603 1.00 94.69 356 ASN A C 1
ATOM 2861 O O . ASN A 1 356 ? -5.672 12.933 0.406 1.00 94.69 356 ASN A O 1
ATOM 2865 N N . ARG A 1 357 ? -6.644 12.487 2.360 1.00 91.94 357 ARG A N 1
ATOM 2866 C CA . ARG A 1 357 ? -8.035 12.702 1.875 1.00 91.94 357 ARG A CA 1
ATOM 2867 C C . ARG A 1 357 ? -8.545 14.102 2.206 1.00 91.94 357 ARG A C 1
ATOM 2869 O O . ARG A 1 357 ? -9.031 14.780 1.311 1.00 91.94 357 ARG A O 1
ATOM 2876 N N . LEU A 1 358 ? -8.459 14.477 3.480 1.00 92.56 358 LEU A N 1
ATOM 2877 C CA . LEU A 1 358 ? -8.936 15.758 4.016 1.00 92.56 358 LEU A CA 1
ATOM 2878 C C . LEU A 1 358 ? -7.785 16.601 4.567 1.00 92.56 358 LEU A C 1
ATOM 2880 O O . LEU A 1 358 ? -7.706 17.785 4.285 1.00 92.56 358 LEU A O 1
ATOM 2884 N N . THR A 1 359 ? -6.854 15.957 5.271 1.00 94.75 359 THR A N 1
ATOM 2885 C CA . THR A 1 359 ? -5.586 16.541 5.720 1.00 94.75 359 THR A CA 1
ATOM 2886 C C . THR A 1 359 ? -4.413 15.806 5.069 1.00 94.75 359 THR A C 1
ATOM 2888 O O . THR A 1 359 ? -4.583 14.703 4.541 1.00 94.75 359 THR A O 1
ATOM 2891 N N . ASN A 1 360 ? -3.228 16.412 5.069 1.00 94.50 360 ASN A N 1
ATOM 2892 C CA . ASN A 1 360 ? -1.989 15.822 4.570 1.00 94.50 360 ASN A CA 1
ATOM 2893 C C . ASN A 1 360 ? -0.767 16.473 5.238 1.00 94.50 360 ASN A C 1
ATOM 2895 O O . ASN A 1 360 ? -0.883 17.470 5.942 1.00 94.50 360 ASN A O 1
ATOM 2899 N N . TRP A 1 361 ? 0.418 15.908 5.006 1.00 94.25 361 TRP A N 1
ATOM 2900 C CA . TRP A 1 361 ? 1.667 16.400 5.599 1.00 94.25 361 TRP A CA 1
ATOM 2901 C C . TRP A 1 361 ? 2.120 17.781 5.105 1.00 94.25 361 TRP A C 1
ATOM 2903 O O . TRP A 1 361 ? 2.883 18.436 5.808 1.00 94.25 361 TRP A O 1
ATOM 2913 N N . VAL A 1 362 ? 1.692 18.211 3.913 1.00 92.62 362 VAL A N 1
ATOM 2914 C CA . VAL A 1 362 ? 2.114 19.487 3.307 1.00 92.62 362 VAL A CA 1
ATOM 2915 C C . VAL A 1 362 ? 1.232 20.635 3.790 1.00 92.62 362 VAL A C 1
ATOM 2917 O O . VAL A 1 362 ? 1.742 21.665 4.210 1.00 92.62 362 VAL A O 1
ATOM 2920 N N . ASN A 1 363 ? -0.086 20.440 3.748 1.00 93.56 363 ASN A N 1
ATOM 2921 C CA . ASN A 1 363 ? -1.095 21.403 4.176 1.00 93.56 363 ASN A CA 1
ATOM 2922 C C . ASN A 1 363 ? -2.067 20.704 5.142 1.00 93.56 363 ASN A C 1
ATOM 2924 O O . ASN A 1 363 ? -3.068 20.143 4.679 1.00 93.56 363 ASN A O 1
ATOM 2928 N N . PRO A 1 364 ? -1.758 20.678 6.452 1.00 96.12 364 PRO A N 1
ATOM 2929 C CA . PRO A 1 364 ? -2.637 20.084 7.449 1.00 96.12 364 PRO A CA 1
ATOM 2930 C C . PRO A 1 364 ? -3.973 20.829 7.565 1.00 96.12 364 PRO A C 1
ATOM 2932 O O . PRO A 1 364 ? -4.002 22.057 7.618 1.00 96.12 364 PRO A O 1
ATOM 2935 N N . ASP A 1 365 ? -5.076 20.087 7.652 1.00 96.81 365 ASP A N 1
ATOM 2936 C CA . ASP A 1 365 ? -6.385 20.623 8.047 1.00 96.81 365 ASP A CA 1
ATOM 2937 C C . ASP A 1 365 ? -6.503 20.559 9.577 1.00 96.81 365 ASP A C 1
ATOM 2939 O O . ASP A 1 365 ? -6.929 19.553 10.154 1.00 96.81 365 ASP A O 1
ATOM 2943 N N . GLU A 1 366 ? -6.075 21.634 10.243 1.00 97.00 366 GLU A N 1
ATOM 2944 C CA . GLU A 1 366 ? -6.042 21.725 11.709 1.00 97.00 366 GLU A CA 1
ATOM 2945 C C . GLU A 1 366 ? -7.431 21.587 12.347 1.00 97.00 366 GLU A C 1
ATOM 2947 O O . GLU A 1 366 ? -7.560 21.039 13.445 1.00 97.00 366 GLU A O 1
ATOM 2952 N N . ALA A 1 367 ? -8.486 22.044 11.666 1.00 97.12 367 ALA A N 1
ATOM 2953 C CA . ALA A 1 367 ? -9.850 21.956 12.173 1.00 97.12 367 ALA A CA 1
ATOM 2954 C C . ALA A 1 367 ? -10.345 20.503 12.170 1.00 97.12 367 ALA A C 1
ATOM 2956 O O . ALA A 1 367 ? -10.930 20.042 13.158 1.00 97.12 367 ALA A O 1
ATOM 2957 N N . TYR A 1 368 ? -10.070 19.760 11.094 1.00 97.50 368 TYR A N 1
ATOM 2958 C CA . TYR A 1 368 ? -10.367 18.332 11.032 1.00 97.50 368 TYR A CA 1
ATOM 2959 C C . TYR A 1 368 ? -9.543 17.530 12.043 1.00 97.50 368 TYR A C 1
ATOM 2961 O O . TYR A 1 368 ? -10.091 16.683 12.753 1.00 97.50 368 TYR A O 1
ATOM 2969 N N . GLU A 1 369 ? -8.240 17.807 12.133 1.00 97.88 369 GLU A N 1
ATOM 2970 C CA . GLU A 1 369 ? -7.326 17.121 13.051 1.00 97.88 369 GLU A CA 1
ATOM 2971 C C . GLU A 1 369 ? -7.715 17.338 14.516 1.00 97.88 369 GLU A C 1
ATOM 2973 O O . GLU A 1 369 ? -7.783 16.371 15.275 1.00 97.88 369 GLU A O 1
ATOM 2978 N N . THR A 1 370 ? -8.079 18.567 14.887 1.00 98.19 370 THR A N 1
ATOM 2979 C CA . THR A 1 370 ? -8.556 18.894 16.239 1.00 98.19 370 THR A CA 1
ATOM 2980 C C . THR A 1 370 ? -9.855 18.153 16.562 1.00 98.19 370 THR A C 1
ATOM 2982 O O . THR A 1 370 ? -9.968 17.511 17.607 1.00 98.19 370 THR A O 1
ATOM 2985 N N . ALA A 1 371 ? -10.827 18.163 15.643 1.00 97.94 371 ALA A N 1
ATOM 2986 C CA . ALA A 1 371 ? -12.088 17.450 15.840 1.00 97.94 371 ALA A CA 1
ATOM 2987 C C . ALA A 1 371 ? -11.894 15.924 15.942 1.00 97.94 371 ALA A C 1
ATOM 2989 O O . ALA A 1 371 ? -12.614 15.255 16.685 1.00 97.94 371 ALA A O 1
ATOM 2990 N N . LEU A 1 372 ? -10.921 15.365 15.216 1.00 98.06 372 LEU A N 1
ATOM 2991 C CA . LEU A 1 372 ? -10.532 13.959 15.321 1.00 98.06 372 LEU A CA 1
ATOM 2992 C C . LEU A 1 372 ? -9.937 13.645 16.700 1.00 98.06 372 LEU A C 1
ATOM 2994 O O . LEU A 1 372 ? -10.328 12.649 17.311 1.00 98.06 372 LEU A O 1
ATOM 2998 N N . THR A 1 373 ? -9.027 14.478 17.208 1.00 98.12 373 THR A N 1
ATOM 2999 C CA . THR A 1 373 ? -8.422 14.267 18.529 1.00 98.12 373 THR A CA 1
ATOM 3000 C C . THR A 1 373 ? -9.429 14.419 19.661 1.00 98.12 373 THR A C 1
ATOM 3002 O O . THR A 1 373 ? -9.461 13.574 20.548 1.00 98.12 373 THR A O 1
ATOM 3005 N N . GLU A 1 374 ? -10.320 15.409 19.589 1.00 97.75 374 GLU A N 1
ATOM 3006 C CA . GLU A 1 374 ? -11.381 15.604 20.586 1.00 97.75 374 GLU A CA 1
ATOM 3007 C C . GLU A 1 374 ? -12.409 14.465 20.559 1.00 97.75 374 GLU A C 1
ATOM 3009 O O . GLU A 1 374 ? -12.945 14.079 21.599 1.00 97.75 374 GLU A O 1
ATOM 3014 N N . PHE A 1 375 ? -12.687 13.895 19.378 1.00 98.19 375 PHE A N 1
ATOM 3015 C CA . PHE A 1 375 ? -13.510 12.692 19.281 1.00 98.19 375 PHE A CA 1
ATOM 3016 C C . PHE A 1 375 ? -12.862 11.526 20.025 1.00 98.19 375 PHE A C 1
ATOM 3018 O O . PHE A 1 375 ? -13.570 10.822 20.739 1.00 98.19 375 PHE A O 1
ATOM 3025 N N . ILE A 1 376 ? -11.546 11.328 19.859 1.00 97.25 376 ILE A N 1
ATOM 3026 C CA . ILE A 1 376 ? -10.781 10.281 20.551 1.00 97.25 376 ILE A CA 1
ATOM 3027 C C . ILE A 1 376 ? -10.776 10.532 22.060 1.00 97.25 376 ILE A C 1
ATOM 3029 O O . ILE A 1 376 ? -11.025 9.590 22.803 1.00 97.25 376 ILE A O 1
ATOM 3033 N N . ASP A 1 377 ? -10.573 11.776 22.504 1.00 95.62 377 ASP A N 1
ATOM 3034 C CA . ASP A 1 377 ? -10.634 12.137 23.926 1.00 95.62 377 ASP A CA 1
ATOM 3035 C C . ASP A 1 377 ? -11.990 11.774 24.540 1.00 95.62 377 ASP A C 1
ATOM 3037 O O . ASP A 1 377 ? -12.035 11.223 25.630 1.00 95.62 377 ASP A O 1
ATOM 3041 N N . GLY A 1 378 ? -13.096 11.990 23.820 1.00 94.81 378 GLY A N 1
ATOM 3042 C CA . GLY A 1 378 ? -14.433 11.617 24.290 1.00 94.81 378 GLY A CA 1
ATOM 3043 C C . GLY A 1 378 ? -14.744 10.111 24.303 1.00 94.81 378 GLY A C 1
ATOM 3044 O O . GLY A 1 378 ? -15.850 9.743 24.708 1.00 94.81 378 GLY A O 1
ATOM 3045 N N . LEU A 1 379 ? -13.842 9.248 23.811 1.00 93.31 379 LEU A N 1
ATOM 3046 C CA . LEU A 1 379 ? -13.979 7.785 23.903 1.00 93.31 379 LEU A CA 1
ATOM 3047 C C . LEU A 1 379 ? -13.469 7.215 25.230 1.00 93.31 379 LEU A C 1
ATOM 3049 O O . LEU A 1 379 ? -13.838 6.085 25.564 1.00 93.31 379 LEU A O 1
ATOM 3053 N N . PHE A 1 380 ? -12.614 7.964 25.925 1.00 88.06 380 PHE A N 1
ATOM 3054 C CA . PHE A 1 380 ? -12.090 7.651 27.253 1.00 88.06 380 PHE A CA 1
ATOM 3055 C C . PHE A 1 380 ? -12.898 8.408 28.310 1.00 88.06 380 PHE A C 1
ATOM 3057 O O . PHE A 1 380 ? -12.994 7.875 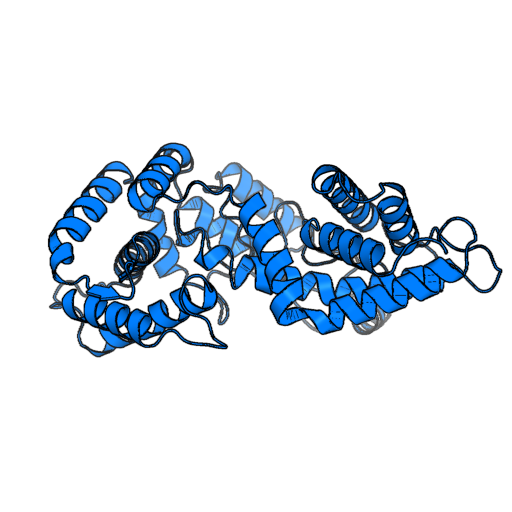29.439 1.00 88.06 380 PHE A O 1
#

pLDDT: mean 91.82, std 11.01, range [48.12, 98.69]

Radius of gyration: 23.62 Å; chains: 1; bounding box: 61×48×74 Å

Secondary structure (DSSP, 8-state):
-HHHHHHHHHHSS-SS---B--PPPTT----TTS-SS-B-SHHHHHHHHHHTS-GGGHHHHHHHHHHHH-----HHHHHHHHHHHHHHHTSHHHHHHHHHHHHHHHTTSTTTTT--HHHHHHHHHHHHHH-SSS-----SSTT-S-HHHHHHHHHHHHHHHHH-TTS-HHHHHHHHHHHTT----STT-HHHHHHHHHHHHHHHHHHHHIIIIIIIIHHH--SSGGG-STT--TTS----HHHHHHHHHHHHHH-TT----S--SS-SS-HHHHHHHHGGGG-HHHHHHHHHHHHHHGGGG-EEETTEEES-HHHHHHHHHHHHHH----TT--S--HHHHHHHHHHHHHHHHHHTSS--SSS--HHHHHHHHHHHHTT-

Foldseek 3Di:
DVVLLVQCVPDVARPDAAAAQFQAAVPRDDDLSDNHLYHQAPVQLLQVLLQLFDQVLVVLLQVLLCVQQVDNDDLLVQLLVLLLVCCVPVVVPLLLVLLVLLQVLQCQDPLRNPPDSVLLSLLLSQLLSQQSGLFADFALDPVTGDPVNLVSSVRSLVRSCVVCVPHDNVSSVSLSCLCRLNDHDDDPGSNVSSRVSRVSSRVVSNVSSCLSQLLASLLVPVSQNLQNWRSGDPSRRGHDPVRSVVVVVVCCVRNVSHHHDNDDPRILDGNQLSSQSSCCSVVSPVLSVVLVVVCVVLVVLWDQDPNDIAPRSSLSSVLVSNCRSDPDPPVPDDGDDPVVLVVSLVSSLSSVQSNVDQAHPVRGPVVSSVSNSSSSVVVD

Organism: NCBI:txid1645740

InterPro domains:
  IPR013797 Maltooligosyl trehalose synthase, domain 4 [G3DSA:1.10.10.470] (283-380)
  IPR017853 Glycoside hydrolase superfamily [SSF51445] (14-379)

Sequence (380 aa):
DAMLDRIMEERGQLPLYVVAEKILEHGEALRDDWAVAGTVGYEFAQAATGLFVDPESRVLFDRIYARFTGDRIRFPDLVYEMKHRMMREAFASEVNVLTNALNRISEQDRLSRDFTQHNLRAALREILACFSVYRTYSTCTEGGPDMLDRRYVELAVQQAKRRSPAVDVSVFDFIQGVLLGQTGVDSTSPRETGCLFAMKLQQLSGPVMAKGLEDTAFYRFNRLTSLNEVGGDPSRFGTSVDEFHRQNRARKRNWPRSMINSSTHDTKRSEDVRARISVLSELPTEWRAAINRWSKLNRKLKRKIDGVLAPQRVDEYVIYQTLIGTWPLDEFAAAPGAVYAERVKAYMIKVVREANRLTNWVNPDEAYETALTEFIDGLF